Protein AF-A0A8B7DHY5-F1 (afdb_monomer_lite)

pLDDT: mean 84.1, std 13.85, range [28.8, 98.31]

Radius of gyration: 23.82 Å; chains: 1; bounding box: 63×41×61 Å

Foldseek 3Di:
DKDFDDKDQKFDLWKKKKWKWAFQDADADWAWFKFKAAPVDPDDLQDTQWTWTAHNQQWIWIDHVQDGPDIDTHDHDDHPDIKMWMWTWDDDPNWIKIFIDINNHTPDIDTGPDRDMGGGITMIRGGPPDHHGRIDMDLTWMFGCQDDDDDQTPGQDQDQKDWFFDKDFADAAAFPHWHQKQALWKKKKKKKAFAAFDADKAWFKAKAPDDCQPDQGGPCPTWIQHRVRQQWIWIAHRAQNDSGDIDIDHHDDHRDIKMKMWIWDDDPNWIWTWIDINNHTPDIDTGPDGDMHGTITMHRHYNPTHHGGMMMGGTIIHGHDDDDLPPPDDDDDDPPDDSDWDQKAFLWDKDKDKDAAQFFDADWAWPDAWALPDCQDDQGGPCPTWTQHRVSQQKIWIFHRAQNRSGDTDIGDHDDHRDIKMWMWTWDDSPPWIKTFIDINSNTRDIDTGRPGGMHGGTD

Structure (mmCIF, N/CA/C/O backbone):
data_AF-A0A8B7DHY5-F1
#
_entry.id   AF-A0A8B7DHY5-F1
#
loop_
_atom_site.group_PDB
_atom_site.id
_atom_site.type_symbol
_atom_site.label_atom_id
_atom_site.label_alt_id
_atom_site.label_comp_id
_atom_site.label_asym_id
_atom_site.label_entity_id
_atom_site.label_seq_id
_atom_site.pdbx_PDB_ins_code
_atom_site.Cartn_x
_atom_site.Cartn_y
_atom_site.Cartn_z
_atom_site.occupancy
_atom_site.B_iso_or_equiv
_atom_site.auth_seq_id
_atom_site.auth_comp_id
_atom_site.auth_asym_id
_atom_site.auth_atom_id
_atom_site.pdbx_PDB_model_num
ATOM 1 N N . MET A 1 1 ? 28.970 -6.307 -11.140 1.00 53.75 1 MET A N 1
ATOM 2 C CA . MET A 1 1 ? 28.692 -4.919 -11.576 1.00 53.75 1 MET A CA 1
ATOM 3 C C . MET A 1 1 ? 27.524 -4.416 -10.758 1.00 53.75 1 MET A C 1
ATOM 5 O O . MET A 1 1 ? 26.491 -5.079 -10.771 1.00 53.75 1 MET A O 1
ATOM 9 N N . GLY A 1 2 ? 27.705 -3.304 -10.046 1.00 64.50 2 GLY A N 1
ATOM 10 C CA . GLY A 1 2 ? 26.656 -2.722 -9.215 1.00 64.50 2 GLY A CA 1
ATOM 11 C C . GLY A 1 2 ? 25.404 -2.355 -10.005 1.00 64.50 2 GLY A C 1
ATOM 12 O O . GLY A 1 2 ? 25.495 -1.834 -11.119 1.00 64.50 2 GLY A O 1
ATOM 13 N N . LYS A 1 3 ? 24.227 -2.646 -9.444 1.00 77.62 3 LYS A N 1
ATOM 14 C CA . LYS A 1 3 ? 22.932 -2.367 -10.076 1.00 77.62 3 LYS A CA 1
ATOM 15 C C . LYS A 1 3 ? 22.265 -1.198 -9.363 1.00 77.62 3 LYS A C 1
ATOM 17 O O . LYS A 1 3 ? 21.920 -1.324 -8.192 1.00 77.62 3 LYS A O 1
ATOM 22 N N . LEU A 1 4 ? 22.035 -0.093 -10.074 1.00 80.69 4 LEU A N 1
ATOM 23 C CA . LEU A 1 4 ? 21.160 0.979 -9.593 1.00 80.69 4 LEU A CA 1
ATOM 24 C C . LEU A 1 4 ? 19.732 0.430 -9.477 1.00 80.69 4 LEU A C 1
ATOM 26 O O . LEU A 1 4 ? 19.194 -0.107 -10.448 1.00 80.69 4 LEU A O 1
ATOM 30 N N . ILE A 1 5 ? 19.142 0.534 -8.290 1.00 80.69 5 ILE A N 1
ATOM 31 C CA . ILE A 1 5 ? 17.816 -0.015 -7.986 1.00 80.69 5 ILE A CA 1
ATOM 32 C C . ILE A 1 5 ? 16.788 1.052 -7.607 1.00 80.69 5 ILE A C 1
ATOM 34 O O . ILE A 1 5 ? 15.599 0.799 -7.785 1.00 80.69 5 ILE A O 1
ATOM 38 N N . ALA A 1 6 ? 17.213 2.231 -7.145 1.00 78.50 6 ALA A N 1
ATOM 39 C CA . ALA A 1 6 ? 16.321 3.360 -6.882 1.00 78.50 6 ALA A CA 1
ATOM 40 C C . ALA A 1 6 ? 17.069 4.703 -6.903 1.00 78.50 6 ALA A C 1
ATOM 42 O O . ALA A 1 6 ? 18.292 4.749 -6.760 1.00 78.50 6 ALA A O 1
ATOM 43 N N . GLU A 1 7 ? 16.311 5.789 -7.043 1.00 79.12 7 GLU A N 1
ATOM 44 C CA . GLU A 1 7 ? 16.766 7.159 -6.801 1.00 79.12 7 GLU A CA 1
ATOM 45 C C . GLU A 1 7 ? 15.810 7.819 -5.800 1.00 79.12 7 GLU A C 1
ATOM 47 O O . GLU A 1 7 ? 14.592 7.679 -5.913 1.00 79.12 7 GLU A O 1
ATOM 52 N N . ILE A 1 8 ? 16.372 8.503 -4.808 1.00 74.19 8 ILE A N 1
ATOM 53 C CA . ILE A 1 8 ? 15.671 9.193 -3.728 1.00 74.19 8 ILE A CA 1
ATOM 54 C C . ILE A 1 8 ? 16.000 10.683 -3.877 1.00 74.19 8 ILE A C 1
ATOM 56 O O . ILE A 1 8 ? 17.158 11.057 -3.668 1.00 74.19 8 ILE A O 1
ATOM 60 N N . PRO A 1 9 ? 15.031 11.529 -4.278 1.00 72.50 9 PRO A N 1
ATOM 61 C CA . PRO A 1 9 ? 15.272 12.955 -4.494 1.00 72.50 9 PRO A CA 1
ATOM 62 C C . PRO A 1 9 ? 15.854 13.647 -3.266 1.00 72.50 9 PRO A C 1
ATOM 64 O O . PRO A 1 9 ? 16.854 14.337 -3.399 1.00 72.50 9 PRO A O 1
ATOM 67 N N . ASP A 1 10 ? 15.301 13.367 -2.087 1.00 77.06 10 ASP A N 1
ATOM 68 C CA . ASP A 1 10 ? 15.769 13.895 -0.809 1.00 77.06 10 ASP A CA 1
ATOM 69 C C . ASP A 1 10 ? 15.628 12.789 0.243 1.00 77.06 10 ASP A C 1
ATOM 71 O O . ASP A 1 10 ? 14.542 12.240 0.413 1.00 77.06 10 ASP A O 1
ATOM 75 N N . LEU A 1 11 ? 16.715 12.412 0.915 1.00 81.06 11 LEU A N 1
ATOM 76 C CA . LEU A 1 11 ? 16.728 11.557 2.101 1.00 81.06 11 LEU A CA 1
ATOM 77 C C . LEU A 1 11 ? 16.903 12.474 3.316 1.00 81.06 11 LEU A C 1
ATOM 79 O O . LEU A 1 11 ? 17.964 13.065 3.503 1.00 81.06 11 LEU A O 1
ATOM 83 N N . ASN A 1 12 ? 15.847 12.618 4.104 1.00 79.88 12 ASN A N 1
ATOM 84 C CA . ASN A 1 12 ? 15.741 13.555 5.214 1.00 79.88 12 ASN A CA 1
ATOM 85 C C . ASN A 1 12 ? 16.574 13.111 6.422 1.00 79.88 12 ASN A C 1
ATOM 87 O O . ASN A 1 12 ? 17.151 12.029 6.448 1.00 79.88 12 ASN A O 1
ATOM 91 N N . GLU A 1 13 ? 16.596 13.943 7.461 1.00 81.50 13 GLU A N 1
ATOM 92 C CA . GLU A 1 13 ? 17.252 13.643 8.741 1.00 81.50 13 GLU A CA 1
ATOM 93 C C . GLU A 1 13 ? 16.559 12.531 9.541 1.00 81.50 13 GLU A C 1
ATOM 95 O O . GLU A 1 13 ? 17.080 12.072 10.552 1.00 81.50 13 GLU A O 1
ATOM 100 N N . GLU A 1 14 ? 15.395 12.073 9.103 1.00 74.69 14 GLU A N 1
ATOM 101 C CA . GLU A 1 14 ? 14.693 10.968 9.730 1.00 74.69 14 GLU A CA 1
ATOM 102 C C . GLU A 1 14 ? 14.374 9.904 8.697 1.00 74.69 14 GLU A C 1
ATOM 104 O O . GLU A 1 14 ? 13.705 10.184 7.705 1.00 74.69 14 GLU A O 1
ATOM 109 N N . TYR A 1 15 ? 14.835 8.680 8.920 1.00 77.19 15 TYR A N 1
ATOM 110 C CA . TYR A 1 15 ? 14.613 7.584 7.990 1.00 77.19 15 TYR A CA 1
ATOM 111 C C . TYR A 1 15 ? 14.720 6.217 8.658 1.00 77.19 15 TYR A C 1
ATOM 113 O O . TYR A 1 15 ? 15.383 6.046 9.678 1.00 77.19 15 TYR A O 1
ATOM 121 N 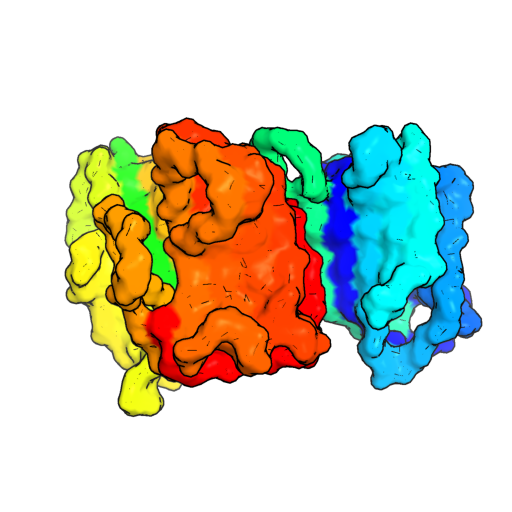N . LEU A 1 16 ? 14.097 5.224 8.031 1.00 74.38 16 LEU A N 1
ATOM 122 C CA . LEU A 1 16 ? 14.255 3.805 8.328 1.00 74.38 16 LEU A CA 1
ATOM 123 C C . LEU A 1 16 ? 14.605 3.101 7.027 1.00 74.38 16 LEU A C 1
ATOM 125 O O . LEU A 1 16 ? 13.822 3.131 6.085 1.00 74.38 16 LEU A O 1
ATOM 129 N N . ILE A 1 17 ? 15.755 2.447 6.994 1.00 84.88 17 ILE A N 1
ATOM 130 C CA . ILE A 1 17 ? 16.187 1.577 5.909 1.00 84.88 17 ILE A CA 1
ATOM 131 C C . ILE A 1 17 ? 16.157 0.148 6.438 1.00 84.88 17 ILE A C 1
ATOM 133 O O . ILE A 1 17 ? 16.723 -0.120 7.493 1.00 84.88 17 ILE A O 1
ATOM 137 N N . SER A 1 18 ? 15.517 -0.773 5.730 1.00 80.25 18 SER A N 1
ATOM 138 C CA . SER A 1 18 ? 15.440 -2.175 6.148 1.00 80.25 18 SER A CA 1
ATOM 139 C C . SER A 1 18 ? 15.545 -3.101 4.954 1.00 80.25 18 SER A C 1
ATOM 141 O O . SER A 1 18 ? 15.045 -2.764 3.891 1.00 80.25 18 SER A O 1
ATOM 143 N N . PHE A 1 19 ? 16.209 -4.242 5.086 1.00 82.06 19 PHE A N 1
ATOM 144 C CA . PHE A 1 19 ? 16.277 -5.267 4.044 1.00 82.06 19 PHE A CA 1
ATOM 145 C C . PHE A 1 19 ? 16.629 -6.625 4.638 1.00 82.06 19 PHE A C 1
ATOM 147 O O . PHE A 1 19 ? 17.241 -6.711 5.701 1.00 82.06 19 PHE A O 1
ATOM 154 N N . ASP A 1 20 ? 16.316 -7.695 3.911 1.00 78.00 20 ASP A N 1
ATOM 155 C CA . ASP A 1 20 ? 16.809 -9.029 4.244 1.00 78.00 20 ASP A CA 1
ATOM 156 C C . ASP A 1 20 ? 18.001 -9.393 3.370 1.00 78.00 20 ASP A C 1
ATOM 158 O O . ASP A 1 20 ? 18.011 -9.112 2.168 1.00 78.00 20 ASP A O 1
ATOM 162 N N . ILE A 1 21 ? 18.970 -10.090 3.957 1.00 93.19 21 ILE A N 1
ATOM 163 C CA . ILE A 1 21 ? 20.169 -10.579 3.286 1.00 93.19 21 ILE A CA 1
ATOM 164 C C . ILE A 1 21 ? 20.392 -12.068 3.523 1.00 93.19 21 ILE A C 1
ATOM 166 O O . ILE A 1 21 ? 20.216 -12.566 4.630 1.00 93.19 21 ILE A O 1
ATOM 170 N N . ASN A 1 22 ? 20.800 -12.772 2.471 1.00 91.06 22 ASN A N 1
ATOM 171 C CA . ASN A 1 22 ? 21.225 -14.163 2.514 1.00 91.06 22 ASN A CA 1
ATOM 172 C C . ASN A 1 22 ? 22.553 -14.315 1.747 1.00 91.06 22 ASN A C 1
ATOM 174 O O . ASN A 1 22 ? 22.538 -14.347 0.511 1.00 91.06 22 ASN A O 1
ATOM 178 N N . PRO A 1 23 ? 23.703 -14.342 2.444 1.00 93.25 23 PRO A N 1
ATOM 179 C CA . PRO A 1 23 ? 25.000 -14.570 1.818 1.00 93.25 23 PRO A CA 1
ATOM 180 C C . PRO A 1 23 ? 25.189 -16.058 1.491 1.00 93.25 23 PRO A C 1
ATOM 182 O O . PRO A 1 23 ? 24.978 -16.921 2.340 1.00 93.25 23 PRO A O 1
ATOM 185 N N . ASN A 1 24 ? 25.636 -16.372 0.274 1.00 94.00 24 ASN A N 1
ATOM 186 C CA . ASN A 1 24 ? 25.937 -17.751 -0.128 1.00 94.00 24 ASN A CA 1
ATOM 187 C C . ASN A 1 24 ? 27.315 -18.193 0.399 1.00 94.00 24 ASN A C 1
ATOM 189 O O . ASN A 1 24 ? 27.484 -19.323 0.857 1.00 94.00 24 ASN A O 1
ATOM 193 N N . GLN A 1 25 ? 28.297 -17.285 0.353 1.00 92.81 25 GLN A N 1
ATOM 194 C CA . GLN A 1 25 ? 29.678 -17.488 0.806 1.00 92.81 25 GLN A CA 1
ATOM 195 C C . GLN A 1 25 ? 30.355 -16.150 1.123 1.00 92.81 25 GLN A C 1
ATOM 197 O O . GLN A 1 25 ? 29.988 -15.126 0.556 1.00 92.81 25 GLN A O 1
ATOM 202 N N . PHE A 1 26 ? 31.386 -16.152 1.967 1.00 92.44 26 PHE A N 1
ATOM 203 C CA . PHE A 1 26 ? 32.206 -14.966 2.230 1.00 92.44 26 PHE A CA 1
ATOM 204 C C . PHE A 1 26 ? 33.550 -15.102 1.516 1.00 92.44 26 PHE A C 1
ATOM 206 O O . PHE A 1 26 ? 34.298 -16.049 1.748 1.00 92.44 26 PHE A O 1
ATOM 213 N N . LEU A 1 27 ? 33.832 -14.169 0.607 1.00 89.00 27 LEU A N 1
ATOM 214 C CA . LEU A 1 27 ? 35.080 -14.113 -0.155 1.00 89.00 27 LEU A CA 1
ATOM 215 C C . LEU A 1 27 ? 35.997 -13.038 0.440 1.00 89.00 27 LEU A C 1
ATOM 217 O O . LEU A 1 27 ? 35.509 -12.042 0.967 1.00 89.00 27 LEU A O 1
ATOM 221 N N . SER A 1 28 ? 37.316 -13.197 0.298 1.00 87.88 28 SER A N 1
ATOM 222 C CA . SER A 1 28 ? 38.324 -12.294 0.884 1.00 87.88 28 SER A CA 1
ATOM 223 C C . SER A 1 28 ? 38.103 -10.819 0.528 1.00 87.88 28 SER A C 1
ATOM 225 O O . SER A 1 28 ? 37.709 -10.510 -0.598 1.00 87.88 28 SER A O 1
ATOM 227 N N . GLY A 1 29 ? 38.435 -9.902 1.438 1.00 87.50 29 GLY A N 1
ATOM 228 C CA . GLY A 1 29 ? 38.251 -8.462 1.231 1.00 87.50 29 GLY A CA 1
ATOM 229 C C . GLY A 1 29 ? 36.822 -7.964 1.489 1.00 87.50 29 GLY A C 1
ATOM 230 O O . GLY A 1 29 ? 35.980 -8.675 2.028 1.00 87.50 29 GLY A O 1
ATOM 231 N N . LYS A 1 30 ? 36.558 -6.697 1.142 1.00 90.19 30 LYS A N 1
ATOM 232 C CA . LYS A 1 30 ? 35.250 -6.053 1.349 1.00 90.19 30 LYS A CA 1
ATOM 233 C C . LYS A 1 30 ? 34.291 -6.429 0.225 1.00 90.19 30 LYS A C 1
ATOM 235 O O . LYS A 1 30 ? 34.617 -6.235 -0.945 1.00 90.19 30 LYS A O 1
ATOM 240 N N . ARG A 1 31 ? 33.107 -6.923 0.581 1.00 93.25 31 ARG A N 1
ATOM 241 C CA . ARG A 1 31 ? 32.097 -7.390 -0.373 1.00 93.25 31 ARG A CA 1
ATOM 242 C C . ARG A 1 31 ? 30.826 -6.559 -0.273 1.00 93.25 31 ARG A C 1
ATOM 244 O O . ARG A 1 31 ? 30.088 -6.658 0.702 1.00 93.25 31 ARG A O 1
ATOM 251 N N . SER A 1 32 ? 30.596 -5.709 -1.264 1.00 92.88 32 SER A N 1
ATOM 252 C CA . SER A 1 32 ? 29.500 -4.743 -1.296 1.00 92.88 32 SER A CA 1
ATOM 253 C C . SER A 1 32 ? 28.131 -5.419 -1.265 1.00 92.88 32 SER A C 1
ATOM 255 O O . SER A 1 32 ? 27.922 -6.433 -1.933 1.00 92.88 32 SER A O 1
ATOM 257 N N . VAL A 1 33 ? 27.199 -4.837 -0.509 1.00 93.81 33 VAL A N 1
ATOM 258 C CA . VAL A 1 33 ? 25.832 -5.337 -0.315 1.00 93.81 33 VAL A CA 1
ATOM 259 C C . VAL A 1 33 ? 24.812 -4.311 -0.798 1.00 93.81 33 VAL A C 1
ATOM 261 O O . VAL A 1 33 ? 24.111 -4.544 -1.782 1.00 93.81 33 VAL A O 1
ATOM 264 N N . VAL A 1 34 ? 24.738 -3.163 -0.126 1.00 92.94 34 VAL A N 1
ATOM 265 C CA . VAL A 1 34 ? 23.807 -2.071 -0.431 1.00 92.94 34 VAL A CA 1
ATOM 266 C C . VAL A 1 34 ? 24.541 -0.755 -0.220 1.00 92.94 34 VAL A C 1
ATOM 268 O O . VAL A 1 34 ? 25.249 -0.585 0.775 1.00 92.94 34 VAL A O 1
ATOM 271 N N . HIS A 1 35 ? 24.373 0.173 -1.157 1.00 90.44 35 HIS A N 1
ATOM 272 C CA . HIS A 1 35 ? 25.041 1.467 -1.109 1.00 90.44 35 HIS A CA 1
ATOM 273 C C . HIS A 1 35 ? 24.100 2.597 -1.520 1.00 90.44 35 HIS A C 1
ATOM 275 O O . HIS A 1 35 ? 23.454 2.529 -2.564 1.00 90.44 35 HIS A O 1
ATOM 281 N N . PHE A 1 36 ? 24.056 3.643 -0.705 1.00 90.69 36 PHE A N 1
ATOM 282 C CA . PHE A 1 36 ? 23.346 4.888 -0.949 1.00 90.69 36 PHE A CA 1
ATOM 283 C C . PHE A 1 36 ? 24.402 5.959 -1.233 1.00 90.69 36 PHE A C 1
ATOM 285 O O . PHE A 1 36 ? 25.173 6.317 -0.345 1.00 90.69 36 PHE A O 1
ATOM 292 N N . ALA A 1 37 ? 24.464 6.452 -2.467 1.00 85.00 37 ALA A N 1
ATOM 293 C CA . ALA A 1 37 ? 25.450 7.438 -2.914 1.00 85.00 37 ALA A CA 1
ATOM 294 C C . ALA A 1 37 ? 24.775 8.752 -3.296 1.00 85.00 37 ALA A C 1
ATOM 296 O O . ALA A 1 37 ? 23.792 8.742 -4.033 1.00 85.00 37 ALA A O 1
ATOM 297 N N . ASP A 1 38 ? 25.329 9.880 -2.861 1.00 76.69 38 ASP A N 1
ATOM 298 C CA . ASP A 1 38 ? 24.922 11.193 -3.355 1.00 76.69 38 ASP A CA 1
ATOM 299 C C . ASP A 1 38 ? 25.679 11.567 -4.648 1.00 76.69 38 ASP A C 1
ATOM 301 O O . ASP A 1 38 ? 26.651 10.923 -5.056 1.00 76.69 38 ASP A O 1
ATOM 305 N N . LYS A 1 39 ? 25.210 12.609 -5.343 1.00 60.88 39 LYS A N 1
ATOM 306 C CA . LYS A 1 39 ? 25.779 13.045 -6.632 1.00 60.88 39 LYS A CA 1
ATOM 307 C C . LYS A 1 39 ? 27.181 13.663 -6.505 1.00 60.88 39 LYS A C 1
ATOM 309 O O . LYS A 1 39 ? 27.860 13.811 -7.520 1.00 60.88 39 LYS A O 1
ATOM 314 N N . ASN A 1 40 ? 27.601 14.026 -5.293 1.00 54.00 40 ASN A N 1
ATOM 315 C CA . ASN A 1 40 ? 28.852 14.736 -5.046 1.00 54.00 40 ASN A CA 1
ATOM 316 C C . ASN A 1 40 ? 30.023 13.789 -4.750 1.00 54.00 40 ASN A C 1
ATOM 318 O O . ASN A 1 40 ? 31.165 14.221 -4.873 1.00 54.00 40 ASN A O 1
ATOM 322 N N . ASN A 1 41 ? 29.774 12.516 -4.412 1.00 54.78 41 ASN A N 1
ATOM 323 C CA . ASN A 1 41 ? 30.824 11.569 -4.025 1.00 54.78 41 ASN A CA 1
ATOM 324 C C . ASN A 1 41 ? 30.633 10.159 -4.604 1.00 54.78 41 ASN A C 1
ATOM 326 O O . ASN A 1 41 ? 30.365 9.182 -3.908 1.00 54.78 41 ASN A O 1
ATOM 330 N N . ILE A 1 42 ? 30.869 10.031 -5.910 1.00 50.38 42 ILE A N 1
ATOM 331 C CA . ILE A 1 42 ? 31.084 8.739 -6.575 1.00 50.38 42 ILE A CA 1
ATOM 332 C C . ILE A 1 42 ? 32.458 8.206 -6.121 1.00 50.38 42 ILE A C 1
ATOM 334 O O . ILE A 1 42 ? 33.483 8.568 -6.694 1.00 50.38 42 ILE A O 1
ATOM 338 N N . GLY A 1 43 ? 32.486 7.368 -5.078 1.00 51.94 43 GLY A N 1
ATOM 339 C CA . GLY A 1 43 ? 33.682 6.621 -4.656 1.00 51.94 43 GLY A CA 1
ATOM 340 C C . GLY A 1 43 ? 34.471 7.162 -3.452 1.00 51.94 43 GLY A C 1
ATOM 341 O O . GLY A 1 43 ? 35.526 6.606 -3.151 1.00 51.94 43 GLY A O 1
ATOM 342 N N . SER A 1 44 ? 33.990 8.186 -2.735 1.00 52.38 44 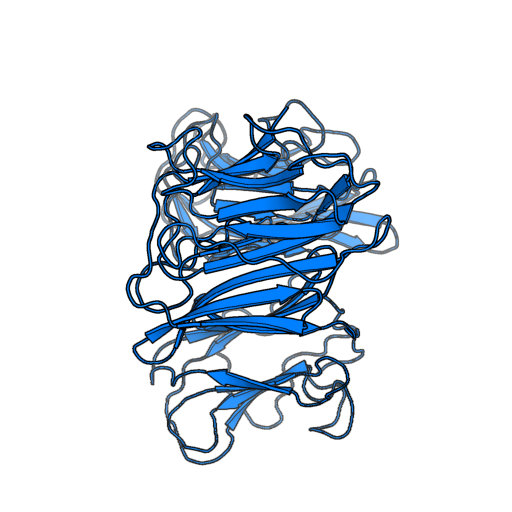SER A N 1
ATOM 343 C CA . SER A 1 44 ? 34.551 8.583 -1.431 1.00 52.38 44 SER A CA 1
ATOM 344 C C . SER A 1 44 ? 33.547 8.270 -0.312 1.00 52.38 44 SER A C 1
ATOM 346 O O . SER A 1 44 ? 32.362 8.588 -0.391 1.00 52.38 44 SER A O 1
ATOM 348 N N . TYR A 1 45 ? 34.009 7.580 0.731 1.00 53.62 45 TYR A N 1
ATOM 349 C CA . TYR A 1 45 ? 33.151 7.102 1.821 1.00 53.62 45 TYR A CA 1
ATOM 350 C C . TYR A 1 45 ? 32.763 8.207 2.823 1.00 53.62 45 TYR A C 1
ATOM 352 O O . TYR A 1 45 ? 31.953 7.974 3.718 1.00 53.62 45 TYR A O 1
ATOM 360 N N . GLU A 1 46 ? 33.339 9.402 2.701 1.00 51.28 46 GLU A N 1
ATOM 361 C CA . GLU A 1 46 ? 33.282 10.450 3.726 1.00 51.28 46 GLU A CA 1
ATOM 362 C C . GLU A 1 46 ? 31.931 11.185 3.793 1.00 51.28 46 GLU A C 1
ATOM 364 O O . GLU A 1 46 ? 31.641 11.811 4.806 1.00 51.28 46 GLU A O 1
ATOM 369 N N . ASN A 1 47 ? 31.055 11.050 2.785 1.00 56.78 47 ASN A N 1
ATOM 370 C CA . ASN A 1 47 ? 29.720 11.677 2.775 1.00 56.78 47 ASN A CA 1
ATOM 371 C C . ASN A 1 47 ? 28.609 10.810 2.139 1.00 56.78 47 ASN A C 1
ATOM 373 O O . ASN A 1 47 ? 27.596 11.331 1.684 1.00 56.78 47 ASN A O 1
ATOM 377 N N . SER A 1 48 ? 28.768 9.483 2.107 1.00 72.69 48 SER A N 1
ATOM 378 C CA . SER A 1 48 ? 27.695 8.582 1.656 1.00 72.69 48 SER A CA 1
ATOM 379 C C . SER A 1 48 ? 26.607 8.446 2.738 1.00 72.69 48 SER A C 1
ATOM 381 O O . SER A 1 48 ? 26.952 8.218 3.901 1.00 72.69 48 SER A O 1
ATOM 383 N N . PRO A 1 49 ? 25.307 8.534 2.381 1.00 81.88 49 PRO A N 1
ATOM 384 C CA . PRO A 1 49 ? 24.217 8.301 3.327 1.00 81.88 49 PRO A CA 1
ATOM 385 C C . PRO A 1 49 ? 24.274 6.939 4.023 1.00 81.88 49 PRO A C 1
ATOM 387 O O . PRO A 1 49 ? 23.918 6.826 5.193 1.00 81.88 49 PRO A O 1
ATOM 390 N N . LEU A 1 50 ? 24.703 5.895 3.310 1.00 90.06 50 LEU A N 1
ATOM 391 C CA . LEU A 1 50 ? 24.801 4.545 3.852 1.00 90.06 50 LEU A CA 1
ATOM 392 C C . LEU A 1 50 ? 25.659 3.664 2.944 1.00 90.06 50 LEU A C 1
ATOM 394 O O . LEU A 1 50 ? 25.415 3.564 1.743 1.00 90.06 50 LEU A O 1
ATOM 398 N N . SER A 1 51 ? 26.618 2.954 3.527 1.00 90.88 51 SER A N 1
ATOM 399 C CA . SER A 1 51 ? 27.389 1.916 2.841 1.00 90.88 51 SER A CA 1
ATOM 400 C C . SER A 1 51 ? 27.408 0.642 3.670 1.00 90.88 51 SER A C 1
ATOM 402 O O . SER A 1 51 ? 27.797 0.676 4.836 1.00 90.88 51 SER A O 1
ATOM 404 N N . ILE A 1 52 ? 27.029 -0.479 3.060 1.00 94.12 52 ILE A N 1
ATOM 405 C CA . ILE A 1 52 ? 26.998 -1.786 3.715 1.00 94.12 52 ILE A CA 1
ATOM 406 C C . ILE A 1 52 ? 27.804 -2.787 2.899 1.00 94.12 52 ILE A C 1
ATOM 408 O O . ILE A 1 52 ? 27.590 -2.942 1.693 1.00 94.12 52 ILE A O 1
ATOM 412 N N . TRP A 1 53 ? 28.708 -3.494 3.569 1.00 94.69 53 TRP A N 1
ATOM 413 C CA . TRP A 1 53 ? 29.500 -4.568 2.977 1.00 94.69 53 TRP A CA 1
ATOM 414 C C . TRP A 1 53 ? 29.741 -5.691 3.986 1.00 94.69 53 TRP A C 1
ATOM 416 O O . TRP A 1 53 ? 29.661 -5.481 5.193 1.00 94.69 53 TRP A O 1
ATOM 426 N N . PHE A 1 54 ? 30.068 -6.884 3.499 1.00 95.75 54 PHE A N 1
ATOM 427 C CA . PHE A 1 54 ? 30.622 -7.946 4.330 1.00 95.75 54 PHE A CA 1
ATOM 428 C C . PHE A 1 54 ? 32.142 -7.867 4.401 1.00 95.75 54 PHE A C 1
ATOM 430 O O . PHE A 1 54 ? 32.816 -7.521 3.424 1.00 95.75 54 PHE A O 1
ATOM 437 N N . THR A 1 55 ? 32.670 -8.203 5.571 1.00 93.31 55 THR A N 1
ATOM 438 C CA . THR A 1 55 ? 34.087 -8.471 5.808 1.00 93.31 55 THR A CA 1
ATOM 439 C C . THR A 1 55 ? 34.416 -9.942 5.548 1.00 93.31 55 THR A C 1
ATOM 441 O O . THR A 1 55 ? 33.538 -10.806 5.505 1.00 93.31 55 THR A O 1
ATOM 444 N N . GLU A 1 56 ? 35.707 -10.241 5.414 1.00 88.81 56 GLU A N 1
ATOM 445 C CA . GLU A 1 56 ? 36.201 -11.610 5.225 1.00 88.81 56 GLU A CA 1
ATOM 446 C C . GLU A 1 56 ? 35.906 -12.539 6.414 1.00 88.81 56 GLU A C 1
ATOM 448 O O . GLU A 1 56 ? 35.745 -13.741 6.228 1.00 88.81 56 GLU A O 1
ATOM 453 N N . ASP A 1 57 ? 35.763 -11.988 7.624 1.00 90.62 57 ASP A N 1
ATOM 454 C CA . ASP A 1 57 ? 35.379 -12.724 8.830 1.00 90.62 57 ASP A CA 1
ATOM 455 C C . ASP A 1 57 ? 33.856 -12.841 9.003 1.00 90.62 57 ASP A C 1
ATOM 457 O O . ASP A 1 57 ? 33.391 -13.134 10.096 1.00 90.62 57 ASP A O 1
ATOM 461 N N . SER A 1 58 ? 33.064 -12.675 7.935 1.00 92.12 58 SER A N 1
ATOM 462 C CA . SER A 1 58 ? 31.602 -12.890 7.935 1.00 92.12 58 SER A CA 1
ATOM 463 C C . SER A 1 58 ? 30.792 -11.884 8.767 1.00 92.12 58 SER A C 1
ATOM 465 O O . SER A 1 58 ? 29.671 -12.183 9.189 1.00 92.12 58 SER A O 1
ATOM 467 N N . ARG A 1 59 ? 31.321 -10.682 9.021 1.00 95.50 59 ARG A N 1
ATOM 468 C CA . ARG A 1 59 ? 30.584 -9.604 9.700 1.00 95.50 59 ARG A CA 1
ATOM 469 C C . ARG A 1 59 ? 30.015 -8.623 8.694 1.00 95.50 59 ARG A C 1
ATOM 471 O O . ARG A 1 59 ? 30.642 -8.303 7.685 1.00 95.50 59 ARG A O 1
ATOM 478 N N . LEU A 1 60 ? 28.835 -8.102 8.999 1.00 95.75 60 LEU A N 1
ATOM 479 C CA . LEU A 1 60 ? 28.273 -6.972 8.285 1.00 95.75 60 LEU A CA 1
ATOM 480 C C . LEU A 1 60 ? 28.916 -5.692 8.821 1.00 95.75 60 LEU A C 1
ATOM 482 O O . LEU A 1 60 ? 28.825 -5.392 10.013 1.00 95.75 60 LEU A O 1
ATOM 486 N N . ALA A 1 61 ? 29.564 -4.948 7.937 1.00 95.38 61 ALA A N 1
ATOM 487 C CA . ALA A 1 61 ? 30.089 -3.627 8.214 1.00 95.38 61 ALA A CA 1
ATOM 488 C C . ALA A 1 61 ? 29.126 -2.573 7.659 1.00 95.38 61 ALA A C 1
ATOM 490 O O . ALA A 1 61 ? 28.741 -2.624 6.488 1.00 95.38 61 ALA A O 1
ATOM 491 N N . ILE A 1 62 ? 28.731 -1.631 8.512 1.00 94.62 62 ILE A N 1
ATOM 492 C CA . ILE A 1 62 ? 27.772 -0.570 8.201 1.00 94.62 62 ILE A CA 1
ATOM 493 C C . ILE A 1 62 ? 28.446 0.773 8.467 1.00 94.62 62 ILE A C 1
ATOM 495 O O . ILE A 1 62 ? 28.809 1.076 9.602 1.00 94.62 62 ILE A O 1
ATOM 499 N N . ARG A 1 63 ? 28.589 1.588 7.423 1.00 90.50 63 ARG A N 1
ATOM 500 C CA . ARG A 1 63 ? 29.017 2.987 7.521 1.00 90.50 63 ARG A CA 1
ATOM 501 C C . ARG A 1 63 ? 27.818 3.894 7.301 1.00 90.50 63 ARG A C 1
ATOM 503 O O . ARG A 1 63 ? 27.112 3.751 6.305 1.00 90.50 63 ARG A O 1
ATOM 510 N N . ALA A 1 64 ? 27.631 4.824 8.223 1.00 88.69 64 ALA A N 1
ATOM 511 C CA . ALA A 1 64 ? 26.544 5.792 8.246 1.00 88.69 64 ALA A CA 1
ATOM 512 C C . ALA A 1 64 ? 27.087 7.159 8.707 1.00 88.69 64 ALA A C 1
ATOM 514 O O . ALA A 1 64 ? 28.138 7.200 9.354 1.00 88.69 64 ALA A O 1
ATOM 515 N N . PRO A 1 65 ? 26.401 8.275 8.406 1.00 81.81 65 PRO A N 1
ATOM 516 C CA . PRO A 1 65 ? 26.840 9.637 8.719 1.00 81.81 65 PRO A CA 1
ATOM 517 C C . PRO A 1 65 ? 26.639 10.004 10.203 1.00 81.81 65 PRO A C 1
ATOM 519 O O . PRO A 1 65 ? 26.036 11.023 10.520 1.00 81.81 65 PRO A O 1
ATOM 522 N N . ILE A 1 66 ? 27.130 9.164 11.116 1.00 80.12 66 ILE A N 1
ATOM 523 C CA . ILE A 1 66 ? 27.039 9.378 12.568 1.00 80.12 66 ILE A CA 1
ATOM 524 C C . ILE A 1 66 ? 28.173 10.290 13.052 1.00 80.12 66 ILE A C 1
ATOM 526 O O . ILE A 1 66 ? 27.940 11.237 13.800 1.00 80.12 66 ILE A O 1
ATOM 530 N N . SER A 1 67 ? 29.400 10.014 12.606 1.00 78.75 67 SER A N 1
ATOM 531 C CA . SER A 1 67 ? 30.594 10.842 12.801 1.00 78.75 67 SER A CA 1
ATOM 532 C C . SER A 1 67 ? 31.637 10.516 11.729 1.00 78.75 67 SER A C 1
ATOM 534 O O . SER A 1 67 ? 31.480 9.541 10.985 1.00 78.75 67 SER A O 1
ATOM 536 N N . ASP A 1 68 ? 32.718 11.295 11.675 1.00 75.56 68 ASP A N 1
ATOM 537 C CA . ASP A 1 68 ? 33.840 11.032 10.769 1.00 75.56 68 ASP A CA 1
ATOM 538 C C . ASP A 1 68 ? 34.383 9.606 10.979 1.00 75.56 68 ASP A C 1
ATOM 540 O O . ASP A 1 68 ? 34.581 9.159 12.110 1.00 75.56 68 ASP A O 1
ATOM 544 N N . ASP A 1 69 ? 34.544 8.876 9.872 1.00 75.56 69 ASP A N 1
ATOM 545 C CA . ASP A 1 69 ? 35.031 7.488 9.797 1.00 75.56 69 ASP A CA 1
ATOM 546 C C . ASP A 1 69 ? 34.319 6.435 10.664 1.00 75.56 69 ASP A C 1
ATOM 548 O O . ASP A 1 69 ? 34.847 5.344 10.894 1.00 75.56 69 ASP A O 1
ATOM 552 N N . TRP A 1 70 ? 33.081 6.702 11.085 1.00 87.88 70 TRP A N 1
ATOM 553 C CA . TRP A 1 70 ? 32.311 5.741 11.867 1.00 87.88 70 TRP A CA 1
ATOM 554 C C . TRP A 1 70 ? 31.909 4.504 11.049 1.00 87.88 70 TRP A C 1
ATOM 556 O O . TRP A 1 70 ? 31.328 4.606 9.965 1.00 87.88 70 TRP A O 1
ATOM 566 N N . ILE A 1 71 ? 32.190 3.315 11.592 1.00 92.00 71 ILE A N 1
ATOM 567 C CA . ILE A 1 71 ? 31.785 2.023 11.028 1.00 92.00 71 ILE A CA 1
ATOM 568 C C . ILE A 1 71 ? 31.349 1.108 12.171 1.00 92.00 71 ILE A C 1
ATOM 570 O O . ILE A 1 71 ? 32.112 0.857 13.104 1.00 92.00 71 ILE A O 1
ATOM 574 N N . PHE A 1 72 ? 30.144 0.558 12.069 1.00 95.19 72 PHE A N 1
ATOM 575 C CA . PHE A 1 72 ? 29.680 -0.532 12.918 1.00 95.19 72 PHE A CA 1
ATOM 576 C C . PHE A 1 72 ? 30.032 -1.886 12.303 1.00 95.19 72 PHE A C 1
ATOM 578 O O . PHE A 1 72 ? 29.878 -2.075 11.098 1.00 95.19 72 PHE A O 1
ATOM 585 N N . TYR A 1 73 ? 30.439 -2.839 13.142 1.00 96.62 73 TYR A N 1
ATOM 586 C CA . TYR A 1 73 ? 30.659 -4.233 12.761 1.00 96.62 73 TYR A CA 1
ATOM 587 C C . TYR A 1 73 ? 29.717 -5.131 13.558 1.00 96.62 73 TYR A C 1
ATOM 589 O O . TYR A 1 73 ? 29.725 -5.107 14.789 1.00 96.62 73 TYR A O 1
ATOM 597 N N . SER A 1 74 ? 28.928 -5.944 12.862 1.00 95.00 74 SER A N 1
ATOM 598 C CA . SER A 1 74 ? 28.009 -6.881 13.501 1.00 95.00 74 SER A CA 1
ATOM 599 C C . SER A 1 74 ? 28.730 -8.073 14.146 1.00 95.00 74 SER A C 1
ATOM 601 O O . SER A 1 74 ? 29.932 -8.305 13.966 1.00 95.00 74 SER A O 1
ATOM 603 N N . ASN A 1 75 ? 27.953 -8.894 14.855 1.00 92.19 75 ASN A N 1
ATOM 604 C CA . ASN A 1 75 ? 28.299 -10.299 15.072 1.00 92.19 75 ASN A CA 1
ATOM 605 C C . ASN A 1 75 ? 28.309 -11.068 13.736 1.00 92.19 75 ASN A C 1
ATOM 607 O O . ASN A 1 75 ? 27.849 -10.557 12.712 1.00 92.19 75 ASN A O 1
ATOM 611 N N . LEU A 1 76 ? 28.836 -12.293 13.749 1.00 93.50 76 LEU A N 1
ATOM 612 C CA . LEU A 1 76 ? 28.907 -13.149 12.563 1.00 93.50 76 LEU A CA 1
ATOM 613 C C . LEU A 1 76 ? 27.510 -13.384 11.968 1.00 93.50 76 LEU A C 1
ATOM 615 O O . LEU A 1 76 ? 26.581 -13.748 12.690 1.00 93.50 76 LEU A O 1
ATOM 619 N N . ILE A 1 77 ? 27.382 -13.216 10.653 1.00 90.19 77 ILE A N 1
ATOM 620 C CA . ILE A 1 77 ? 26.180 -13.565 9.893 1.00 90.19 77 ILE A CA 1
ATOM 621 C C . ILE A 1 77 ? 26.421 -14.915 9.214 1.00 90.19 77 ILE A C 1
ATOM 623 O O . ILE A 1 77 ? 27.450 -15.126 8.577 1.00 90.19 77 ILE A O 1
ATOM 627 N N . GLY A 1 78 ? 25.484 -15.850 9.369 1.00 86.25 78 GLY A N 1
ATOM 628 C CA . GLY A 1 78 ? 25.582 -17.176 8.756 1.00 86.25 78 GLY A CA 1
ATOM 629 C C . GLY A 1 78 ? 25.305 -17.154 7.251 1.00 86.25 78 GLY A C 1
ATOM 630 O O . GLY A 1 78 ? 24.565 -16.303 6.760 1.00 86.25 78 GLY A O 1
ATOM 631 N N . THR A 1 79 ? 25.869 -18.118 6.520 1.00 92.38 79 THR A N 1
ATOM 632 C CA . THR A 1 79 ? 25.548 -18.331 5.103 1.00 92.38 79 THR A CA 1
ATOM 633 C C . THR A 1 79 ? 24.262 -19.132 4.924 1.00 92.38 79 THR A C 1
ATOM 635 O O . THR A 1 79 ? 23.872 -19.908 5.797 1.00 92.38 79 THR A O 1
ATOM 638 N N . ASN A 1 80 ? 23.615 -18.977 3.767 1.00 84.12 80 ASN A N 1
ATOM 639 C CA . ASN A 1 80 ? 22.413 -19.714 3.360 1.00 84.12 80 ASN A CA 1
ATOM 640 C C . ASN A 1 80 ? 21.210 -19.547 4.310 1.00 84.12 80 ASN A C 1
ATOM 642 O O . ASN A 1 80 ? 20.306 -20.384 4.335 1.00 84.12 80 ASN A O 1
ATOM 646 N N . MET A 1 81 ? 21.177 -18.457 5.078 1.00 76.44 81 MET A N 1
ATOM 647 C CA . MET A 1 81 ? 20.084 -18.092 5.973 1.00 76.44 81 MET A CA 1
ATOM 648 C C . MET A 1 81 ? 19.741 -16.617 5.787 1.00 76.44 81 MET A C 1
ATOM 650 O O . MET A 1 81 ? 20.626 -15.776 5.639 1.00 76.44 81 MET A O 1
ATOM 654 N N . TRP A 1 82 ? 18.449 -16.295 5.817 1.00 74.06 82 TRP A N 1
ATOM 655 C CA . TRP A 1 82 ? 18.000 -14.907 5.776 1.00 74.06 82 TRP A CA 1
ATOM 656 C C . TRP A 1 82 ? 18.249 -14.231 7.121 1.00 74.06 82 TRP A C 1
ATOM 658 O O . TRP A 1 82 ? 17.821 -14.738 8.154 1.00 74.06 82 TRP A O 1
ATOM 668 N N . SER A 1 83 ? 18.912 -13.079 7.085 1.00 78.00 83 SER A N 1
ATOM 669 C CA . SER A 1 83 ? 19.019 -12.152 8.208 1.00 78.00 83 SER A CA 1
ATOM 670 C C . SER A 1 83 ? 18.392 -10.819 7.828 1.00 78.00 83 SER A C 1
ATOM 672 O O . SER A 1 83 ? 18.677 -10.293 6.755 1.00 78.00 83 SER A O 1
ATOM 674 N N . ASN A 1 84 ? 17.548 -10.278 8.694 1.00 81.88 84 ASN A N 1
ATOM 675 C CA . ASN A 1 84 ? 16.961 -8.956 8.528 1.00 81.88 84 ASN A CA 1
ATOM 676 C C . ASN A 1 84 ? 17.889 -7.889 9.121 1.00 81.88 84 ASN A C 1
ATOM 678 O O . ASN A 1 84 ? 18.425 -8.090 10.212 1.00 81.88 84 ASN A O 1
ATOM 682 N N . ILE A 1 85 ? 18.071 -6.776 8.413 1.00 88.38 85 ILE A N 1
ATOM 683 C CA . ILE A 1 85 ? 18.887 -5.632 8.821 1.00 88.38 85 ILE A CA 1
ATOM 684 C C . ILE A 1 85 ? 18.002 -4.386 8.810 1.00 88.38 85 ILE A C 1
ATOM 686 O O . ILE A 1 85 ? 17.528 -4.005 7.744 1.00 88.38 85 ILE A O 1
ATOM 690 N N . ASP A 1 86 ? 17.844 -3.731 9.961 1.00 76.12 86 ASP A N 1
ATOM 691 C CA . ASP A 1 86 ? 17.151 -2.446 10.101 1.00 76.12 86 ASP A CA 1
ATOM 692 C C . ASP A 1 86 ? 18.125 -1.355 10.547 1.00 76.12 86 ASP A C 1
ATOM 694 O O . ASP A 1 86 ? 18.898 -1.537 11.488 1.00 76.12 86 ASP A O 1
ATOM 698 N N . LEU A 1 87 ? 18.033 -0.187 9.922 1.00 88.88 87 LEU A N 1
ATOM 699 C CA . LEU A 1 87 ? 18.844 0.995 10.188 1.00 88.88 87 LEU A CA 1
ATOM 700 C C . LEU A 1 87 ? 17.928 2.202 10.293 1.00 88.88 87 LEU A C 1
ATOM 702 O O . LEU A 1 87 ? 17.198 2.504 9.355 1.00 88.88 87 LEU A O 1
ATOM 706 N N . CYS A 1 88 ? 17.945 2.897 11.419 1.00 77.88 88 CYS A N 1
ATOM 707 C CA . CYS A 1 88 ? 16.962 3.933 11.699 1.00 77.88 88 CYS A CA 1
ATOM 708 C C . CY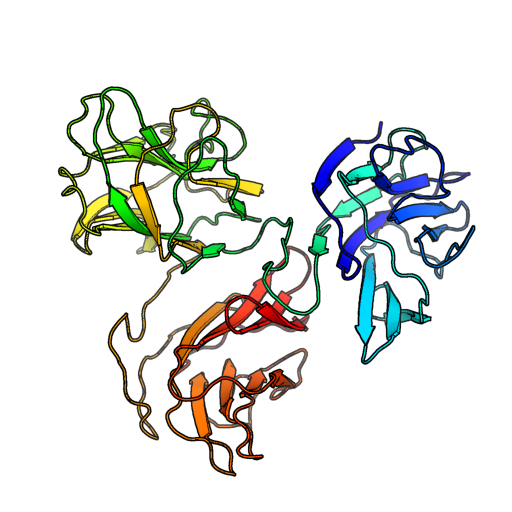S A 1 88 ? 17.629 5.174 12.284 1.00 77.88 88 CYS A C 1
ATOM 710 O O . CYS A 1 88 ? 18.352 5.054 13.268 1.00 77.88 88 CYS A O 1
ATOM 712 N N . GLN A 1 89 ? 17.356 6.345 11.714 1.00 82.06 89 GLN A N 1
ATOM 713 C CA . GLN A 1 89 ? 17.660 7.649 12.298 1.00 82.06 89 GLN A CA 1
ATOM 714 C C . GLN A 1 89 ? 16.330 8.330 12.615 1.00 82.06 89 GLN A C 1
ATOM 716 O O . GLN A 1 89 ? 15.533 8.558 11.710 1.00 82.06 89 GLN A O 1
ATOM 721 N N . ILE A 1 90 ? 16.062 8.608 13.889 1.00 72.44 90 ILE A N 1
ATOM 722 C CA . ILE A 1 90 ? 14.784 9.186 14.340 1.00 72.44 90 ILE A CA 1
ATOM 723 C C . ILE A 1 90 ? 15.008 10.284 15.369 1.00 72.44 90 ILE A C 1
ATOM 725 O O . ILE A 1 90 ? 15.929 10.193 16.184 1.00 72.44 90 ILE A O 1
ATOM 729 N N . LEU A 1 91 ? 14.130 11.287 15.376 1.00 65.06 91 LEU A N 1
ATOM 730 C CA . LEU A 1 91 ? 14.096 12.303 16.418 1.00 65.06 91 LEU A CA 1
ATOM 731 C C . LEU A 1 91 ? 13.379 11.753 17.662 1.00 65.06 91 LEU A C 1
ATOM 733 O O . LEU A 1 91 ? 12.212 11.359 17.618 1.00 65.06 91 LEU A O 1
ATOM 737 N N . LYS A 1 92 ? 14.065 11.728 18.809 1.00 54.12 92 LYS A N 1
ATOM 738 C CA . LYS A 1 92 ? 13.508 11.293 20.095 1.00 54.12 92 LYS A CA 1
ATOM 739 C C . LYS A 1 92 ? 13.600 12.424 21.117 1.00 54.12 92 LYS A C 1
ATOM 741 O O . LYS A 1 92 ? 14.607 12.595 21.797 1.00 54.12 92 LYS A O 1
ATOM 746 N N . GLY A 1 93 ? 12.507 13.170 21.271 1.00 62.62 93 GLY A N 1
ATOM 747 C CA . GLY A 1 93 ? 12.495 14.375 22.103 1.00 62.62 93 GLY A CA 1
ATOM 748 C C . GLY A 1 93 ? 13.162 15.530 21.360 1.00 62.62 93 GLY A C 1
ATOM 749 O O . GLY A 1 93 ? 12.620 15.979 20.356 1.00 62.62 93 GLY A O 1
ATOM 750 N N . SER A 1 94 ? 14.311 16.000 21.849 1.00 72.00 94 SER A N 1
ATOM 751 C CA . SER A 1 94 ? 15.137 17.027 21.192 1.00 72.00 94 SER A CA 1
ATOM 752 C C . SER A 1 94 ? 16.366 16.470 20.472 1.00 72.00 94 SER A C 1
ATOM 754 O O . SER A 1 94 ? 17.051 17.230 19.795 1.00 72.00 94 SER A O 1
ATOM 756 N N . ASP A 1 95 ? 16.654 15.176 20.624 1.00 73.75 95 ASP A N 1
ATOM 757 C CA . ASP A 1 95 ? 17.894 14.565 20.147 1.00 73.75 95 ASP A CA 1
ATOM 758 C C . ASP A 1 95 ? 17.606 13.506 19.083 1.00 73.75 95 ASP A C 1
ATOM 760 O O . ASP A 1 95 ? 16.662 12.720 19.205 1.00 73.75 95 ASP A O 1
ATOM 764 N N . TYR A 1 96 ? 18.447 13.444 18.054 1.00 80.75 96 TYR A N 1
ATOM 765 C CA . TYR A 1 96 ? 18.394 12.368 17.071 1.00 80.75 96 TYR A CA 1
ATOM 766 C C . TYR A 1 96 ? 19.092 11.123 17.611 1.00 80.75 96 TYR A C 1
ATOM 768 O O . TYR A 1 96 ? 20.128 11.215 18.267 1.00 80.75 96 TYR A O 1
ATOM 776 N N . ILE A 1 97 ? 18.549 9.943 17.319 1.00 76.75 97 ILE A N 1
ATOM 777 C CA . ILE A 1 97 ? 19.156 8.654 17.657 1.00 76.75 97 ILE A CA 1
ATOM 778 C C . ILE A 1 97 ? 19.275 7.784 16.405 1.00 76.75 97 ILE A C 1
ATOM 780 O O . ILE A 1 97 ? 18.310 7.617 15.661 1.00 76.75 97 ILE A O 1
ATOM 784 N N . TYR A 1 98 ? 20.465 7.220 16.197 1.00 85.31 98 TYR A N 1
ATOM 785 C CA . TYR A 1 98 ? 20.719 6.165 15.224 1.00 85.31 98 TYR A CA 1
ATOM 786 C C . TYR A 1 98 ? 20.576 4.801 15.887 1.00 85.31 98 TYR A C 1
ATOM 788 O O . TYR A 1 98 ? 21.113 4.589 16.974 1.00 85.31 98 TYR A O 1
ATOM 796 N N . ILE A 1 99 ? 19.891 3.867 15.240 1.00 79.62 99 ILE A N 1
ATOM 797 C CA . ILE A 1 99 ? 19.623 2.519 15.743 1.00 79.62 99 ILE A CA 1
ATOM 798 C C . ILE A 1 99 ? 19.942 1.512 14.640 1.00 79.62 99 ILE A C 1
ATOM 800 O O . ILE A 1 99 ? 19.508 1.686 13.503 1.00 79.62 99 ILE A O 1
ATOM 804 N N . ILE A 1 100 ? 20.637 0.430 14.997 1.00 83.56 100 ILE A N 1
ATOM 805 C CA . ILE A 1 100 ? 20.804 -0.751 14.139 1.00 83.56 100 ILE A CA 1
ATOM 806 C C . ILE A 1 100 ? 20.112 -1.925 14.813 1.00 83.56 100 ILE A C 1
ATOM 808 O O . ILE A 1 100 ? 20.371 -2.211 15.988 1.00 83.56 100 ILE A O 1
ATOM 812 N N . ARG A 1 101 ? 19.264 -2.630 14.062 1.00 72.88 101 ARG A N 1
ATOM 813 C CA . ARG A 1 101 ? 18.735 -3.931 14.465 1.00 72.88 101 ARG A CA 1
ATOM 814 C C . ARG A 1 101 ? 19.137 -5.008 13.475 1.00 72.88 101 ARG A C 1
ATOM 816 O O . ARG A 1 101 ? 19.171 -4.772 12.271 1.00 72.88 101 ARG A O 1
ATOM 823 N N . ILE A 1 102 ? 19.433 -6.190 13.995 1.00 76.06 102 ILE A N 1
ATOM 824 C CA . ILE A 1 102 ? 19.671 -7.390 13.196 1.00 76.06 102 ILE A CA 1
ATOM 825 C C . ILE A 1 102 ? 18.713 -8.456 13.709 1.00 76.06 102 ILE A C 1
ATOM 827 O O . ILE A 1 102 ? 18.709 -8.756 14.899 1.00 76.06 102 ILE A O 1
ATOM 831 N N . ASN A 1 103 ? 17.877 -9.005 12.829 1.00 63.69 103 ASN A N 1
ATOM 832 C CA . ASN A 1 103 ? 16.827 -9.969 13.181 1.00 63.69 103 ASN A CA 1
ATOM 833 C C . ASN A 1 103 ? 15.896 -9.467 14.303 1.00 63.69 103 ASN A C 1
ATOM 835 O O . ASN A 1 103 ? 15.501 -10.223 15.188 1.00 63.69 103 ASN A O 1
ATOM 839 N N . GLY A 1 104 ? 15.572 -8.170 14.282 1.00 46.81 104 GLY A N 1
ATOM 840 C CA . GLY A 1 104 ? 14.748 -7.506 15.296 1.00 46.81 104 GLY A CA 1
ATOM 841 C C . GLY A 1 104 ? 15.461 -7.187 16.618 1.00 46.81 104 GLY A C 1
ATOM 842 O O . GLY A 1 104 ? 14.942 -6.396 17.405 1.00 46.81 104 GLY A O 1
ATOM 843 N N . GLU A 1 105 ? 16.659 -7.724 16.863 1.00 58.44 105 GLU A N 1
ATOM 844 C CA . GLU A 1 105 ? 17.457 -7.399 18.046 1.00 58.44 105 GLU A CA 1
ATOM 845 C C . GLU A 1 105 ? 18.188 -6.069 17.848 1.00 58.44 105 GLU A C 1
ATOM 847 O O . GLU A 1 105 ? 18.876 -5.875 16.848 1.00 58.44 105 GLU A O 1
ATOM 852 N N . MET A 1 106 ? 18.063 -5.143 18.803 1.00 70.56 106 MET A N 1
ATOM 853 C CA . MET A 1 106 ? 18.801 -3.879 18.785 1.00 70.56 106 MET A CA 1
ATOM 854 C C . MET A 1 106 ? 20.269 -4.120 19.138 1.00 70.56 106 MET A C 1
ATOM 856 O O . MET A 1 106 ? 20.627 -4.223 20.307 1.00 70.56 106 MET A O 1
ATOM 860 N N . VAL A 1 107 ? 21.119 -4.173 18.116 1.00 78.44 107 VAL A N 1
ATOM 861 C CA . VAL A 1 107 ? 22.560 -4.419 18.264 1.00 78.44 107 VAL A CA 1
ATOM 862 C C . VAL A 1 107 ? 23.368 -3.132 18.433 1.00 78.44 107 VAL A C 1
ATOM 864 O O . VAL A 1 107 ? 24.526 -3.181 18.841 1.00 78.44 107 VAL A O 1
ATOM 867 N N . TYR A 1 108 ? 22.774 -1.977 18.114 1.00 87.81 108 TYR A N 1
ATOM 868 C CA . TYR A 1 108 ? 23.416 -0.677 18.272 1.00 87.81 108 TYR A CA 1
ATOM 869 C C . TYR A 1 108 ? 22.408 0.451 18.485 1.00 87.81 108 TYR A C 1
ATOM 871 O O . TYR A 1 108 ? 21.341 0.465 17.866 1.00 87.81 108 TYR A O 1
ATOM 879 N N . SER A 1 109 ? 22.790 1.439 19.297 1.00 84.00 109 SER A N 1
ATOM 880 C CA . SER A 1 109 ? 22.088 2.717 19.400 1.00 84.00 109 SER A CA 1
ATOM 881 C C . SER A 1 109 ? 23.031 3.846 19.823 1.00 84.00 109 SER A C 1
ATOM 883 O O . SER A 1 109 ? 23.774 3.671 20.791 1.00 84.00 109 SER A O 1
ATOM 885 N N . GLN A 1 110 ? 22.963 5.009 19.172 1.00 85.31 110 GLN A N 1
ATOM 886 C CA . GLN A 1 110 ? 23.745 6.194 19.545 1.00 85.31 110 GLN A CA 1
ATOM 887 C C . GLN A 1 110 ? 22.982 7.494 19.264 1.00 85.31 110 GLN A C 1
ATOM 889 O O . GLN A 1 110 ? 22.348 7.628 18.222 1.00 85.31 110 GLN A O 1
ATOM 894 N N . PHE A 1 111 ? 23.076 8.466 20.175 1.00 83.12 111 PHE A N 1
ATOM 895 C CA . PHE A 1 111 ? 22.595 9.829 19.931 1.00 83.12 111 PHE A CA 1
ATOM 896 C C . PHE A 1 111 ? 23.507 10.572 18.948 1.00 83.12 111 PHE A C 1
ATOM 898 O O . PHE A 1 111 ? 24.729 10.537 19.094 1.00 83.12 111 PHE A O 1
ATOM 905 N N . ILE A 1 112 ? 22.911 11.264 17.980 1.00 83.25 112 ILE A N 1
ATOM 906 C CA . ILE A 1 112 ? 23.603 12.035 16.946 1.00 83.25 112 ILE A CA 1
ATOM 907 C C . ILE A 1 112 ? 23.370 13.524 17.200 1.00 83.25 112 ILE A C 1
ATOM 909 O O . ILE A 1 112 ? 22.237 13.961 17.386 1.00 83.25 112 ILE A O 1
ATOM 913 N N . THR A 1 113 ? 24.446 14.309 17.177 1.00 79.38 113 THR A N 1
ATOM 914 C CA . THR A 1 113 ? 24.400 15.766 17.387 1.00 79.38 113 THR A CA 1
ATOM 915 C C . THR A 1 113 ? 24.283 16.568 16.090 1.00 79.38 113 THR A C 1
ATOM 917 O O . THR A 1 113 ? 23.914 17.738 16.132 1.00 79.38 113 THR A O 1
ATOM 920 N N . GLN A 1 114 ? 24.602 15.959 14.945 1.00 81.62 114 GLN A N 1
ATOM 921 C CA . GLN A 1 114 ? 24.521 16.564 13.613 1.00 81.62 114 GLN A CA 1
ATOM 922 C C . GLN A 1 114 ? 23.877 15.580 12.622 1.00 81.62 114 GLN A C 1
ATOM 924 O O . GLN A 1 114 ? 24.590 14.945 11.841 1.00 81.62 114 GLN A O 1
ATOM 929 N N . PRO A 1 115 ? 22.547 15.386 12.672 1.00 83.50 115 PRO A N 1
ATOM 930 C CA . PRO A 1 115 ? 21.857 14.580 11.669 1.00 83.50 115 PRO A CA 1
ATOM 931 C C . PRO A 1 115 ? 22.077 15.189 10.276 1.00 83.50 115 PRO A C 1
ATOM 933 O O . PRO A 1 115 ? 22.065 16.408 10.110 1.00 83.50 115 PRO A O 1
ATOM 936 N N . LYS A 1 116 ? 22.308 14.345 9.268 1.00 83.50 116 LYS A N 1
ATOM 937 C CA . LYS A 1 116 ? 22.474 14.785 7.876 1.00 83.50 116 LYS A CA 1
ATOM 938 C C . LYS A 1 116 ? 21.264 14.392 7.033 1.00 83.50 116 LYS A C 1
ATOM 940 O O . LYS A 1 116 ? 20.730 13.295 7.198 1.00 83.50 116 LYS A O 1
ATOM 945 N N . SER A 1 117 ? 20.902 15.271 6.103 1.00 84.38 117 SER A N 1
ATOM 946 C CA . SER A 1 117 ? 20.042 14.990 4.952 1.00 84.38 117 SER A CA 1
ATOM 947 C C . SER A 1 117 ? 20.875 14.944 3.667 1.00 84.38 117 SER A C 1
ATOM 949 O O . SER A 1 117 ? 21.995 15.460 3.615 1.00 84.38 117 SER A O 1
ATOM 951 N N . PHE A 1 118 ? 20.350 14.292 2.631 1.00 83.94 118 PHE A N 1
ATOM 952 C CA . PHE A 1 118 ? 21.059 14.045 1.377 1.00 83.94 118 PHE A CA 1
ATOM 953 C C . PHE A 1 118 ? 20.141 14.228 0.179 1.00 83.94 118 PHE A C 1
ATOM 955 O O . PHE A 1 118 ? 19.026 13.720 0.173 1.00 83.94 118 PHE A O 1
ATOM 962 N N . ASN A 1 119 ? 20.653 14.844 -0.884 1.00 82.06 119 ASN A N 1
ATOM 963 C CA . ASN A 1 119 ? 19.871 15.106 -2.090 1.00 82.06 119 ASN A CA 1
ATOM 964 C C . ASN A 1 119 ? 20.359 14.231 -3.251 1.00 82.06 119 ASN A C 1
ATOM 966 O O . ASN A 1 119 ? 21.559 14.006 -3.428 1.00 82.06 119 ASN A O 1
ATOM 970 N N . ASN A 1 120 ? 19.425 13.806 -4.099 1.00 80.00 120 ASN A N 1
ATOM 971 C CA . ASN A 1 120 ? 19.625 12.954 -5.269 1.00 80.00 120 ASN A CA 1
ATOM 972 C C . ASN A 1 120 ? 20.391 11.665 -4.942 1.00 80.00 120 ASN A C 1
ATOM 974 O O . ASN A 1 120 ? 21.379 11.326 -5.602 1.00 80.00 120 ASN A O 1
ATOM 978 N N . VAL A 1 121 ? 19.946 10.959 -3.905 1.00 85.50 121 VAL A N 1
ATOM 979 C CA . VAL A 1 121 ? 20.578 9.727 -3.444 1.00 85.50 121 VAL A CA 1
ATOM 980 C C . VAL A 1 121 ? 20.263 8.585 -4.400 1.00 85.50 121 VAL A C 1
ATOM 982 O O . VAL A 1 121 ? 19.113 8.248 -4.659 1.00 85.50 121 VAL A O 1
ATOM 985 N N . LYS A 1 122 ? 21.305 7.941 -4.905 1.00 85.31 122 LYS A N 1
ATOM 986 C CA . LYS A 1 122 ? 21.234 6.739 -5.726 1.00 85.31 122 LYS A CA 1
ATOM 987 C C . LYS A 1 122 ? 21.415 5.509 -4.858 1.00 85.31 122 LYS A C 1
ATOM 989 O O . LYS A 1 122 ? 22.389 5.419 -4.116 1.00 85.31 122 LYS A O 1
ATOM 994 N N . VAL A 1 123 ? 20.511 4.548 -4.992 1.00 88.38 123 VAL A N 1
ATOM 995 C CA . VAL A 1 123 ? 20.534 3.298 -4.231 1.00 88.38 123 VAL A CA 1
ATOM 996 C C . VAL A 1 123 ? 20.988 2.167 -5.136 1.00 88.38 123 VAL A C 1
ATOM 998 O O . VAL A 1 123 ? 20.388 1.925 -6.186 1.00 88.38 123 VAL A O 1
ATOM 1001 N N . TYR A 1 124 ? 22.022 1.449 -4.718 1.00 87.56 124 TYR A N 1
ATOM 1002 C CA . TYR A 1 124 ? 22.605 0.339 -5.455 1.00 87.56 124 TYR A CA 1
ATOM 1003 C C . TYR A 1 124 ? 22.484 -0.971 -4.673 1.00 87.56 124 TYR A C 1
ATOM 1005 O O . TYR A 1 124 ? 22.817 -1.024 -3.488 1.00 87.56 124 TYR A O 1
ATOM 1013 N N . ALA A 1 125 ? 22.058 -2.039 -5.355 1.00 86.62 125 ALA A N 1
ATOM 1014 C CA . ALA A 1 125 ? 22.281 -3.412 -4.909 1.00 86.62 125 ALA A CA 1
ATOM 1015 C C . ALA A 1 125 ? 23.678 -3.816 -5.377 1.00 86.62 125 ALA A C 1
ATOM 1017 O O . ALA A 1 125 ? 23.878 -4.110 -6.561 1.00 86.62 125 ALA A O 1
ATOM 1018 N N . THR A 1 126 ? 24.628 -3.792 -4.445 1.00 88.12 126 THR A N 1
ATOM 1019 C CA . THR A 1 126 ? 26.080 -3.749 -4.668 1.00 88.12 126 THR A CA 1
ATOM 1020 C C . THR A 1 126 ? 26.510 -2.491 -5.423 1.00 88.12 126 THR A C 1
ATOM 1022 O O . THR A 1 126 ? 25.897 -2.098 -6.415 1.00 88.12 126 THR A O 1
ATOM 1025 N N . ASP A 1 127 ? 27.537 -1.812 -4.931 1.00 84.25 127 ASP A N 1
ATOM 1026 C CA . ASP A 1 127 ? 27.995 -0.562 -5.525 1.00 84.25 127 ASP A CA 1
ATOM 1027 C C . ASP A 1 127 ? 28.776 -0.782 -6.844 1.00 84.25 127 ASP A C 1
ATOM 1029 O O . ASP A 1 127 ? 29.189 -1.904 -7.157 1.00 84.25 127 ASP A O 1
ATOM 1033 N N . PRO A 1 128 ? 28.938 0.259 -7.683 1.00 81.56 128 PRO A N 1
ATOM 1034 C CA . PRO A 1 128 ? 29.662 0.137 -8.949 1.00 81.56 128 PRO A CA 1
ATOM 1035 C C . PRO A 1 128 ? 31.186 -0.037 -8.835 1.00 81.56 128 PRO A C 1
ATOM 1037 O O . PRO A 1 128 ? 31.813 -0.303 -9.861 1.00 81.56 128 PRO A O 1
ATOM 1040 N N . TRP A 1 129 ? 31.787 0.155 -7.657 1.00 82.31 129 TRP A N 1
ATOM 1041 C CA . TRP A 1 129 ? 33.239 0.307 -7.486 1.00 82.31 129 TRP A CA 1
ATOM 1042 C C . TRP A 1 129 ? 33.900 -0.887 -6.792 1.00 82.31 129 TRP A C 1
ATOM 1044 O O . TRP A 1 129 ? 35.022 -1.252 -7.136 1.00 82.31 129 TRP A O 1
ATOM 1054 N N . GLY A 1 130 ? 33.228 -1.471 -5.805 1.00 80.31 130 GLY A N 1
ATOM 1055 C CA . GLY A 1 130 ? 33.676 -2.609 -5.024 1.00 80.31 130 GLY A CA 1
ATOM 1056 C C . GLY A 1 130 ? 33.228 -3.945 -5.607 1.00 80.31 130 GLY A C 1
ATOM 1057 O O . GLY A 1 130 ? 32.323 -4.039 -6.440 1.00 80.31 130 GLY A O 1
ATOM 1058 N N . ASP A 1 131 ? 33.855 -5.012 -5.120 1.00 89.69 131 ASP A N 1
ATOM 1059 C CA . ASP A 1 131 ? 33.430 -6.363 -5.452 1.00 89.69 131 ASP A CA 1
ATOM 1060 C C . ASP A 1 131 ? 32.073 -6.677 -4.811 1.00 89.69 131 ASP A C 1
ATOM 1062 O O . ASP A 1 131 ? 31.851 -6.414 -3.629 1.00 89.69 131 ASP A O 1
ATOM 1066 N N . SER A 1 132 ? 31.173 -7.310 -5.562 1.00 91.88 132 SER A N 1
ATOM 1067 C CA . SER A 1 132 ? 29.862 -7.730 -5.061 1.00 91.88 132 SER A CA 1
ATOM 1068 C C . SER A 1 132 ? 29.966 -8.885 -4.064 1.00 91.88 132 SER A C 1
ATOM 1070 O O . SER A 1 132 ? 30.715 -9.839 -4.289 1.00 91.88 132 SER A O 1
ATOM 1072 N N . GLN A 1 133 ? 29.150 -8.844 -3.012 1.00 93.69 133 GLN A N 1
ATOM 1073 C CA . GLN A 1 133 ? 28.869 -10.005 -2.173 1.00 93.69 133 GLN A CA 1
ATOM 1074 C C . GLN A 1 133 ? 28.156 -11.099 -2.972 1.00 93.69 133 GLN A C 1
ATOM 1076 O O . GLN A 1 133 ? 27.173 -10.829 -3.660 1.00 93.69 133 GLN A O 1
ATOM 1081 N N . ASP A 1 134 ? 28.615 -12.346 -2.826 1.00 93.81 134 ASP A N 1
ATOM 1082 C CA . ASP A 1 134 ? 27.868 -13.503 -3.314 1.00 93.81 134 ASP A CA 1
ATOM 1083 C C . ASP A 1 134 ? 26.710 -13.808 -2.359 1.00 93.81 134 ASP A C 1
ATOM 1085 O O . ASP A 1 134 ? 26.894 -14.261 -1.224 1.00 93.81 134 ASP A O 1
ATOM 1089 N N . GLY A 1 135 ? 25.502 -13.495 -2.804 1.00 92.56 135 GLY A N 1
ATOM 1090 C CA . GLY A 1 135 ? 24.298 -13.631 -2.012 1.00 92.56 135 GLY A CA 1
ATOM 1091 C C . GLY A 1 135 ? 23.109 -12.967 -2.677 1.00 92.56 135 GLY A C 1
ATOM 1092 O O . GLY A 1 135 ? 23.143 -12.555 -3.836 1.00 92.56 135 GLY A O 1
ATOM 1093 N N . SER A 1 136 ? 22.026 -12.875 -1.922 1.00 89.81 136 SER A N 1
ATOM 1094 C CA . SER A 1 136 ? 20.796 -12.219 -2.346 1.00 89.81 136 SER A CA 1
ATOM 1095 C C . SER A 1 136 ? 20.305 -11.270 -1.267 1.00 89.81 136 SER A C 1
ATOM 1097 O O . SER A 1 136 ? 20.394 -11.573 -0.079 1.00 89.81 136 SER A O 1
ATOM 1099 N N . ILE A 1 137 ? 19.740 -10.143 -1.695 1.00 90.81 137 ILE A N 1
ATOM 1100 C CA . ILE A 1 137 ? 18.918 -9.287 -0.843 1.00 90.81 137 ILE A CA 1
ATOM 1101 C C . ILE A 1 137 ? 17.468 -9.326 -1.320 1.00 90.81 137 ILE A C 1
ATOM 1103 O O . ILE A 1 137 ? 17.204 -9.550 -2.504 1.00 90.81 137 ILE A O 1
ATOM 1107 N N . LYS A 1 138 ? 16.527 -9.080 -0.413 1.00 76.12 138 LYS A N 1
ATOM 1108 C CA . LYS A 1 138 ? 15.116 -8.849 -0.744 1.00 76.12 138 LYS A CA 1
ATOM 1109 C C . LYS A 1 138 ? 14.503 -7.853 0.230 1.00 76.12 138 LYS A C 1
ATOM 1111 O O . LYS A 1 138 ? 15.108 -7.526 1.247 1.00 76.12 138 LYS A O 1
ATOM 1116 N N . SER A 1 139 ? 13.301 -7.390 -0.101 1.00 68.00 139 SER A N 1
ATOM 1117 C CA . SER A 1 139 ? 12.493 -6.555 0.792 1.00 68.00 139 SER A CA 1
ATOM 1118 C C . SER A 1 139 ? 13.214 -5.279 1.251 1.00 68.00 139 SER A C 1
ATOM 1120 O O . SER A 1 139 ? 12.956 -4.803 2.349 1.00 68.00 139 SER A O 1
ATOM 1122 N N . LEU A 1 140 ? 14.130 -4.736 0.428 1.00 79.38 140 LEU A N 1
ATOM 1123 C CA . LEU A 1 140 ? 14.801 -3.476 0.741 1.00 79.38 140 LEU A CA 1
ATOM 1124 C C . LEU A 1 140 ? 13.790 -2.342 0.708 1.00 79.38 140 LEU A C 1
ATOM 1126 O O . LEU A 1 140 ? 13.156 -2.108 -0.324 1.00 79.38 140 LEU A O 1
ATOM 1130 N N . PHE A 1 141 ? 13.707 -1.625 1.820 1.00 59.16 141 PHE A N 1
ATOM 1131 C CA . PHE A 1 141 ? 12.855 -0.483 1.970 1.00 59.16 141 PHE A CA 1
ATOM 1132 C C . PHE A 1 141 ? 13.477 0.730 2.637 1.00 59.16 141 PHE A C 1
ATOM 1134 O O . PHE A 1 141 ? 14.411 0.597 3.416 1.00 59.16 141 PHE A O 1
ATOM 1141 N N . VAL A 1 142 ? 12.930 1.908 2.317 1.00 71.69 142 VAL A N 1
ATOM 1142 C CA . VAL A 1 142 ? 13.262 3.202 2.906 1.00 71.69 142 VAL A CA 1
ATOM 1143 C C . VAL A 1 142 ? 11.963 3.919 3.270 1.00 71.69 142 VAL A C 1
ATOM 1145 O O . VAL A 1 142 ? 11.125 4.178 2.406 1.00 71.69 142 VAL A O 1
ATOM 1148 N N . ILE A 1 143 ? 11.799 4.240 4.546 1.00 62.97 143 ILE A N 1
ATOM 1149 C CA . ILE A 1 143 ? 10.837 5.227 5.033 1.00 62.97 143 ILE A CA 1
ATOM 1150 C C . ILE A 1 143 ? 11.625 6.508 5.251 1.00 62.97 143 ILE A C 1
ATOM 1152 O O . ILE A 1 143 ? 12.659 6.473 5.908 1.00 62.97 143 ILE A O 1
ATOM 1156 N N . ASN A 1 144 ? 11.156 7.615 4.694 1.00 67.19 144 ASN A N 1
ATOM 1157 C CA . ASN A 1 144 ? 11.853 8.892 4.705 1.00 67.19 144 ASN A CA 1
ATOM 1158 C C . ASN A 1 144 ? 10.963 9.977 5.327 1.00 67.19 144 ASN A C 1
ATOM 1160 O O . ASN A 1 144 ? 9.805 10.074 4.940 1.00 67.19 144 ASN A O 1
ATOM 1164 N N . GLY A 1 145 ? 11.490 10.785 6.249 1.00 57.66 145 GLY A N 1
ATOM 1165 C CA . GLY A 1 145 ? 10.764 11.822 6.995 1.00 57.66 145 GLY A CA 1
ATOM 1166 C C . GLY A 1 145 ? 9.880 11.271 8.122 1.00 57.66 145 GLY A C 1
ATOM 1167 O O . GLY A 1 145 ? 8.660 11.315 8.013 1.00 57.66 145 GLY A O 1
ATOM 1168 N N . ILE A 1 146 ? 10.477 10.734 9.195 1.00 57.16 146 ILE A N 1
ATOM 1169 C CA . ILE A 1 146 ? 9.745 10.067 10.294 1.00 57.16 146 ILE A CA 1
ATOM 1170 C C . ILE A 1 146 ? 9.059 11.045 11.285 1.00 57.16 146 ILE A C 1
ATOM 1172 O O . ILE A 1 146 ? 8.209 10.584 12.046 1.00 57.16 146 ILE A O 1
ATOM 1176 N N . SER A 1 147 ? 9.255 12.378 11.243 1.00 44.59 147 SER A N 1
ATOM 1177 C CA . SER A 1 147 ? 8.394 13.291 12.022 1.00 44.59 147 SER A CA 1
ATOM 1178 C C . SER A 1 147 ? 8.181 14.732 11.498 1.00 44.59 147 SER A C 1
ATOM 1180 O O . SER A 1 147 ? 9.085 15.418 11.035 1.00 44.59 147 SER A O 1
ATOM 1182 N N . ASN A 1 148 ? 6.924 15.171 11.681 1.00 34.12 148 ASN A N 1
ATOM 1183 C CA . ASN A 1 148 ? 6.341 16.523 11.738 1.00 34.12 148 ASN A CA 1
ATOM 1184 C C . ASN A 1 148 ? 6.418 17.490 10.521 1.00 34.12 148 ASN A C 1
ATOM 1186 O O . ASN A 1 148 ? 7.375 18.230 10.319 1.00 34.12 148 ASN A O 1
ATOM 1190 N N . SER A 1 149 ? 5.225 17.673 9.935 1.00 36.31 149 SER A N 1
ATOM 1191 C CA . SER A 1 149 ? 4.689 18.812 9.160 1.00 36.31 149 SER A CA 1
ATOM 1192 C C . SER A 1 149 ? 5.004 18.916 7.655 1.00 36.31 149 SER A C 1
ATOM 1194 O O . SER A 1 149 ? 6.140 19.013 7.213 1.00 36.31 149 SER A O 1
ATOM 1196 N N . GLU A 1 150 ? 3.905 18.931 6.890 1.00 30.16 150 GLU A N 1
ATOM 1197 C CA . GLU A 1 150 ? 3.720 19.332 5.482 1.00 30.16 150 GLU A CA 1
ATOM 1198 C C . GLU A 1 150 ? 4.295 18.468 4.351 1.00 30.16 150 GLU A C 1
ATOM 1200 O O . GLU A 1 150 ? 3.878 18.650 3.208 1.00 30.16 150 GLU A O 1
ATOM 1205 N N . ILE A 1 151 ? 5.123 17.458 4.620 1.00 28.80 151 ILE A N 1
ATOM 1206 C CA . ILE A 1 151 ? 5.499 16.471 3.594 1.00 28.80 151 ILE A CA 1
ATOM 1207 C C . ILE A 1 151 ? 5.182 15.073 4.118 1.00 28.80 151 ILE A C 1
ATOM 1209 O O . ILE A 1 151 ? 5.796 14.605 5.075 1.00 28.80 151 ILE A O 1
ATOM 1213 N N . GLN A 1 152 ? 4.197 14.408 3.498 1.00 30.98 152 GLN A N 1
ATOM 1214 C CA . GLN A 1 152 ? 3.941 12.991 3.754 1.00 30.98 152 GLN A CA 1
ATOM 1215 C C . GLN A 1 152 ? 5.245 12.213 3.528 1.00 30.98 152 GLN A C 1
ATOM 1217 O O . GLN A 1 152 ? 5.900 12.445 2.507 1.00 30.98 152 GLN A O 1
ATOM 1222 N N . PRO A 1 153 ? 5.630 11.295 4.432 1.00 30.94 153 PRO A N 1
ATOM 1223 C CA . PRO A 1 153 ? 6.828 10.495 4.246 1.00 30.94 153 PRO A CA 1
ATOM 1224 C C . PRO A 1 153 ? 6.771 9.809 2.881 1.00 30.94 153 PRO A C 1
ATOM 1226 O O . PRO A 1 153 ? 5.871 9.005 2.620 1.00 30.94 153 PRO A O 1
ATOM 1229 N N . ILE A 1 154 ? 7.713 10.138 1.989 1.00 34.03 154 ILE A N 1
ATOM 1230 C CA . ILE A 1 154 ? 7.828 9.465 0.696 1.00 34.03 154 ILE A CA 1
ATOM 1231 C C . ILE A 1 154 ? 8.342 8.063 1.000 1.00 34.03 154 ILE A C 1
ATOM 1233 O O . ILE A 1 154 ? 9.540 7.816 1.132 1.00 34.03 154 ILE A O 1
ATOM 1237 N N . VAL A 1 155 ? 7.408 7.133 1.140 1.00 34.78 155 VAL A N 1
ATOM 1238 C CA . VAL A 1 155 ? 7.699 5.709 1.132 1.00 34.78 155 VAL A CA 1
ATOM 1239 C C . VAL A 1 155 ? 8.074 5.369 -0.308 1.00 34.78 155 VAL A C 1
ATOM 1241 O O . VAL A 1 155 ? 7.205 5.148 -1.150 1.00 34.78 155 VAL A O 1
ATOM 1244 N N . ILE A 1 156 ? 9.373 5.353 -0.621 1.00 39.16 156 ILE A N 1
ATOM 1245 C CA . ILE A 1 156 ? 9.880 4.876 -1.917 1.00 39.16 156 ILE A CA 1
ATOM 1246 C C . ILE A 1 156 ? 9.874 3.352 -1.861 1.00 39.16 156 ILE A C 1
ATOM 1248 O O . ILE A 1 156 ? 10.920 2.710 -1.889 1.00 39.16 156 ILE A O 1
ATOM 1252 N N . LEU A 1 157 ? 8.675 2.779 -1.721 1.00 39.72 157 LEU A N 1
ATOM 1253 C CA . LEU A 1 157 ? 8.453 1.347 -1.783 1.00 39.72 157 LEU A CA 1
ATOM 1254 C C . LEU A 1 157 ? 7.387 0.976 -2.772 1.00 39.72 157 LEU A C 1
ATOM 1256 O O . LEU A 1 157 ? 6.392 1.683 -2.923 1.00 39.72 157 LEU A O 1
ATOM 1260 N N . PRO A 1 158 ? 7.550 -0.206 -3.367 1.00 44.59 158 PRO A N 1
ATOM 1261 C CA . PRO A 1 158 ? 6.412 -1.029 -3.671 1.00 44.59 158 PRO A CA 1
ATOM 1262 C C . PRO A 1 158 ? 5.535 -1.175 -2.403 1.00 44.59 158 PRO A C 1
ATOM 1264 O O . PRO A 1 158 ? 5.959 -1.760 -1.410 1.00 44.59 158 PRO A O 1
ATOM 1267 N N . THR A 1 159 ? 4.347 -0.578 -2.396 1.00 49.53 159 THR A N 1
ATOM 1268 C CA . THR A 1 159 ? 3.357 -0.700 -1.319 1.00 49.53 159 THR A CA 1
ATOM 1269 C C . THR A 1 159 ? 2.366 -1.816 -1.654 1.00 49.53 159 THR A C 1
ATOM 1271 O O . THR A 1 159 ? 2.181 -2.164 -2.818 1.00 49.53 159 THR A O 1
ATOM 1274 N N . ASP A 1 160 ? 1.693 -2.408 -0.671 1.00 61.94 160 ASP A N 1
ATOM 1275 C CA . ASP A 1 160 ? 0.650 -3.411 -0.969 1.00 61.94 160 ASP A CA 1
ATOM 1276 C C . ASP A 1 160 ? -0.673 -2.764 -1.409 1.00 61.94 160 ASP A C 1
ATOM 1278 O O . ASP A 1 160 ? -1.560 -3.416 -1.963 1.00 61.94 160 ASP A O 1
ATOM 1282 N N . TYR A 1 161 ? -0.791 -1.454 -1.185 1.00 71.31 161 TYR A N 1
ATOM 1283 C CA . TYR A 1 161 ? -1.921 -0.632 -1.582 1.00 71.31 161 TYR A CA 1
ATOM 1284 C C . TYR A 1 161 ? -1.491 0.831 -1.774 1.00 71.31 161 TYR A C 1
ATOM 1286 O O . TYR A 1 161 ? -0.512 1.293 -1.189 1.00 71.31 161 TYR A O 1
ATOM 1294 N N . ILE A 1 162 ? -2.247 1.585 -2.562 1.00 74.56 162 ILE A N 1
ATOM 1295 C CA . ILE A 1 162 ? -2.157 3.045 -2.666 1.00 74.56 162 ILE A CA 1
ATOM 1296 C C . ILE A 1 162 ? -3.489 3.609 -2.190 1.00 74.56 162 ILE A C 1
ATOM 1298 O O . ILE A 1 162 ? -4.540 3.129 -2.597 1.00 74.56 162 ILE A O 1
ATOM 1302 N N . ASN A 1 163 ? -3.462 4.609 -1.316 1.00 74.12 163 ASN A N 1
ATOM 1303 C CA . ASN A 1 163 ? -4.662 5.321 -0.888 1.00 74.12 163 ASN A CA 1
ATOM 1304 C C . ASN A 1 163 ? -4.339 6.811 -0.770 1.00 74.12 163 ASN A C 1
ATOM 1306 O O . ASN A 1 163 ? -3.632 7.199 0.155 1.00 74.12 163 ASN A O 1
ATOM 1310 N N . HIS A 1 164 ? -4.853 7.611 -1.697 1.00 70.31 164 HIS A N 1
ATOM 1311 C CA . HIS A 1 164 ? -4.655 9.051 -1.768 1.00 70.31 164 HIS A CA 1
ATOM 1312 C C . HIS A 1 164 ? -6.020 9.745 -1.817 1.00 70.31 164 HIS A C 1
ATOM 1314 O O . HIS A 1 164 ? -6.714 9.684 -2.831 1.00 70.31 164 HIS A O 1
ATOM 1320 N N . GLN A 1 165 ? -6.418 10.369 -0.706 1.00 67.75 165 GLN A N 1
ATOM 1321 C CA . GLN A 1 165 ? -7.756 10.954 -0.555 1.00 67.75 165 GLN A CA 1
ATOM 1322 C C . GLN A 1 165 ? -7.864 12.379 -1.100 1.00 67.75 165 GLN A C 1
ATOM 1324 O O . GLN A 1 165 ? -8.914 12.749 -1.619 1.00 67.75 165 GLN A O 1
ATOM 1329 N N . GLU A 1 166 ? -6.793 13.165 -0.996 1.00 73.00 166 GLU A N 1
ATOM 1330 C CA . GLU A 1 166 ? -6.804 14.580 -1.371 1.00 73.00 166 GLU A CA 1
ATOM 1331 C C . GLU A 1 166 ? -7.058 14.790 -2.871 1.00 73.00 166 GLU A C 1
ATOM 1333 O O . GLU A 1 166 ? -6.926 13.871 -3.680 1.00 73.00 166 GLU A O 1
ATOM 1338 N N . GLU A 1 167 ? -7.470 16.007 -3.242 1.00 81.25 167 GLU A N 1
ATOM 1339 C CA . GLU A 1 167 ? -7.631 16.388 -4.646 1.00 81.25 167 GLU A CA 1
ATOM 1340 C C . GLU A 1 167 ? -6.265 16.724 -5.265 1.00 81.25 167 GLU A C 1
ATOM 1342 O O . GLU A 1 167 ? -5.526 17.555 -4.741 1.00 81.25 167 GLU A O 1
ATOM 1347 N N . PHE A 1 168 ? -5.945 16.131 -6.415 1.00 80.69 168 PHE A N 1
ATOM 1348 C CA . PHE A 1 168 ? -4.695 16.370 -7.144 1.00 80.69 168 PHE A CA 1
ATOM 1349 C C . PHE A 1 168 ? -4.903 16.324 -8.663 1.00 80.69 168 PHE A C 1
ATOM 1351 O O . PHE A 1 168 ? -5.907 15.824 -9.170 1.00 80.69 168 PHE A O 1
ATOM 1358 N N . THR A 1 169 ? -3.954 16.883 -9.418 1.00 82.00 169 THR A N 1
ATOM 1359 C CA . THR A 1 169 ? -4.039 17.024 -10.884 1.00 82.00 169 THR A CA 1
ATOM 1360 C C . THR A 1 169 ? -3.043 16.091 -11.585 1.00 82.00 169 THR A C 1
ATOM 1362 O O . THR A 1 169 ? -1.876 16.055 -11.182 1.00 82.00 169 THR A O 1
ATOM 1365 N N . PRO A 1 170 ? -3.431 15.363 -12.656 1.00 81.69 170 PRO A N 1
ATOM 1366 C CA . PRO A 1 170 ? -2.495 14.578 -13.449 1.00 81.69 170 PRO A CA 1
ATOM 1367 C C . PRO A 1 170 ? -1.403 15.441 -14.063 1.00 81.69 170 PRO A C 1
ATOM 1369 O O . PRO A 1 170 ? -1.673 16.428 -14.745 1.00 81.69 170 PRO A O 1
ATOM 1372 N N . THR A 1 171 ? -0.159 15.016 -13.873 1.00 77.25 171 THR A N 1
ATOM 1373 C CA . THR A 1 171 ? 1.011 15.643 -14.486 1.00 77.25 171 THR A CA 1
ATOM 1374 C C . THR A 1 171 ? 1.757 14.584 -15.276 1.00 77.25 171 THR A C 1
ATOM 1376 O O . THR A 1 171 ? 1.939 13.466 -14.803 1.00 77.25 171 THR A O 1
ATOM 1379 N N . LYS A 1 172 ? 2.175 14.907 -16.503 1.00 81.56 172 LYS A N 1
ATOM 1380 C CA . LYS A 1 172 ? 2.794 13.920 -17.395 1.00 81.56 172 LYS A CA 1
ATOM 1381 C C . LYS A 1 172 ? 3.992 13.250 -16.717 1.00 81.56 172 LYS A C 1
ATOM 1383 O O . LYS A 1 172 ? 4.940 13.926 -16.331 1.00 81.56 172 LYS A O 1
ATOM 1388 N N . GLY A 1 173 ? 3.955 11.921 -16.622 1.00 70.56 173 GLY A N 1
ATOM 1389 C CA . GLY A 1 173 ? 5.022 11.120 -16.029 1.00 70.56 173 GLY A CA 1
ATOM 1390 C C . GLY A 1 173 ? 5.057 11.120 -14.502 1.00 70.56 173 GLY A C 1
ATOM 1391 O O . GLY A 1 173 ? 6.027 10.612 -13.942 1.00 70.56 173 GLY A O 1
ATOM 1392 N N . PHE A 1 174 ? 4.031 11.642 -13.825 1.00 76.56 174 PHE A N 1
ATOM 1393 C CA . PHE A 1 174 ? 3.984 11.649 -12.368 1.00 76.56 174 PHE A CA 1
ATOM 1394 C C . PHE A 1 174 ? 3.820 10.223 -11.828 1.00 76.56 174 PHE A C 1
ATOM 1396 O O . PHE A 1 174 ? 2.759 9.606 -11.942 1.00 76.56 174 PHE A O 1
ATOM 1403 N N . LEU A 1 175 ? 4.907 9.679 -11.277 1.00 70.88 175 LEU A N 1
ATOM 1404 C CA . LEU A 1 175 ? 4.927 8.389 -10.595 1.00 70.88 175 LEU A CA 1
ATOM 1405 C C . LEU A 1 175 ? 4.401 8.585 -9.174 1.00 70.88 175 LEU A C 1
ATOM 1407 O O . LEU A 1 175 ? 5.095 9.151 -8.336 1.00 70.88 175 LEU A O 1
ATOM 1411 N N . LEU A 1 176 ? 3.193 8.095 -8.911 1.00 70.94 176 LEU A N 1
ATOM 1412 C CA . LEU A 1 176 ? 2.583 8.178 -7.586 1.00 70.94 176 LEU A CA 1
ATOM 1413 C C . LEU A 1 176 ? 3.172 7.143 -6.623 1.00 70.94 176 LEU A C 1
ATOM 1415 O O . LEU A 1 176 ? 3.299 7.395 -5.432 1.00 70.94 176 LEU A O 1
ATOM 1419 N N . GLY A 1 177 ? 3.523 5.967 -7.138 1.00 65.88 177 GLY A N 1
ATOM 1420 C CA . GLY A 1 177 ? 4.089 4.895 -6.333 1.00 65.88 177 GLY A CA 1
ATOM 1421 C C . GLY A 1 177 ? 4.335 3.632 -7.141 1.00 65.88 177 GLY A C 1
ATOM 1422 O O . GLY A 1 177 ? 4.089 3.570 -8.348 1.00 65.88 177 GLY A O 1
ATOM 1423 N N . THR A 1 178 ? 4.829 2.606 -6.464 1.00 64.19 178 THR A N 1
ATOM 1424 C CA . THR A 1 178 ? 4.933 1.248 -7.003 1.00 64.19 178 THR A CA 1
ATOM 1425 C C . THR A 1 178 ? 4.112 0.336 -6.099 1.00 64.19 178 THR A C 1
ATOM 1427 O O . THR A 1 178 ? 4.024 0.600 -4.909 1.00 64.19 178 THR A O 1
ATOM 1430 N N . LEU A 1 179 ? 3.508 -0.723 -6.631 1.00 65.44 179 LEU A N 1
ATOM 1431 C CA . LEU A 1 179 ? 2.883 -1.784 -5.848 1.00 65.44 179 LEU A CA 1
ATOM 1432 C C . LEU A 1 179 ? 3.814 -2.994 -5.774 1.00 65.44 179 LEU A C 1
ATOM 1434 O O . LEU A 1 179 ? 4.381 -3.387 -6.799 1.00 65.44 179 LEU A O 1
ATOM 1438 N N . ASN A 1 180 ? 3.941 -3.618 -4.599 1.00 61.81 180 ASN A N 1
ATOM 1439 C CA . ASN A 1 180 ? 4.666 -4.888 -4.415 1.00 61.81 180 ASN A CA 1
ATOM 1440 C C . ASN A 1 180 ? 4.139 -5.944 -5.380 1.00 61.81 180 ASN A C 1
ATOM 1442 O O . ASN A 1 180 ? 4.881 -6.554 -6.157 1.00 61.81 180 ASN A O 1
ATOM 1446 N N . VAL A 1 181 ? 2.824 -6.111 -5.338 1.00 71.12 181 VAL A N 1
ATOM 1447 C CA . VAL A 1 181 ? 2.066 -7.016 -6.177 1.00 71.12 181 VAL A CA 1
ATOM 1448 C C . VAL A 1 181 ? 0.685 -6.420 -6.414 1.00 71.12 181 VAL A C 1
ATOM 1450 O O . VAL A 1 181 ? 0.040 -5.947 -5.483 1.00 71.12 181 VAL A O 1
ATOM 1453 N N . MET A 1 182 ? 0.225 -6.454 -7.658 1.00 85.31 182 MET A N 1
ATOM 1454 C CA . MET A 1 182 ? -1.195 -6.434 -7.972 1.00 85.31 182 MET A CA 1
ATOM 1455 C C . MET A 1 182 ? -1.628 -7.890 -8.123 1.00 85.31 182 MET A C 1
ATOM 1457 O O . MET A 1 182 ? -1.252 -8.564 -9.086 1.00 85.31 182 MET A O 1
ATOM 1461 N N . ALA A 1 183 ? -2.339 -8.388 -7.117 1.00 85.38 183 ALA A N 1
ATOM 1462 C CA . ALA A 1 183 ? -2.745 -9.779 -7.024 1.00 85.38 183 ALA A CA 1
ATOM 1463 C C . ALA A 1 183 ? -3.840 -10.119 -8.045 1.00 85.38 183 ALA A C 1
ATOM 1465 O O . ALA A 1 183 ? -4.498 -9.240 -8.599 1.00 85.38 183 ALA A O 1
ATOM 1466 N N . LYS A 1 184 ? -4.113 -11.412 -8.244 1.00 89.25 184 LYS A N 1
ATOM 1467 C CA . LYS A 1 184 ? -5.230 -11.886 -9.092 1.00 89.25 184 LYS A CA 1
ATOM 1468 C C . LYS A 1 184 ? -6.601 -11.347 -8.677 1.00 89.25 184 LYS A C 1
ATOM 1470 O O . LYS A 1 184 ? -7.530 -11.375 -9.480 1.00 89.25 184 LYS A O 1
ATOM 1475 N N . THR A 1 185 ? -6.751 -10.885 -7.444 1.00 88.44 185 THR A N 1
ATOM 1476 C CA . THR A 1 185 ? -7.925 -10.136 -6.998 1.00 88.44 185 THR A CA 1
ATOM 1477 C C . THR A 1 185 ? -7.483 -8.766 -6.530 1.00 88.44 185 THR A C 1
ATOM 1479 O O . THR A 1 185 ? -6.575 -8.683 -5.705 1.00 88.44 185 THR A O 1
ATOM 1482 N N . TYR A 1 186 ? -8.123 -7.711 -7.019 1.00 91.31 186 TYR A N 1
ATOM 1483 C CA . TYR A 1 186 ? -7.774 -6.335 -6.678 1.00 91.31 186 TYR A CA 1
ATOM 1484 C C . TYR A 1 186 ? -8.951 -5.392 -6.901 1.00 91.31 186 TYR A C 1
ATOM 1486 O O . TYR A 1 186 ? -9.875 -5.682 -7.666 1.00 91.31 186 TYR A O 1
ATOM 1494 N N . THR A 1 187 ? -8.872 -4.225 -6.270 1.00 91.44 187 THR A N 1
ATOM 1495 C CA . THR A 1 187 ? -9.785 -3.106 -6.468 1.00 91.44 187 THR A CA 1
ATOM 1496 C C . THR A 1 187 ? -8.986 -1.830 -6.707 1.00 91.44 187 THR A C 1
ATOM 1498 O O . THR A 1 187 ? -8.124 -1.474 -5.911 1.00 91.44 187 THR A O 1
ATOM 1501 N N . LEU A 1 188 ? -9.308 -1.130 -7.790 1.00 95.12 188 LEU A N 1
ATOM 1502 C CA . LEU A 1 188 ? -8.894 0.233 -8.099 1.00 95.12 188 LEU A CA 1
ATOM 1503 C C . LEU A 1 188 ? -10.152 1.112 -8.114 1.00 95.12 188 LEU A C 1
ATOM 1505 O O . LEU A 1 188 ? -11.130 0.772 -8.773 1.00 95.12 188 LEU A O 1
ATOM 1509 N N . SER A 1 189 ? -10.145 2.236 -7.412 1.00 93.12 189 SER A N 1
ATOM 1510 C CA . SER A 1 189 ? -11.246 3.199 -7.388 1.00 93.12 189 SER A CA 1
ATOM 1511 C C . SER A 1 189 ? -10.698 4.614 -7.308 1.00 93.12 189 SER A C 1
ATOM 1513 O O . SER A 1 189 ? -9.694 4.823 -6.643 1.00 93.12 189 SER A O 1
ATOM 1515 N N . PHE A 1 190 ? -11.338 5.573 -7.969 1.00 93.69 190 PHE A N 1
ATOM 1516 C CA . PHE A 1 190 ? -11.016 6.997 -7.849 1.00 93.69 190 PHE A CA 1
ATOM 1517 C C . PHE A 1 190 ? -12.175 7.861 -8.344 1.00 93.69 190 PHE A C 1
ATOM 1519 O O . PHE A 1 190 ? -13.024 7.415 -9.123 1.00 93.69 190 PHE A O 1
ATOM 1526 N N . ASN A 1 191 ? -12.189 9.117 -7.911 1.00 91.94 191 ASN A N 1
ATOM 1527 C CA . ASN A 1 191 ? -13.063 10.149 -8.447 1.00 91.94 191 ASN A CA 1
ATOM 1528 C C . ASN A 1 191 ? -12.304 10.970 -9.495 1.00 91.94 191 ASN A C 1
ATOM 1530 O O . ASN A 1 191 ? -11.118 11.249 -9.336 1.00 91.94 191 ASN A O 1
ATOM 1534 N N . LEU A 1 192 ? -12.984 11.347 -10.577 1.00 97.06 192 LEU A N 1
ATOM 1535 C CA . LEU A 1 192 ? -12.420 12.095 -11.699 1.00 97.06 192 LEU A CA 1
ATOM 1536 C C . LEU A 1 192 ? -13.344 13.245 -12.098 1.00 97.06 192 LEU A C 1
ATOM 1538 O O . LEU A 1 192 ? -14.531 13.034 -12.344 1.00 97.06 192 LEU A O 1
ATOM 1542 N N . LYS A 1 193 ? -12.781 14.446 -12.215 1.00 97.50 193 LYS A N 1
ATOM 1543 C CA . LYS A 1 193 ? -13.460 15.666 -12.665 1.00 97.50 193 LYS A CA 1
ATOM 1544 C C . LYS A 1 193 ? -12.718 16.255 -13.869 1.00 97.50 193 LYS A C 1
ATOM 1546 O O . LYS A 1 193 ? -11.693 16.913 -13.682 1.00 97.50 193 LYS A O 1
ATOM 1551 N N . PRO A 1 194 ? -13.177 16.022 -15.110 1.00 97.31 194 PRO A N 1
ATOM 1552 C CA . PRO A 1 194 ? -12.528 16.571 -16.298 1.00 97.31 194 PRO A CA 1
ATOM 1553 C C . PRO A 1 194 ? -12.762 18.079 -16.418 1.00 97.31 194 PRO A C 1
ATOM 1555 O O . PRO A 1 194 ? -13.885 18.550 -16.247 1.00 97.31 194 PRO A O 1
ATOM 1558 N N . LEU A 1 195 ? -11.709 18.840 -16.729 1.00 96.56 195 LEU A N 1
ATOM 1559 C CA . LEU A 1 195 ? -11.773 20.305 -16.832 1.00 96.56 195 LEU A CA 1
ATOM 1560 C C . LEU A 1 195 ? -11.794 20.803 -18.281 1.00 96.56 195 LEU A C 1
ATOM 1562 O O . LEU A 1 195 ? -12.283 21.897 -18.551 1.00 96.56 195 LEU A O 1
ATOM 1566 N N . ASN A 1 196 ? -11.299 20.004 -19.226 1.00 96.38 196 ASN A N 1
ATOM 1567 C CA . ASN A 1 196 ? -11.444 20.253 -20.656 1.00 96.38 196 ASN A CA 1
ATOM 1568 C C . ASN A 1 196 ? -11.428 18.941 -21.451 1.00 96.38 196 ASN A C 1
ATOM 1570 O O . ASN A 1 196 ? -11.010 17.905 -20.940 1.00 96.38 196 ASN A O 1
ATOM 1574 N N . TYR A 1 197 ? -11.835 19.008 -22.717 1.00 96.38 197 TYR A N 1
ATOM 1575 C CA . TYR A 1 197 ? -11.586 17.955 -23.698 1.00 96.38 197 TYR A CA 1
ATOM 1576 C C . TYR A 1 197 ? -10.812 18.527 -24.876 1.00 96.38 197 TYR A C 1
ATOM 1578 O O . TYR A 1 197 ? -10.965 19.695 -25.236 1.00 96.38 197 TYR A O 1
ATOM 1586 N N . SER A 1 198 ? -9.947 17.708 -25.459 1.00 94.00 198 SER A N 1
ATOM 1587 C CA . SER A 1 198 ? -9.199 18.051 -26.665 1.00 94.00 198 SER A CA 1
ATOM 1588 C C . SER A 1 198 ? -8.877 16.783 -27.442 1.00 94.00 198 SER A C 1
ATOM 1590 O O . SER A 1 198 ? -8.851 15.700 -26.861 1.00 94.00 198 SER A O 1
ATOM 1592 N N . TYR A 1 199 ? -8.633 16.929 -28.743 1.00 95.25 199 TYR A N 1
ATOM 1593 C CA . TYR A 1 199 ? -8.216 15.819 -29.593 1.00 95.25 199 TYR A CA 1
ATOM 1594 C C . TYR A 1 199 ? -6.875 15.212 -29.139 1.00 95.25 199 TYR A C 1
ATOM 1596 O O . TYR A 1 199 ? -5.998 15.899 -28.592 1.00 95.25 199 TYR A O 1
ATOM 1604 N N . GLY A 1 200 ? -6.714 13.923 -29.438 1.00 94.75 200 GLY A N 1
ATOM 1605 C CA . GLY A 1 200 ? -5.563 13.096 -29.087 1.00 94.75 200 GLY A CA 1
ATOM 1606 C C . GLY A 1 200 ? -5.690 12.441 -27.710 1.00 94.75 200 GLY A C 1
ATOM 1607 O O . GLY A 1 200 ? -6.259 13.014 -26.788 1.00 94.75 200 GLY A O 1
ATOM 1608 N N . TRP A 1 201 ? -5.112 11.248 -27.567 1.00 94.69 201 TRP A N 1
ATOM 1609 C CA . TRP A 1 201 ? -5.126 10.468 -26.327 1.00 94.69 201 TRP A CA 1
ATOM 1610 C C . TRP A 1 201 ? -4.601 11.267 -25.127 1.00 94.69 201 TRP A C 1
ATOM 1612 O O . TRP A 1 201 ? -3.489 11.808 -25.173 1.00 94.69 201 TRP A O 1
ATOM 1622 N N . LYS A 1 202 ? -5.381 11.309 -24.038 1.00 96.50 202 LYS A N 1
ATOM 1623 C CA . LYS A 1 202 ? -4.976 11.956 -22.778 1.00 96.50 202 LYS A CA 1
ATOM 1624 C C . LYS A 1 202 ? -4.924 10.951 -21.642 1.00 96.50 202 LYS A C 1
ATOM 1626 O O . LYS A 1 202 ? -5.925 10.316 -21.328 1.00 96.50 202 LYS A O 1
ATOM 1631 N N . SER A 1 203 ? -3.763 10.799 -21.018 1.00 96.31 203 SER A N 1
ATOM 1632 C CA . SER A 1 203 ? -3.565 9.858 -19.918 1.00 96.31 203 SER A CA 1
ATOM 1633 C C . SER A 1 203 ? -4.100 10.417 -18.602 1.00 96.31 203 SER A C 1
ATOM 1635 O O . SER A 1 203 ? -3.874 11.583 -18.274 1.00 96.31 203 SER A O 1
ATOM 1637 N N . VAL A 1 204 ? -4.797 9.563 -17.848 1.00 97.06 204 VAL A N 1
ATOM 1638 C CA . VAL A 1 204 ? -5.334 9.867 -16.513 1.00 97.06 204 VAL A CA 1
ATOM 1639 C C . VAL A 1 204 ? -4.609 9.041 -15.456 1.00 97.06 204 VAL A C 1
ATOM 1641 O O . VAL A 1 204 ? -4.021 9.591 -14.531 1.00 97.06 204 VAL A O 1
ATOM 1644 N N . LEU A 1 205 ? -4.602 7.717 -15.611 1.00 96.06 205 LEU A N 1
ATOM 1645 C CA . LEU A 1 205 ? -3.986 6.786 -14.666 1.00 96.06 205 LEU A CA 1
ATOM 1646 C C . LEU A 1 205 ? -3.409 5.595 -15.433 1.00 96.06 205 LEU A C 1
ATOM 1648 O O . LEU A 1 205 ? -4.034 5.107 -16.372 1.00 96.06 205 LEU A O 1
ATOM 1652 N N . HIS A 1 206 ? -2.227 5.117 -15.059 1.00 94.56 206 HIS A N 1
ATOM 1653 C CA . HIS A 1 206 ? -1.597 3.988 -15.729 1.00 94.56 206 HIS A CA 1
ATOM 1654 C C . HIS A 1 206 ? -0.814 3.109 -14.758 1.00 94.56 206 HIS A C 1
ATOM 1656 O O . HIS A 1 206 ? 0.201 3.527 -14.204 1.00 94.56 206 HIS A O 1
ATOM 1662 N N . LEU A 1 207 ? -1.278 1.871 -14.600 1.00 94.31 207 LEU A N 1
ATOM 1663 C CA . LEU A 1 207 ? -0.592 0.818 -13.869 1.00 94.31 207 LEU A CA 1
ATOM 1664 C C . LEU A 1 207 ? 0.152 -0.086 -14.856 1.00 94.31 207 LEU A C 1
ATOM 1666 O O . LEU A 1 207 ? -0.467 -0.674 -15.747 1.00 94.31 207 LEU A O 1
ATOM 1670 N N . THR A 1 208 ? 1.475 -0.179 -14.715 1.00 89.44 208 THR A N 1
ATOM 1671 C CA . THR A 1 208 ? 2.354 -0.822 -15.707 1.00 89.44 208 THR A CA 1
ATOM 1672 C C . THR A 1 208 ? 3.534 -1.564 -15.077 1.00 89.44 208 THR A C 1
ATOM 1674 O O . THR A 1 208 ? 4.066 -1.162 -14.045 1.00 89.44 208 THR A O 1
ATOM 1677 N N . LEU A 1 209 ? 3.997 -2.628 -15.742 1.00 77.06 209 LEU A N 1
ATOM 1678 C CA . LEU A 1 209 ? 5.252 -3.323 -15.423 1.00 77.06 209 LEU A CA 1
ATOM 1679 C C . LEU A 1 209 ? 6.501 -2.675 -16.046 1.00 77.06 209 LEU A C 1
ATOM 1681 O O . LEU A 1 209 ? 7.612 -3.113 -15.756 1.00 77.06 209 LEU A O 1
ATOM 1685 N N . GLY A 1 210 ? 6.362 -1.659 -16.905 1.00 72.38 210 GLY A N 1
ATOM 1686 C CA . GLY A 1 210 ? 7.535 -0.919 -17.386 1.00 72.38 210 GLY A CA 1
ATOM 1687 C C . GLY A 1 210 ? 7.413 -0.187 -18.718 1.00 72.38 210 GLY A C 1
ATOM 1688 O O . GLY A 1 210 ? 8.230 0.695 -18.963 1.00 72.38 210 GLY A O 1
ATOM 1689 N N . SER A 1 211 ? 6.429 -0.501 -19.563 1.00 74.00 211 SER A N 1
ATOM 1690 C CA . SER A 1 211 ? 6.252 0.177 -20.856 1.00 74.00 211 SER A CA 1
ATOM 1691 C C . SER A 1 211 ? 4.778 0.468 -21.169 1.00 74.00 211 SER A C 1
ATOM 1693 O O . SER A 1 211 ? 3.905 0.271 -20.322 1.00 74.00 211 SER A O 1
ATOM 1695 N N . SER A 1 212 ? 4.499 1.015 -22.353 1.00 76.31 212 SER A N 1
ATOM 1696 C CA . SER A 1 212 ? 3.216 1.629 -22.694 1.00 76.31 212 SER A CA 1
ATOM 1697 C C . SER A 1 212 ? 2.090 0.625 -22.975 1.00 76.31 212 SER A C 1
ATOM 1699 O O . SER A 1 212 ? 0.949 0.853 -22.567 1.00 76.31 212 SER A O 1
ATOM 1701 N N . SER A 1 213 ? 2.369 -0.436 -23.745 1.00 78.75 213 SER A N 1
ATOM 1702 C CA . SER A 1 213 ? 1.329 -1.316 -24.315 1.00 78.75 213 SER A CA 1
ATOM 1703 C C . SER A 1 213 ? 1.836 -2.610 -24.963 1.00 78.75 213 SER A C 1
ATOM 1705 O O . SER A 1 213 ? 1.031 -3.423 -25.413 1.00 78.75 213 SER A O 1
ATOM 1707 N N . GLU A 1 214 ? 3.150 -2.828 -25.037 1.00 79.50 214 GLU A N 1
ATOM 1708 C CA . GLU A 1 214 ? 3.736 -3.837 -25.928 1.00 79.50 214 GLU A CA 1
ATOM 1709 C C . GLU A 1 214 ? 3.523 -5.278 -25.439 1.00 79.50 214 GLU A C 1
ATOM 1711 O O . GLU A 1 214 ? 3.511 -6.204 -26.247 1.00 79.50 214 GLU A O 1
ATOM 1716 N N . ALA A 1 215 ? 3.312 -5.488 -24.135 1.00 83.06 215 ALA A N 1
ATOM 1717 C CA . ALA A 1 215 ? 3.215 -6.817 -23.536 1.00 83.06 215 ALA A CA 1
ATOM 1718 C C . ALA A 1 215 ? 2.018 -6.967 -22.587 1.00 83.06 215 ALA A C 1
ATOM 1720 O O . ALA A 1 215 ? 1.520 -6.005 -21.998 1.00 83.06 215 ALA A O 1
ATOM 1721 N N . TYR A 1 216 ? 1.575 -8.214 -22.412 1.00 84.19 216 TYR A N 1
ATOM 1722 C CA . TYR A 1 216 ? 0.598 -8.580 -21.388 1.00 84.19 216 TYR A CA 1
ATOM 1723 C C . TYR A 1 216 ? 1.173 -8.245 -20.013 1.00 84.19 216 TYR A C 1
ATOM 1725 O O . TYR A 1 216 ? 2.225 -8.769 -19.651 1.00 84.19 216 TYR A O 1
ATOM 1733 N N . GLY A 1 217 ? 0.531 -7.349 -19.263 1.00 78.56 217 GLY A N 1
ATOM 1734 C CA . GLY A 1 217 ? 1.171 -6.777 -18.075 1.00 78.56 217 GLY A CA 1
ATOM 1735 C C . GLY A 1 217 ? 1.314 -5.257 -18.104 1.00 78.56 217 GLY A C 1
ATOM 1736 O O . GLY A 1 217 ? 1.374 -4.627 -17.051 1.00 78.56 217 GLY A O 1
ATOM 1737 N N . TYR A 1 218 ? 1.399 -4.658 -19.293 1.00 85.25 218 TYR A N 1
ATOM 1738 C CA . TYR A 1 218 ? 1.839 -3.265 -19.412 1.00 85.25 218 TYR A CA 1
ATOM 1739 C C . TYR A 1 218 ? 0.717 -2.248 -19.242 1.00 85.25 218 TYR A C 1
ATOM 1741 O O . TYR A 1 218 ? 1.019 -1.111 -18.922 1.00 85.25 218 TYR A O 1
ATOM 1749 N N . ARG A 1 219 ? -0.548 -2.664 -19.367 1.00 87.75 219 ARG A N 1
ATOM 1750 C CA . ARG A 1 219 ? -1.730 -1.874 -19.000 1.00 87.75 219 ARG A CA 1
ATOM 1751 C C . ARG A 1 219 ? -2.596 -2.705 -18.059 1.00 87.75 219 ARG A C 1
ATOM 1753 O O . ARG A 1 219 ? -3.310 -3.576 -18.538 1.00 87.75 219 ARG A O 1
ATOM 1760 N N . ASN A 1 220 ? -2.522 -2.469 -16.749 1.00 88.56 220 ASN A N 1
ATOM 1761 C CA . ASN A 1 220 ? -3.308 -3.206 -15.746 1.00 88.56 220 ASN A CA 1
ATOM 1762 C C . ASN A 1 220 ? -3.804 -2.333 -14.582 1.00 88.56 220 ASN A C 1
ATOM 1764 O O . ASN A 1 220 ? -3.344 -2.493 -13.455 1.00 88.56 220 ASN A O 1
ATOM 1768 N N . PRO A 1 221 ? -4.772 -1.433 -14.801 1.00 95.44 221 PRO A N 1
ATOM 1769 C CA . PRO A 1 221 ? -5.258 -0.945 -16.086 1.00 95.44 221 PRO A CA 1
ATOM 1770 C C . PRO A 1 221 ? -4.529 0.339 -16.532 1.00 95.44 221 PRO A C 1
ATOM 1772 O O . PRO A 1 221 ? -3.811 0.985 -15.767 1.00 95.44 221 PRO A O 1
ATOM 1775 N N . GLY A 1 222 ? -4.748 0.736 -17.784 1.00 96.62 222 GLY A N 1
ATOM 1776 C CA . GLY A 1 222 ? -4.473 2.087 -18.279 1.00 96.62 222 GLY A CA 1
ATOM 1777 C C . GLY A 1 222 ? -5.779 2.818 -18.586 1.00 96.62 222 GLY A C 1
ATOM 1778 O O . GLY A 1 222 ? -6.630 2.273 -19.284 1.00 96.62 222 GLY A O 1
ATOM 1779 N N . VAL A 1 223 ? -5.941 4.039 -18.080 1.00 98.06 223 VAL A N 1
ATOM 1780 C CA . VAL A 1 223 ? -7.151 4.864 -18.203 1.00 98.06 223 VAL A CA 1
ATOM 1781 C C . VAL A 1 223 ? -6.807 6.149 -18.954 1.00 98.06 223 VAL A C 1
ATOM 1783 O O . VAL A 1 223 ? -5.910 6.899 -18.552 1.00 98.06 223 VAL A O 1
ATOM 1786 N N . PHE A 1 224 ? -7.538 6.403 -20.036 1.00 97.75 224 PHE A N 1
ATOM 1787 C CA . PHE A 1 224 ? -7.297 7.518 -20.949 1.00 97.75 224 PHE A CA 1
ATOM 1788 C C . PHE A 1 224 ? -8.610 8.177 -21.356 1.00 97.75 224 PHE A C 1
ATOM 1790 O O . PHE A 1 224 ? -9.620 7.488 -21.433 1.00 97.75 224 PHE A O 1
ATOM 1797 N N . PHE A 1 225 ? -8.598 9.466 -21.687 1.00 97.94 225 PHE A N 1
ATOM 1798 C CA . PHE A 1 225 ? -9.634 10.030 -22.551 1.00 97.94 225 PHE A CA 1
ATOM 1799 C C . PHE A 1 225 ? -9.337 9.689 -24.013 1.00 97.94 225 PHE A C 1
ATOM 1801 O O . PHE A 1 225 ? -8.172 9.664 -24.426 1.00 97.94 225 PHE A O 1
ATOM 1808 N N . ASP A 1 226 ? -10.406 9.392 -24.750 1.00 96.31 226 ASP A N 1
ATOM 1809 C CA . ASP A 1 226 ? -10.383 9.005 -26.162 1.00 96.31 226 ASP A CA 1
ATOM 1810 C C . ASP A 1 226 ? -9.809 10.113 -27.060 1.00 96.31 226 ASP A C 1
ATOM 1812 O O . ASP A 1 226 ? -9.858 11.299 -26.724 1.00 96.31 226 ASP A O 1
ATOM 1816 N N . ASP A 1 227 ? -9.257 9.732 -28.212 1.00 95.62 227 ASP A N 1
ATOM 1817 C CA . ASP A 1 227 ? -8.570 10.671 -29.106 1.00 95.62 227 ASP A CA 1
ATOM 1818 C C . ASP A 1 227 ? -9.502 11.601 -29.891 1.00 95.62 227 ASP A C 1
ATOM 1820 O O . ASP A 1 227 ? -9.058 12.634 -30.401 1.00 95.62 227 ASP A O 1
ATOM 1824 N N . ASP A 1 228 ? -10.788 11.269 -29.940 1.00 95.69 228 ASP A N 1
ATOM 1825 C CA . ASP A 1 228 ? -11.832 12.007 -30.647 1.00 95.69 228 ASP A CA 1
ATOM 1826 C C . ASP A 1 228 ? -12.304 13.276 -29.913 1.00 95.69 228 ASP A C 1
ATOM 1828 O O . ASP A 1 228 ? -13.117 14.032 -30.444 1.00 95.69 228 ASP A O 1
ATOM 1832 N N . GLY A 1 229 ? -11.811 13.526 -28.694 1.00 94.12 229 GLY A N 1
ATOM 1833 C CA . GLY A 1 229 ? -12.210 14.676 -27.883 1.00 94.12 229 GLY A CA 1
ATOM 1834 C C . GLY A 1 229 ? -13.648 14.603 -27.353 1.00 94.12 229 GLY A C 1
ATOM 1835 O O . GLY A 1 229 ? -14.156 15.600 -26.842 1.00 94.12 229 GLY A O 1
ATOM 1836 N N . SER A 1 230 ? -14.308 13.443 -27.435 1.00 95.69 230 SER A N 1
ATOM 1837 C CA . SER A 1 230 ? -15.697 13.249 -26.994 1.00 95.69 230 SER A CA 1
ATOM 1838 C C . SER A 1 230 ? -15.881 13.305 -25.479 1.00 95.69 230 SER A C 1
ATOM 1840 O O . SER A 1 230 ? -17.007 13.427 -25.003 1.00 95.69 230 SER A O 1
ATOM 1842 N N . GLY A 1 231 ? -14.800 13.191 -24.703 1.00 96.12 231 GLY A N 1
ATOM 1843 C CA . GLY A 1 231 ? -14.868 13.105 -23.245 1.00 96.12 231 GLY A CA 1
ATOM 1844 C C . GLY A 1 231 ? -15.236 11.717 -22.715 1.00 96.12 231 GLY A C 1
ATOM 1845 O O . GLY A 1 231 ? -15.600 11.582 -21.547 1.00 96.12 231 GLY A O 1
ATOM 1846 N N . LYS A 1 232 ? -15.155 10.682 -23.556 1.00 98.12 232 LYS A N 1
ATOM 1847 C CA . LYS A 1 232 ? -15.267 9.281 -23.136 1.00 98.12 232 LYS A CA 1
ATOM 1848 C C . LYS A 1 232 ? -13.933 8.781 -22.598 1.00 98.12 232 LYS A C 1
ATOM 1850 O O . LYS A 1 232 ? -12.876 9.122 -23.133 1.00 98.12 232 LYS A O 1
ATOM 1855 N N . LEU A 1 233 ? -13.983 7.942 -21.569 1.00 98.00 233 LEU A N 1
ATOM 1856 C CA . LEU A 1 233 ? -12.816 7.200 -21.115 1.00 98.00 233 LEU A CA 1
ATOM 1857 C C . LEU A 1 233 ? -12.663 5.919 -21.929 1.00 98.00 233 LEU A C 1
ATOM 1859 O O . LEU A 1 233 ? -13.643 5.237 -22.223 1.00 98.00 233 LEU A O 1
ATOM 1863 N N . VAL A 1 234 ? -11.421 5.555 -22.217 1.00 98.06 234 VAL A N 1
ATOM 1864 C CA . VAL A 1 234 ? -11.024 4.240 -22.709 1.00 98.06 234 VAL A CA 1
ATOM 1865 C C . VAL A 1 234 ? -10.149 3.592 -21.647 1.00 98.06 234 VAL A C 1
ATOM 1867 O O . VAL A 1 234 ? -9.087 4.109 -21.287 1.00 98.06 234 VAL A O 1
ATOM 1870 N N . ILE A 1 235 ? -10.609 2.456 -21.133 1.00 98.25 235 ILE A N 1
ATOM 1871 C CA . ILE A 1 235 ? -9.933 1.702 -20.079 1.00 98.25 235 ILE A CA 1
ATOM 1872 C C . ILE A 1 235 ? -9.365 0.438 -20.706 1.00 98.25 235 ILE A C 1
ATOM 1874 O O . ILE A 1 235 ? -10.119 -0.423 -21.153 1.00 98.25 235 ILE A O 1
ATOM 1878 N N . TYR A 1 236 ? -8.040 0.342 -20.741 1.00 97.06 236 TYR A N 1
ATOM 1879 C CA . TYR A 1 236 ? -7.294 -0.815 -21.221 1.00 97.06 236 TYR A CA 1
ATOM 1880 C C . TYR A 1 236 ? -6.872 -1.711 -20.058 1.00 97.06 236 TYR A C 1
ATOM 1882 O O . TYR A 1 236 ? -6.403 -1.212 -19.035 1.00 97.06 236 TYR A O 1
ATOM 1890 N N . SER A 1 237 ? -6.967 -3.025 -20.239 1.00 95.62 237 SER A N 1
ATOM 1891 C CA . SER A 1 237 ? -6.457 -4.013 -19.288 1.00 95.62 237 SER A CA 1
ATOM 1892 C C . SER A 1 237 ? -5.951 -5.269 -20.007 1.00 95.62 237 SER A C 1
ATOM 1894 O O . SER A 1 237 ? -6.370 -5.552 -21.134 1.00 95.62 237 SER A O 1
ATOM 1896 N N . ALA A 1 238 ? -5.071 -6.040 -19.367 1.00 93.75 238 ALA A N 1
ATOM 1897 C CA . ALA A 1 238 ? -4.661 -7.349 -19.862 1.00 93.75 238 ALA A CA 1
ATOM 1898 C C . ALA A 1 238 ? -5.678 -8.418 -19.414 1.00 93.75 238 ALA A C 1
ATOM 1900 O O . ALA A 1 238 ? -5.755 -8.745 -18.231 1.00 93.75 238 ALA A O 1
ATOM 1901 N N . ILE A 1 239 ? -6.477 -8.941 -20.350 1.00 95.75 239 ILE A N 1
ATOM 1902 C CA . ILE A 1 239 ? -7.604 -9.850 -20.067 1.00 95.75 239 ILE A CA 1
ATOM 1903 C C . ILE A 1 239 ? -7.528 -11.078 -20.978 1.00 95.75 239 ILE A C 1
ATOM 1905 O O . ILE A 1 239 ? -7.511 -10.936 -22.200 1.00 95.75 239 ILE A O 1
ATOM 1909 N N . SER A 1 240 ? -7.515 -12.283 -20.400 1.00 94.75 240 SER A N 1
ATOM 1910 C CA . SER A 1 240 ? -7.590 -13.570 -21.115 1.00 94.75 240 SER A CA 1
ATOM 1911 C C . SER A 1 240 ? -6.592 -13.698 -22.277 1.00 94.75 240 SER A C 1
ATOM 1913 O O . SER A 1 240 ? -6.953 -14.086 -23.386 1.00 94.75 240 SER A O 1
ATOM 1915 N N . GLY A 1 241 ? -5.333 -13.312 -22.051 1.00 91.81 241 GLY A N 1
ATOM 1916 C CA . GLY A 1 241 ? -4.268 -13.328 -23.064 1.00 91.81 241 GLY A CA 1
ATOM 1917 C C . GLY A 1 241 ? -4.263 -12.132 -24.033 1.00 91.81 241 GLY A C 1
ATOM 1918 O O . GLY A 1 241 ? -3.277 -11.925 -24.738 1.00 91.81 241 GLY A O 1
ATOM 1919 N N . ASN A 1 242 ? -5.304 -11.291 -24.042 1.00 93.31 242 ASN A N 1
ATOM 1920 C CA . ASN A 1 242 ? -5.328 -10.038 -24.798 1.00 93.31 242 ASN A CA 1
ATOM 1921 C C . ASN A 1 242 ? -4.700 -8.902 -23.974 1.00 93.31 242 ASN A C 1
ATOM 1923 O O . ASN A 1 242 ? -5.269 -8.457 -22.981 1.00 93.31 242 ASN A O 1
ATOM 1927 N N . ASN A 1 243 ? -3.542 -8.396 -24.406 1.00 90.25 243 ASN A N 1
ATOM 1928 C CA . ASN A 1 243 ? -2.810 -7.316 -23.731 1.00 90.25 243 ASN A CA 1
ATOM 1929 C C . ASN A 1 243 ? -3.412 -5.909 -23.922 1.00 90.25 243 ASN A C 1
ATOM 1931 O O . ASN A 1 243 ? -2.930 -4.955 -23.315 1.00 90.25 243 ASN A O 1
ATOM 1935 N N . LYS A 1 244 ? -4.429 -5.769 -24.775 1.00 91.94 244 LYS A N 1
ATOM 1936 C CA . LYS A 1 244 ? -5.058 -4.492 -25.139 1.00 91.94 244 LYS A CA 1
ATOM 1937 C C . LYS A 1 244 ? -6.584 -4.568 -25.126 1.00 91.94 244 LYS A C 1
ATOM 1939 O O . LYS A 1 244 ? -7.239 -3.842 -25.873 1.00 91.94 244 LYS A O 1
ATOM 1944 N N . TYR A 1 245 ? -7.151 -5.453 -24.305 1.00 96.31 245 TYR A N 1
ATOM 1945 C CA . TYR A 1 245 ? -8.594 -5.487 -24.098 1.00 96.31 245 TYR A CA 1
ATOM 1946 C C . TYR A 1 245 ? -9.048 -4.128 -23.563 1.00 96.31 245 TYR A C 1
ATOM 1948 O O . TYR A 1 245 ? -8.392 -3.569 -22.682 1.00 96.31 245 TYR A O 1
ATOM 1956 N N . SER A 1 246 ? -10.136 -3.578 -24.099 1.00 96.69 246 SER A N 1
ATOM 1957 C CA . SER A 1 246 ? -10.603 -2.260 -23.686 1.00 96.69 246 SER A CA 1
ATOM 1958 C C . SER A 1 246 ? -12.114 -2.130 -23.638 1.00 96.69 246 SER A C 1
ATOM 1960 O O . SER A 1 246 ? -12.852 -2.861 -24.296 1.00 96.69 246 SER A O 1
ATOM 1962 N N . ILE A 1 247 ? -12.555 -1.162 -22.843 1.00 97.88 247 ILE A N 1
ATOM 1963 C CA . ILE A 1 247 ? -13.934 -0.693 -22.770 1.00 97.88 247 ILE A CA 1
ATOM 1964 C C . ILE A 1 247 ? -13.948 0.828 -22.888 1.00 97.88 247 ILE A C 1
ATOM 1966 O O . ILE A 1 247 ? -13.072 1.501 -22.338 1.00 97.88 247 ILE A O 1
ATOM 1970 N N . LYS A 1 248 ? -14.938 1.358 -23.612 1.00 97.88 248 LYS A N 1
ATOM 1971 C CA . LYS A 1 248 ? -15.226 2.792 -23.675 1.00 97.88 248 LYS A CA 1
ATOM 1972 C C . LYS A 1 248 ? -16.421 3.119 -22.786 1.00 97.88 248 LYS A C 1
ATOM 1974 O O . LYS A 1 248 ? -17.393 2.367 -22.778 1.00 97.88 248 LYS A O 1
ATOM 1979 N N . THR A 1 249 ? -16.350 4.221 -22.052 1.00 97.50 249 THR A N 1
ATOM 1980 C CA . THR A 1 249 ? -17.469 4.723 -21.248 1.00 97.50 249 THR A CA 1
ATOM 1981 C C . THR A 1 249 ? -18.416 5.583 -22.084 1.00 97.50 249 THR A C 1
ATOM 1983 O O . THR A 1 249 ? -18.081 6.004 -23.196 1.00 97.50 249 THR A O 1
ATOM 1986 N N . ASP A 1 250 ? -19.566 5.931 -21.507 1.00 95.69 250 ASP A N 1
ATOM 1987 C CA . ASP A 1 250 ? -20.290 7.134 -21.919 1.00 95.69 250 ASP A CA 1
ATOM 1988 C C . ASP A 1 250 ? -19.457 8.396 -21.635 1.00 95.69 250 ASP A C 1
ATOM 1990 O O . ASP A 1 250 ? -18.464 8.361 -20.898 1.00 95.69 250 ASP A O 1
ATOM 1994 N N . GLN A 1 251 ? -19.836 9.515 -22.255 1.00 96.88 251 GLN A N 1
ATOM 1995 C CA . GLN A 1 251 ? -19.158 10.796 -22.063 1.00 96.88 251 GLN A CA 1
ATOM 1996 C C . GLN A 1 251 ? -19.276 11.250 -20.603 1.00 96.88 251 GLN A C 1
ATOM 1998 O O . GLN A 1 251 ? -20.371 11.281 -20.042 1.00 96.88 251 GLN A O 1
ATOM 2003 N N . LEU A 1 252 ? -18.156 11.658 -20.005 1.00 97.38 252 LEU A N 1
ATOM 2004 C CA . LEU A 1 252 ? -18.162 12.293 -18.690 1.00 97.38 252 LEU A CA 1
ATOM 2005 C C . LEU A 1 252 ? -18.581 13.766 -18.826 1.00 97.38 252 LEU A C 1
ATOM 2007 O O . LEU A 1 252 ? -18.236 14.449 -19.796 1.00 97.38 252 LEU A O 1
ATOM 2011 N N . THR A 1 253 ? -19.304 14.291 -17.841 1.00 97.00 253 THR A N 1
ATOM 2012 C CA . THR A 1 253 ? -19.703 15.706 -17.830 1.00 97.00 253 THR A CA 1
ATOM 2013 C C . THR A 1 253 ? -18.540 16.586 -17.367 1.00 97.00 253 THR A C 1
ATOM 2015 O O . THR A 1 253 ? -17.956 16.347 -16.311 1.00 97.00 253 THR A O 1
ATOM 2018 N N . LEU A 1 254 ? -18.215 17.634 -18.133 1.00 96.94 254 LEU A N 1
ATOM 2019 C CA . LEU A 1 254 ? -17.183 18.609 -17.756 1.00 96.94 254 LEU A CA 1
ATOM 2020 C C . LEU A 1 254 ? -17.501 19.275 -16.412 1.00 96.94 254 LEU A C 1
ATOM 2022 O O . LEU A 1 254 ? -18.640 19.654 -16.143 1.00 96.94 254 LEU A O 1
ATOM 2026 N N . GLY A 1 255 ? -16.475 19.432 -15.575 1.00 95.44 255 GLY A N 1
ATOM 2027 C CA . GLY A 1 255 ? -16.565 20.077 -14.266 1.00 95.44 255 GLY A CA 1
ATOM 2028 C C . GLY A 1 255 ? -17.313 19.274 -13.195 1.00 95.44 255 GLY A C 1
ATOM 2029 O O . GLY A 1 255 ? -17.437 19.761 -12.073 1.00 95.44 255 GLY A O 1
ATOM 2030 N N . GLN A 1 256 ? -17.785 18.060 -13.497 1.00 95.81 256 GLN A N 1
ATOM 2031 C CA . GLN A 1 256 ? -18.485 17.200 -12.541 1.00 95.81 256 GLN A CA 1
ATOM 2032 C C . GLN A 1 256 ? -17.645 15.986 -12.150 1.00 95.81 256 GLN A C 1
ATOM 2034 O O . GLN A 1 256 ? -16.927 15.417 -12.969 1.00 95.81 256 GLN A O 1
ATOM 2039 N N . TRP A 1 257 ? -17.770 15.572 -10.890 1.00 94.12 257 TRP A N 1
ATOM 2040 C CA . TRP A 1 257 ? -17.152 14.351 -10.392 1.00 94.12 257 TRP A CA 1
ATOM 2041 C C . TRP A 1 257 ? -17.876 13.117 -10.927 1.00 94.12 257 TRP A C 1
ATOM 2043 O O . TRP A 1 257 ? -19.092 12.993 -10.797 1.00 94.12 257 TRP A O 1
ATOM 2053 N N . SER A 1 258 ? -17.109 12.188 -11.486 1.00 96.50 258 SER A N 1
ATOM 2054 C CA . SER A 1 258 ? -17.532 10.818 -11.768 1.00 96.50 258 SER A CA 1
ATOM 2055 C C . SER A 1 258 ? -16.695 9.847 -10.944 1.00 96.50 258 SER A C 1
ATOM 2057 O O . SER A 1 258 ? -15.497 10.061 -10.773 1.00 96.50 258 SER A O 1
ATOM 2059 N N . ASN A 1 259 ? -17.309 8.775 -10.450 1.00 94.62 259 ASN A N 1
ATOM 2060 C CA . ASN A 1 259 ? -16.618 7.703 -9.739 1.00 94.62 259 ASN A CA 1
ATOM 2061 C C . ASN A 1 259 ? -16.320 6.546 -10.697 1.00 94.62 259 ASN A C 1
ATOM 2063 O O . ASN A 1 259 ? -17.227 6.053 -11.370 1.00 94.62 259 ASN A O 1
ATOM 2067 N N . ILE A 1 260 ? -15.063 6.113 -10.747 1.00 97.75 260 ILE A N 1
ATOM 2068 C CA . ILE A 1 260 ? -14.612 4.990 -11.565 1.00 97.75 260 ILE A CA 1
ATOM 2069 C C . ILE A 1 260 ? -14.109 3.905 -10.622 1.00 97.75 260 ILE A C 1
ATOM 2071 O O . ILE A 1 260 ? -13.221 4.160 -9.810 1.00 97.75 260 ILE A O 1
ATOM 2075 N N . LYS A 1 261 ? -14.633 2.685 -10.766 1.00 95.75 261 LYS A N 1
ATOM 2076 C CA . LYS A 1 261 ? -14.154 1.498 -10.052 1.00 95.75 261 LYS A CA 1
ATOM 2077 C C . LYS A 1 261 ? -13.787 0.408 -11.051 1.00 95.75 261 LYS A C 1
ATOM 2079 O O . LYS A 1 261 ? -14.609 0.011 -11.865 1.00 95.75 261 LYS A O 1
ATOM 2084 N N . ILE A 1 262 ? -12.564 -0.097 -10.978 1.00 97.88 262 ILE A N 1
ATOM 2085 C CA . ILE A 1 262 ? -12.036 -1.171 -11.820 1.00 97.88 262 ILE A CA 1
ATOM 2086 C C . ILE A 1 262 ? -11.551 -2.278 -10.891 1.00 97.88 262 ILE A C 1
ATOM 2088 O O . ILE A 1 262 ? -10.748 -2.025 -9.997 1.00 97.88 262 ILE A O 1
ATOM 2092 N N . TYR A 1 263 ? -12.040 -3.500 -11.055 1.00 95.75 263 TYR A N 1
ATOM 2093 C CA . TYR A 1 263 ? -11.763 -4.564 -10.092 1.00 95.75 263 TYR A CA 1
ATOM 2094 C C . TYR A 1 263 ? -11.749 -5.941 -10.738 1.00 95.75 263 TYR A C 1
ATOM 2096 O O . TYR A 1 263 ? -12.402 -6.186 -11.753 1.00 95.75 263 TYR A O 1
ATOM 2104 N N . GLN A 1 264 ? -10.994 -6.843 -10.115 1.00 95.50 264 GLN A N 1
ATOM 2105 C CA . GLN A 1 264 ? -10.945 -8.251 -10.472 1.00 95.50 264 GLN A CA 1
ATOM 2106 C C . GLN A 1 264 ? -11.218 -9.108 -9.239 1.00 95.50 264 GLN A C 1
ATOM 2108 O O . GLN A 1 264 ? -10.635 -8.879 -8.179 1.00 95.50 264 GLN A O 1
ATOM 2113 N N . PHE A 1 265 ? -12.107 -10.092 -9.361 1.00 90.25 265 PHE A N 1
ATOM 2114 C CA . PHE A 1 265 ? -12.556 -10.907 -8.232 1.00 90.25 265 PHE A CA 1
ATOM 2115 C C . PHE A 1 265 ? -12.802 -12.363 -8.630 1.00 90.25 265 PHE A C 1
ATOM 2117 O O . PHE A 1 265 ? -13.131 -12.655 -9.778 1.00 90.25 265 PHE A O 1
ATOM 2124 N N . LEU A 1 266 ? -12.644 -13.277 -7.670 1.00 87.69 266 LEU A N 1
ATOM 2125 C CA . LEU A 1 266 ? -12.963 -14.696 -7.824 1.00 87.69 266 LEU A CA 1
ATOM 2126 C C . LEU A 1 266 ? -14.424 -14.937 -7.413 1.00 87.69 266 LEU A C 1
ATOM 2128 O O . LEU A 1 266 ? -14.818 -14.583 -6.304 1.00 87.69 266 LEU A O 1
ATOM 2132 N N . GLN A 1 267 ? -15.216 -15.553 -8.285 1.00 86.19 267 GLN A N 1
ATOM 2133 C CA . GLN A 1 267 ? -16.577 -16.010 -7.997 1.00 86.19 267 GLN A CA 1
ATOM 2134 C C . GLN A 1 267 ? -16.841 -17.309 -8.764 1.00 86.19 267 GLN A C 1
ATOM 2136 O O . GLN A 1 267 ? -16.535 -17.390 -9.952 1.00 86.19 267 GLN A O 1
ATOM 2141 N N . ASP A 1 268 ? -17.408 -18.314 -8.091 1.00 89.31 268 ASP A N 1
ATOM 2142 C CA . ASP A 1 268 ? -17.745 -19.620 -8.681 1.00 89.31 268 ASP A CA 1
ATOM 2143 C C . ASP A 1 268 ? -16.551 -20.269 -9.409 1.00 89.31 268 ASP A C 1
ATOM 2145 O O . ASP A 1 268 ? -16.652 -20.729 -10.545 1.00 89.31 268 ASP A O 1
ATOM 2149 N N . SER A 1 269 ? -15.380 -20.243 -8.757 1.00 89.06 269 SER A N 1
ATOM 2150 C CA . SER A 1 269 ? -14.098 -20.753 -9.280 1.00 89.06 269 SER A CA 1
ATOM 2151 C C . SER A 1 269 ? -13.594 -20.078 -10.564 1.00 89.06 269 SER A C 1
ATOM 2153 O O . SER A 1 269 ? -12.650 -20.566 -11.183 1.00 89.06 269 SER A O 1
ATOM 2155 N N . LYS A 1 270 ? -14.173 -18.935 -10.943 1.00 93.00 270 LYS A N 1
ATOM 2156 C CA . LYS A 1 270 ? -13.783 -18.137 -12.107 1.00 93.00 270 LYS A CA 1
ATOM 2157 C C . LYS A 1 270 ? -13.388 -16.730 -11.696 1.00 93.00 270 LYS A C 1
ATOM 2159 O O . LYS A 1 270 ? -13.969 -16.153 -10.778 1.00 93.00 270 LYS A O 1
ATOM 2164 N N . TYR A 1 271 ? -12.415 -16.161 -12.394 1.00 96.06 271 TYR A N 1
ATOM 2165 C CA . TYR A 1 271 ? -12.045 -14.767 -12.197 1.00 96.06 271 TYR A CA 1
ATOM 2166 C C . TYR A 1 271 ? -12.837 -13.866 -13.139 1.00 96.06 271 TYR A C 1
ATOM 2168 O O . TYR A 1 271 ? -12.983 -14.150 -14.326 1.00 96.06 271 TYR A O 1
ATOM 2176 N N . TRP A 1 272 ? -13.325 -12.757 -12.600 1.00 96.19 272 TRP A N 1
ATOM 2177 C CA . TRP A 1 272 ? -14.122 -11.766 -13.306 1.00 96.19 272 TRP A CA 1
ATOM 2178 C C . TRP A 1 272 ? -13.431 -10.417 -13.235 1.00 96.19 272 TRP A C 1
ATOM 2180 O O . TRP A 1 272 ? -13.081 -9.974 -12.145 1.00 96.19 272 TRP A O 1
ATOM 2190 N N . PHE A 1 273 ? -13.272 -9.763 -14.381 1.00 97.56 273 PHE A N 1
ATOM 2191 C CA . PHE A 1 273 ? -12.872 -8.364 -14.477 1.00 97.56 273 PHE A CA 1
ATOM 2192 C C . PHE A 1 273 ? -14.112 -7.501 -14.689 1.00 97.56 273 PHE A C 1
ATOM 2194 O O . PHE A 1 273 ? -14.974 -7.835 -15.509 1.00 97.56 273 PHE A O 1
ATOM 2201 N N . ALA A 1 274 ? -14.205 -6.395 -13.959 1.00 97.56 274 ALA A N 1
ATOM 2202 C CA . ALA A 1 274 ? -15.353 -5.512 -13.997 1.00 97.56 274 ALA A CA 1
ATOM 2203 C C . ALA A 1 274 ? -14.960 -4.036 -13.911 1.00 97.56 274 ALA A C 1
ATOM 2205 O O . ALA A 1 274 ? -13.947 -3.668 -13.309 1.00 97.56 274 ALA A O 1
ATOM 2206 N N . VAL A 1 275 ? -15.795 -3.200 -14.525 1.00 98.25 275 VAL A N 1
ATOM 2207 C CA . VAL A 1 275 ? -15.690 -1.742 -14.479 1.00 98.25 275 VAL A CA 1
ATOM 2208 C C . VAL A 1 275 ? -17.054 -1.166 -14.133 1.00 98.25 275 VAL A C 1
ATOM 2210 O O . VAL A 1 275 ? -18.035 -1.438 -14.828 1.00 98.25 275 VAL A O 1
ATOM 2213 N N . ASP A 1 276 ? -17.091 -0.339 -13.094 1.00 96.69 276 ASP A N 1
ATOM 2214 C CA . ASP A 1 276 ? -18.254 0.452 -12.723 1.00 96.69 276 ASP A CA 1
ATOM 2215 C C . ASP A 1 276 ? -17.969 1.939 -12.976 1.00 96.69 276 ASP A C 1
ATOM 2217 O O . ASP A 1 276 ? -16.914 2.459 -12.598 1.00 96.69 276 ASP A O 1
ATOM 2221 N N . LEU A 1 277 ? -18.933 2.627 -13.584 1.00 96.38 277 LEU A N 1
ATOM 2222 C CA . LEU A 1 277 ? -18.971 4.080 -13.718 1.00 96.38 277 LEU A CA 1
ATOM 2223 C C . LEU A 1 277 ? -20.161 4.595 -12.913 1.00 96.38 277 LEU A C 1
ATOM 2225 O O . LEU A 1 277 ? -21.296 4.192 -13.150 1.00 96.38 277 LEU A O 1
ATOM 2229 N N . ASN A 1 278 ? -19.911 5.476 -11.946 1.00 90.06 278 ASN A N 1
ATOM 2230 C CA . ASN A 1 278 ? -20.937 6.022 -11.056 1.00 90.06 278 ASN A CA 1
ATOM 2231 C C . ASN A 1 278 ? -21.797 4.927 -10.399 1.00 90.06 278 ASN A C 1
ATOM 2233 O O . ASN A 1 278 ? -23.017 5.046 -10.309 1.00 90.06 278 ASN A O 1
ATOM 2237 N N . LYS A 1 279 ? -21.140 3.854 -9.929 1.00 86.38 279 LYS A N 1
ATOM 2238 C CA . LYS A 1 279 ? -21.751 2.652 -9.321 1.00 86.38 279 LYS A CA 1
ATOM 2239 C C . LYS A 1 279 ? -22.595 1.791 -10.273 1.00 86.38 279 LYS A C 1
ATOM 2241 O O . LYS A 1 279 ? -23.175 0.803 -9.830 1.00 86.38 279 LYS A O 1
ATOM 2246 N N . VAL A 1 280 ? -22.656 2.126 -11.560 1.00 91.25 280 VAL A N 1
ATOM 2247 C CA . VAL A 1 280 ? -23.292 1.299 -12.590 1.00 91.25 280 VAL A CA 1
ATOM 2248 C C . VAL A 1 280 ? -22.225 0.430 -13.242 1.00 91.25 280 VAL A C 1
ATOM 2250 O O . VAL A 1 280 ? -21.243 0.953 -13.764 1.00 91.25 280 VAL A O 1
ATOM 2253 N N . ASN A 1 281 ? -22.410 -0.892 -13.227 1.00 95.88 281 ASN A N 1
ATOM 2254 C CA . ASN A 1 281 ? -21.508 -1.810 -13.916 1.00 95.88 281 ASN A CA 1
ATOM 2255 C C . ASN A 1 281 ? -21.670 -1.659 -15.435 1.00 95.88 281 ASN A C 1
ATOM 2257 O O . ASN A 1 281 ? -22.732 -1.953 -15.978 1.00 95.88 281 ASN A O 1
ATOM 2261 N N . ILE A 1 282 ? -20.617 -1.194 -16.106 1.00 97.88 282 ILE A N 1
ATOM 2262 C CA . ILE A 1 282 ? -20.590 -1.002 -17.566 1.00 97.88 282 ILE A CA 1
ATOM 2263 C C . ILE A 1 282 ? -19.867 -2.142 -18.290 1.00 97.88 282 ILE A C 1
ATOM 2265 O O . ILE A 1 282 ? -19.962 -2.274 -19.508 1.00 97.88 282 ILE A O 1
ATOM 2269 N N . LEU A 1 283 ? -19.125 -2.964 -17.545 1.00 98.25 283 LEU A N 1
ATOM 2270 C CA . LEU A 1 283 ? -18.447 -4.143 -18.058 1.00 98.25 283 LEU A CA 1
ATOM 2271 C C . LEU A 1 283 ? -18.320 -5.194 -16.958 1.00 98.25 283 LEU A C 1
ATOM 2273 O O . LEU A 1 283 ? -17.859 -4.895 -15.854 1.00 98.25 283 LEU A O 1
ATOM 2277 N N . ARG A 1 284 ? -18.592 -6.446 -17.326 1.00 97.50 284 ARG A N 1
ATOM 2278 C CA . ARG A 1 284 ? -18.163 -7.638 -16.599 1.00 97.50 284 ARG A CA 1
ATOM 2279 C C . ARG A 1 284 ? -17.785 -8.729 -17.596 1.00 97.50 284 ARG A C 1
ATOM 2281 O O . ARG A 1 284 ? -18.596 -9.100 -18.438 1.00 97.50 284 ARG A O 1
ATOM 2288 N N . VAL A 1 285 ? -16.568 -9.250 -17.492 1.00 97.94 285 VAL A N 1
ATOM 2289 C CA . VAL A 1 285 ? -16.039 -10.283 -18.393 1.00 97.94 285 VAL A CA 1
ATOM 2290 C C . VAL A 1 285 ? -15.219 -11.310 -17.613 1.00 97.94 285 VAL A C 1
ATOM 2292 O O . VAL A 1 285 ? -14.578 -10.976 -16.618 1.00 97.94 285 VAL A O 1
ATOM 2295 N N . GLU A 1 286 ? -15.267 -12.571 -18.037 1.00 97.75 286 GLU A N 1
ATOM 2296 C CA . GLU A 1 286 ? -14.434 -13.639 -17.474 1.00 97.75 286 GLU A CA 1
ATOM 2297 C C . GLU A 1 286 ? -12.967 -13.434 -17.895 1.00 97.75 286 GLU A C 1
ATOM 2299 O O . GLU A 1 286 ? -12.676 -13.242 -19.079 1.00 97.75 286 GLU A O 1
ATOM 2304 N N . ASN A 1 287 ? -12.044 -13.473 -16.928 1.00 96.56 287 ASN A N 1
ATOM 2305 C CA . ASN A 1 287 ? -10.604 -13.456 -17.174 1.00 96.56 287 ASN A CA 1
ATOM 2306 C C . ASN A 1 287 ? -10.020 -14.853 -16.926 1.00 96.56 287 ASN A C 1
ATOM 2308 O O . ASN A 1 287 ? -9.912 -15.293 -15.783 1.00 96.56 287 ASN A O 1
ATOM 2312 N N . SER A 1 288 ? -9.641 -15.555 -17.992 1.00 95.56 288 SER A N 1
ATOM 2313 C CA . SER A 1 288 ? -9.124 -16.926 -17.918 1.00 95.56 288 SER A CA 1
ATOM 2314 C C . SER A 1 288 ? -7.597 -17.011 -17.792 1.00 95.56 288 SER A C 1
ATOM 2316 O O . SER A 1 288 ? -7.077 -18.091 -17.531 1.00 95.56 288 SER A O 1
ATOM 2318 N N . ASP A 1 289 ? -6.871 -15.899 -17.966 1.00 93.81 289 ASP A N 1
ATOM 2319 C CA . ASP A 1 289 ? -5.404 -15.807 -17.831 1.00 93.81 289 ASP A CA 1
ATOM 2320 C C . ASP A 1 289 ? -5.040 -14.774 -16.753 1.00 93.81 289 ASP A C 1
ATOM 2322 O O . ASP A 1 289 ? -4.450 -13.717 -17.009 1.00 93.81 289 ASP A O 1
ATOM 2326 N N . VAL A 1 290 ? -5.466 -15.061 -15.521 1.00 92.12 290 VAL A N 1
ATOM 2327 C CA . VAL A 1 290 ? -5.158 -14.220 -14.362 1.00 92.12 290 VAL A CA 1
ATOM 2328 C C . VAL A 1 290 ? -3.743 -14.449 -13.850 1.00 92.12 290 VAL A C 1
ATOM 2330 O O . VAL A 1 290 ? -3.278 -15.579 -13.691 1.00 92.12 290 VAL A O 1
ATOM 2333 N N . ARG A 1 291 ? -3.062 -13.354 -13.518 1.00 90.62 291 ARG A N 1
ATOM 2334 C CA . ARG A 1 291 ? -1.676 -13.363 -13.048 1.00 90.62 291 ARG A CA 1
ATOM 2335 C C . ARG A 1 291 ? -1.518 -12.413 -11.872 1.00 90.62 291 ARG A C 1
ATOM 2337 O O . ARG A 1 291 ? -2.256 -11.440 -11.765 1.00 90.62 291 ARG A O 1
ATOM 2344 N N . ASP A 1 292 ? -0.538 -12.707 -11.029 1.00 84.00 292 ASP A N 1
ATOM 2345 C CA . ASP A 1 292 ? -0.016 -11.737 -10.075 1.00 84.00 292 ASP A CA 1
ATOM 2346 C C . ASP A 1 292 ? 1.056 -10.908 -10.786 1.00 84.00 292 ASP A C 1
ATOM 2348 O O . ASP A 1 292 ? 1.990 -11.456 -11.382 1.00 84.00 292 ASP A O 1
ATOM 2352 N N . PHE A 1 293 ? 0.924 -9.588 -10.741 1.00 84.00 293 PHE A N 1
ATOM 2353 C CA . PHE A 1 293 ? 1.876 -8.666 -11.349 1.00 84.00 293 PHE A CA 1
ATOM 2354 C C . PHE A 1 293 ? 2.735 -8.044 -10.257 1.00 84.00 293 PHE A C 1
ATOM 2356 O O . PHE A 1 293 ? 2.223 -7.325 -9.409 1.00 84.00 293 PHE A O 1
ATOM 2363 N N . LYS A 1 294 ? 4.038 -8.328 -10.253 1.00 77.88 294 LYS A N 1
ATOM 2364 C CA . LYS A 1 294 ? 4.966 -7.805 -9.241 1.00 77.88 294 LYS A CA 1
ATOM 2365 C C . LYS A 1 294 ? 5.563 -6.472 -9.678 1.00 77.88 294 LYS A C 1
ATOM 2367 O O . LYS A 1 294 ? 5.830 -6.290 -10.863 1.00 77.88 294 LYS A O 1
ATOM 2372 N N . THR A 1 295 ? 5.819 -5.582 -8.721 1.00 73.31 295 THR A N 1
ATOM 2373 C CA . THR A 1 295 ? 6.502 -4.294 -8.952 1.00 73.31 295 THR A CA 1
ATOM 2374 C C . THR A 1 295 ? 5.762 -3.416 -9.974 1.00 73.31 295 THR A C 1
ATOM 2376 O O . THR A 1 295 ? 6.342 -2.913 -10.936 1.00 73.31 295 THR A O 1
ATOM 2379 N N . VAL A 1 296 ? 4.449 -3.253 -9.789 1.00 82.69 296 VAL A N 1
ATOM 2380 C CA . VAL A 1 296 ? 3.593 -2.483 -10.707 1.00 82.69 296 VAL A CA 1
ATOM 2381 C C . VAL A 1 296 ? 3.752 -0.995 -10.426 1.00 82.69 296 VAL A C 1
ATOM 2383 O O . VAL A 1 296 ? 3.396 -0.526 -9.352 1.00 82.69 296 VAL A O 1
ATOM 2386 N N . LYS A 1 297 ? 4.255 -0.227 -11.388 1.00 79.56 297 LYS A N 1
ATOM 2387 C CA . LYS A 1 297 ? 4.346 1.233 -11.275 1.00 79.56 297 LYS A CA 1
ATOM 2388 C C . LYS A 1 297 ? 2.981 1.862 -11.500 1.00 79.56 297 LYS A C 1
ATOM 2390 O O . LYS A 1 297 ? 2.290 1.480 -12.442 1.00 79.56 297 LYS A O 1
ATOM 2395 N N . VAL A 1 298 ? 2.632 2.848 -10.683 1.00 86.75 298 VAL A N 1
ATOM 2396 C CA . VAL A 1 298 ? 1.363 3.576 -10.752 1.00 86.75 298 VAL A CA 1
ATOM 2397 C C . VAL A 1 298 ? 1.640 5.026 -11.117 1.00 86.75 298 VAL A C 1
ATOM 2399 O O . VAL A 1 298 ? 2.156 5.799 -10.312 1.00 86.75 298 VAL A O 1
ATOM 2402 N N . TYR A 1 299 ? 1.294 5.392 -12.345 1.00 83.50 299 TYR A N 1
ATOM 2403 C CA . TYR A 1 299 ? 1.423 6.751 -12.852 1.00 83.50 299 TYR A CA 1
ATOM 2404 C C . TYR A 1 299 ? 0.077 7.459 -12.866 1.00 83.50 299 TYR A C 1
ATOM 2406 O O . TYR A 1 299 ? -0.906 6.903 -13.354 1.00 83.50 299 TYR A O 1
ATOM 2414 N N . VAL A 1 300 ? 0.051 8.711 -12.424 1.00 85.06 300 VAL A N 1
ATOM 2415 C CA . VAL A 1 300 ? -1.085 9.620 -12.597 1.00 85.06 300 VAL A CA 1
ATOM 2416 C C . VAL A 1 300 ? -0.752 10.496 -13.799 1.00 85.06 300 VAL A C 1
ATOM 2418 O O . VAL A 1 300 ? -0.020 11.473 -13.696 1.00 85.06 300 VAL A O 1
ATOM 2421 N N . SER A 1 301 ? -1.279 10.107 -14.954 1.00 86.50 301 SER A N 1
ATOM 2422 C CA . SER A 1 301 ? -0.734 10.366 -16.286 1.00 86.50 301 SER A CA 1
ATOM 2423 C C . SER A 1 301 ? 0.621 9.702 -16.525 1.00 86.50 301 SER A C 1
ATOM 2425 O O . SER A 1 301 ? 1.635 10.001 -15.897 1.00 86.50 301 SER A O 1
ATOM 2427 N N . ASN A 1 302 ? 0.662 8.831 -17.527 1.00 83.62 302 ASN A N 1
ATOM 2428 C CA . ASN A 1 302 ? 1.875 8.109 -17.882 1.00 83.62 302 ASN A CA 1
ATOM 2429 C C . ASN A 1 302 ? 2.971 9.026 -18.490 1.00 83.62 302 ASN A C 1
ATOM 2431 O O . ASN A 1 302 ? 2.695 10.180 -18.834 1.00 83.62 302 ASN A O 1
ATOM 2435 N N . PRO A 1 303 ? 4.220 8.536 -18.629 1.00 79.12 303 PRO A N 1
ATOM 2436 C CA . PRO A 1 303 ? 5.320 9.307 -19.223 1.00 79.12 303 PRO A CA 1
ATOM 2437 C C . PRO A 1 303 ? 5.245 9.498 -20.748 1.00 79.12 303 PRO A C 1
ATOM 2439 O O . PRO A 1 303 ? 5.988 10.312 -21.297 1.00 79.12 303 PRO A O 1
ATOM 2442 N N . TRP A 1 304 ? 4.396 8.748 -21.451 1.00 86.44 304 TRP A N 1
ATOM 2443 C CA . TRP A 1 304 ? 4.404 8.658 -22.916 1.00 86.44 304 TRP A CA 1
ATOM 2444 C C . TRP A 1 304 ? 3.410 9.633 -23.555 1.00 86.44 304 TRP A C 1
ATOM 2446 O O . TRP A 1 304 ? 3.785 10.453 -24.397 1.00 86.44 304 TRP A O 1
ATOM 2456 N N . ASP A 1 305 ? 2.171 9.617 -23.082 1.00 89.69 305 ASP A N 1
ATOM 2457 C CA . ASP A 1 305 ? 1.042 10.373 -23.613 1.00 89.69 305 ASP A CA 1
ATOM 2458 C C . ASP A 1 305 ? 0.922 11.762 -22.964 1.00 89.69 305 ASP A C 1
ATOM 2460 O O . ASP A 1 305 ? 1.610 12.093 -21.996 1.00 89.69 305 ASP A O 1
ATOM 2464 N N . ALA A 1 306 ? 0.075 12.629 -23.520 1.00 91.69 306 ALA A N 1
ATOM 2465 C CA . ALA A 1 306 ? -0.222 13.919 -22.898 1.00 91.69 306 ALA A CA 1
ATOM 2466 C C . ALA A 1 306 ? -1.091 13.720 -21.646 1.00 91.69 306 ALA A C 1
ATOM 2468 O O . ALA A 1 306 ? -2.009 12.902 -21.659 1.00 91.69 306 ALA A O 1
ATOM 2469 N N . ALA A 1 307 ? -0.836 14.487 -20.586 1.00 90.50 307 ALA A N 1
ATOM 2470 C CA . ALA A 1 307 ? -1.682 14.464 -19.396 1.00 90.50 307 ALA A CA 1
ATOM 2471 C C . ALA A 1 307 ? -3.058 15.071 -19.686 1.00 90.50 307 ALA A C 1
ATOM 2473 O O . ALA A 1 307 ? -3.170 16.075 -20.398 1.00 90.50 307 ALA A O 1
ATOM 2474 N N . GLN A 1 308 ? -4.102 14.467 -19.124 1.00 95.75 308 GLN A N 1
ATOM 2475 C CA . GLN A 1 308 ? -5.430 15.061 -19.112 1.00 95.75 308 GLN A CA 1
ATOM 2476 C C . GLN A 1 308 ? -5.488 16.229 -18.121 1.00 95.75 308 GLN A C 1
ATOM 2478 O O . GLN A 1 308 ? -5.077 16.094 -16.971 1.00 95.75 308 GLN A O 1
ATOM 2483 N N . ASN A 1 309 ? -6.098 17.344 -18.533 1.00 93.44 309 ASN A N 1
ATOM 2484 C CA . ASN A 1 309 ? -6.471 18.404 -17.602 1.00 93.44 309 ASN A CA 1
ATOM 2485 C C . ASN A 1 309 ? -7.754 18.008 -16.847 1.00 93.44 309 ASN A C 1
ATOM 2487 O O . ASN A 1 309 ? -8.871 18.078 -17.377 1.00 93.44 309 ASN A O 1
ATOM 2491 N N . SER A 1 310 ? -7.582 17.520 -15.625 1.00 94.06 310 SER A N 1
ATOM 2492 C CA . SER A 1 310 ? -8.649 17.024 -14.755 1.00 94.06 310 SER A CA 1
ATOM 2493 C C . SER A 1 310 ? -8.209 17.067 -13.296 1.00 94.06 310 SER A C 1
ATOM 2495 O O . SER A 1 310 ? -7.013 17.052 -13.032 1.00 94.06 310 SER A O 1
ATOM 2497 N N . SER A 1 311 ? -9.151 17.010 -12.362 1.00 91.06 311 SER A N 1
ATOM 2498 C CA . SER A 1 311 ? -8.855 16.696 -10.961 1.00 91.06 311 SER A CA 1
ATOM 2499 C C . SER A 1 311 ? -9.165 15.233 -10.651 1.00 91.06 311 SER A C 1
ATOM 2501 O O . SER A 1 311 ? -10.168 14.705 -11.140 1.00 91.06 311 SER A O 1
ATOM 2503 N N . LEU A 1 312 ? -8.342 14.595 -9.821 1.00 91.31 312 LEU A N 1
ATOM 2504 C CA . LEU A 1 312 ? -8.605 13.297 -9.202 1.00 91.31 312 LEU A CA 1
ATOM 2505 C C . LEU A 1 312 ? -8.714 13.457 -7.688 1.00 91.31 312 LEU A C 1
ATOM 2507 O O . LEU A 1 312 ? -8.069 14.333 -7.124 1.00 91.31 312 LEU A O 1
ATOM 2511 N N . SER A 1 313 ? -9.492 12.594 -7.044 1.00 79.25 313 SER A N 1
ATOM 2512 C CA . SER A 1 313 ? -9.491 12.419 -5.587 1.00 79.25 313 SER A CA 1
ATOM 2513 C C . SER A 1 313 ? -9.805 10.968 -5.232 1.00 79.25 313 SER A C 1
ATOM 2515 O O . SER A 1 313 ? -10.219 10.185 -6.098 1.00 79.25 313 SER A O 1
ATOM 2517 N N . ASP A 1 314 ? -9.626 10.608 -3.961 1.00 75.06 314 ASP A N 1
ATOM 2518 C CA . ASP A 1 314 ? -10.039 9.308 -3.413 1.00 75.06 314 ASP A CA 1
ATOM 2519 C C . ASP A 1 314 ? -9.496 8.096 -4.192 1.00 75.06 314 ASP A C 1
ATOM 2521 O O . ASP A 1 314 ? -10.195 7.097 -4.392 1.00 75.06 314 ASP A O 1
ATOM 2525 N N . LEU A 1 315 ? -8.249 8.187 -4.668 1.00 85.62 315 LEU A N 1
ATOM 2526 C CA . LEU A 1 315 ? -7.587 7.102 -5.379 1.00 85.62 315 LEU A CA 1
ATOM 2527 C C . LEU A 1 315 ? -7.213 5.989 -4.400 1.00 85.62 315 LEU A C 1
ATOM 2529 O O . LEU A 1 315 ? -6.289 6.131 -3.606 1.00 85.62 315 LEU A O 1
ATOM 2533 N N . LEU A 1 316 ? -7.891 4.854 -4.517 1.00 82.56 316 LEU A N 1
ATOM 2534 C CA . LEU A 1 316 ? -7.622 3.625 -3.787 1.00 82.56 316 LEU A CA 1
ATOM 2535 C C . LEU A 1 316 ? -7.211 2.524 -4.762 1.00 82.56 316 LEU A C 1
ATOM 2537 O O . LEU A 1 316 ? -7.934 2.224 -5.706 1.00 82.56 316 LEU A O 1
ATOM 2541 N N . ILE A 1 317 ? -6.087 1.874 -4.492 1.00 87.31 317 ILE A N 1
ATOM 2542 C CA . ILE A 1 317 ? -5.620 0.670 -5.174 1.00 87.31 317 ILE A CA 1
ATOM 2543 C C . ILE A 1 317 ? -5.256 -0.335 -4.100 1.00 87.31 317 ILE A C 1
ATOM 2545 O O . ILE A 1 317 ? -4.373 -0.057 -3.301 1.00 87.31 317 ILE A O 1
ATOM 2549 N N . ILE A 1 318 ? -5.924 -1.479 -4.052 1.00 82.12 318 ILE A N 1
ATOM 2550 C CA . ILE A 1 318 ? -5.710 -2.485 -3.011 1.00 82.12 318 ILE A CA 1
ATOM 2551 C C . ILE A 1 318 ? -5.874 -3.890 -3.583 1.00 82.12 318 ILE A C 1
ATOM 2553 O O . ILE A 1 318 ? -6.675 -4.113 -4.494 1.00 82.12 318 ILE A O 1
ATOM 2557 N N . ASN A 1 319 ? -5.133 -4.848 -3.036 1.00 79.88 319 ASN A N 1
ATOM 2558 C CA . ASN A 1 319 ? -5.370 -6.262 -3.297 1.00 79.88 319 ASN A CA 1
ATOM 2559 C C . ASN A 1 319 ? -6.650 -6.742 -2.597 1.00 79.88 319 ASN A C 1
ATOM 2561 O O . ASN A 1 319 ? -6.983 -6.332 -1.491 1.00 79.88 319 ASN A O 1
ATOM 2565 N N . GLY A 1 320 ? -7.385 -7.626 -3.262 1.00 78.25 320 GLY A N 1
ATOM 2566 C CA . GLY A 1 320 ? -8.671 -8.127 -2.796 1.00 78.25 320 GLY A CA 1
ATOM 2567 C C . GLY A 1 320 ? -9.842 -7.181 -3.071 1.00 78.25 320 GLY A C 1
ATOM 2568 O O . GLY A 1 320 ? -9.812 -6.316 -3.955 1.00 78.25 320 GLY A O 1
ATOM 2569 N N . LYS A 1 321 ? -10.929 -7.411 -2.335 1.00 70.75 321 LYS A N 1
ATOM 2570 C CA . LYS A 1 321 ? -12.180 -6.668 -2.467 1.00 70.75 321 LYS A CA 1
ATOM 2571 C C . LYS A 1 321 ? -12.196 -5.526 -1.456 1.00 70.75 321 LYS A C 1
ATOM 2573 O O . LYS A 1 321 ? -12.181 -5.771 -0.256 1.00 70.75 321 LYS A O 1
ATOM 2578 N N . ALA A 1 322 ? -12.288 -4.290 -1.940 1.00 68.06 322 ALA A N 1
ATOM 2579 C CA . ALA A 1 322 ? -12.626 -3.168 -1.072 1.00 68.06 322 ALA A CA 1
ATOM 2580 C C . ALA A 1 322 ? -14.147 -3.122 -0.863 1.00 68.06 322 ALA A C 1
ATOM 2582 O O . ALA A 1 322 ? -14.915 -3.014 -1.831 1.00 68.06 322 ALA A O 1
ATOM 2583 N N . GLU A 1 323 ? -14.576 -3.193 0.395 1.00 67.25 323 GLU A N 1
ATOM 2584 C CA . GLU A 1 323 ? -15.971 -3.032 0.799 1.00 67.25 323 GLU A CA 1
ATOM 2585 C C . GLU A 1 323 ? -16.138 -1.751 1.613 1.00 67.25 323 GLU A C 1
ATOM 2587 O O . GLU A 1 323 ? -15.498 -1.552 2.643 1.00 67.25 323 GLU A O 1
ATOM 2592 N N . TYR A 1 324 ? -17.024 -0.870 1.151 1.00 67.25 324 TYR A N 1
ATOM 2593 C CA . TYR A 1 324 ? -17.443 0.285 1.934 1.00 67.25 324 TYR A CA 1
ATOM 2594 C C . TYR A 1 324 ? -18.534 -0.156 2.908 1.00 67.25 324 TYR A C 1
ATOM 2596 O O . TYR A 1 324 ? -19.681 -0.328 2.503 1.00 67.25 324 TYR A O 1
ATOM 2604 N N . LEU A 1 325 ? -18.181 -0.319 4.184 1.00 75.62 325 LEU A N 1
ATOM 2605 C CA . LEU A 1 325 ? -19.121 -0.779 5.214 1.00 75.62 325 LEU A CA 1
ATOM 2606 C C . LEU A 1 325 ? -20.177 0.284 5.560 1.00 75.62 325 LEU A C 1
ATOM 2608 O O . LEU A 1 325 ? -21.346 -0.031 5.751 1.00 75.62 325 LEU A O 1
ATOM 2612 N N . VAL A 1 326 ? -19.773 1.559 5.587 1.00 66.75 326 VAL A N 1
ATOM 2613 C CA . VAL A 1 326 ? -20.657 2.710 5.868 1.00 66.75 326 VAL A CA 1
ATOM 2614 C C . VAL A 1 326 ? -20.693 3.755 4.739 1.00 66.75 326 VAL A C 1
ATOM 2616 O O . VAL A 1 326 ? -21.472 4.707 4.796 1.00 66.75 326 VAL A O 1
ATOM 2619 N N . GLY A 1 327 ? -19.913 3.560 3.666 1.00 63.56 327 GLY A N 1
ATOM 2620 C CA . GLY A 1 327 ? -19.848 4.484 2.524 1.00 63.56 327 GLY A CA 1
ATOM 2621 C C . GLY A 1 327 ? -19.437 5.909 2.911 1.00 63.56 327 GLY A C 1
ATOM 2622 O O . GLY A 1 327 ? -18.791 6.125 3.929 1.00 63.56 327 GLY A O 1
ATOM 2623 N N . SER A 1 328 ? -19.837 6.891 2.099 1.00 62.50 328 SER A N 1
ATOM 2624 C CA . SER A 1 328 ? -19.604 8.328 2.348 1.00 62.50 328 SER A CA 1
ATOM 2625 C C . SER A 1 328 ? -20.731 8.988 3.161 1.00 62.50 328 SER A C 1
ATOM 2627 O O . SER A 1 328 ? -20.948 10.193 3.059 1.00 62.50 328 SER A O 1
ATOM 2629 N N . ILE A 1 329 ? -21.516 8.203 3.908 1.00 70.62 329 ILE A N 1
ATOM 2630 C CA . ILE A 1 329 ? -22.652 8.707 4.686 1.00 70.62 329 ILE A CA 1
ATOM 2631 C C . ILE A 1 329 ? -22.183 8.974 6.115 1.00 70.62 329 ILE A C 1
ATOM 2633 O O . ILE A 1 329 ? -21.622 8.093 6.769 1.00 70.62 329 ILE A O 1
ATOM 2637 N N . ILE A 1 330 ? -22.463 10.177 6.627 1.00 78.50 330 ILE A N 1
ATOM 2638 C CA . ILE A 1 330 ? -22.190 10.524 8.025 1.00 78.50 330 ILE A CA 1
ATOM 2639 C C . ILE A 1 330 ? -22.950 9.546 8.925 1.00 78.50 330 ILE A C 1
ATOM 2641 O O . ILE A 1 330 ? -24.181 9.544 8.968 1.00 78.50 330 ILE A O 1
ATOM 2645 N N . THR A 1 331 ? -22.204 8.714 9.649 1.00 83.88 331 THR A N 1
ATOM 2646 C CA . THR A 1 331 ? -22.755 7.662 10.503 1.00 83.88 331 THR A CA 1
ATOM 2647 C C . THR A 1 331 ? -22.528 8.020 11.972 1.00 83.88 331 THR A C 1
ATOM 2649 O O . THR A 1 331 ? -21.383 8.030 12.418 1.00 83.88 331 THR A O 1
ATOM 2652 N N . PRO A 1 332 ? -23.589 8.301 12.755 1.00 87.19 332 PRO A N 1
ATOM 2653 C CA . PRO A 1 332 ? -23.444 8.565 14.183 1.00 87.19 332 PRO A CA 1
ATOM 2654 C C . PRO A 1 332 ? -22.885 7.351 14.935 1.00 87.19 332 PRO A C 1
ATOM 2656 O O . PRO A 1 332 ? -23.344 6.223 14.720 1.00 87.19 332 PRO A O 1
ATOM 2659 N N . LEU A 1 333 ? -21.943 7.597 15.850 1.00 89.31 333 LEU A N 1
ATOM 2660 C CA . LEU A 1 333 ? -21.391 6.583 16.749 1.00 89.31 333 LEU A CA 1
ATOM 2661 C C . LEU A 1 333 ? -22.399 6.288 17.867 1.00 89.31 333 LEU A C 1
ATOM 2663 O O . LEU A 1 333 ? -22.703 7.154 18.688 1.00 89.31 333 LEU A O 1
ATOM 2667 N N . LEU A 1 334 ? -22.938 5.069 17.885 1.00 89.06 334 LEU A N 1
ATOM 2668 C CA . LEU A 1 334 ? -23.946 4.620 18.846 1.00 89.06 334 LEU A CA 1
ATOM 2669 C C . LEU A 1 334 ? -23.483 3.312 19.489 1.00 89.06 334 LEU A C 1
ATOM 2671 O O . LEU A 1 334 ? -23.101 2.372 18.792 1.00 89.06 334 LEU A O 1
ATOM 2675 N N . LYS A 1 335 ? -23.539 3.237 20.823 1.00 89.00 335 LYS A N 1
ATOM 2676 C CA . LYS A 1 335 ? -23.130 2.040 21.569 1.00 89.00 335 LYS A CA 1
ATOM 2677 C C . LYS A 1 335 ? -23.914 0.810 21.093 1.00 89.00 335 LYS A C 1
ATOM 2679 O O . LYS A 1 335 ? -25.141 0.837 21.068 1.00 89.00 335 LYS A O 1
ATOM 2684 N N . GLY A 1 336 ? -23.196 -0.267 20.775 1.00 87.94 336 GLY A N 1
ATOM 2685 C CA . GLY A 1 336 ? -23.776 -1.554 20.373 1.00 87.94 336 GLY A CA 1
ATOM 2686 C C . GLY A 1 336 ? -24.281 -1.614 18.928 1.00 87.94 336 GLY A C 1
ATOM 2687 O O . GLY A 1 336 ? -24.870 -2.619 18.540 1.00 87.94 336 GLY A O 1
ATOM 2688 N N . LYS A 1 337 ? -24.071 -0.566 18.122 1.00 89.69 337 LYS A N 1
ATOM 2689 C CA . LYS A 1 337 ? -24.439 -0.586 16.706 1.00 89.69 337 LYS A CA 1
ATOM 2690 C C . LYS A 1 337 ? -23.426 -1.408 15.906 1.00 89.69 337 LYS A C 1
ATOM 2692 O O . LYS A 1 337 ? -22.298 -0.968 15.712 1.00 89.69 337 LYS A O 1
ATOM 2697 N N . ILE A 1 338 ? -23.867 -2.552 15.390 1.00 88.62 338 ILE A N 1
ATOM 2698 C CA . ILE A 1 338 ? -23.124 -3.336 14.397 1.00 88.62 338 ILE A CA 1
ATOM 2699 C C . ILE A 1 338 ? -23.304 -2.666 13.033 1.00 88.62 338 ILE A C 1
ATOM 2701 O O . ILE A 1 338 ? -24.432 -2.378 12.623 1.00 88.62 338 ILE A O 1
ATOM 2705 N N . VAL A 1 339 ? -22.198 -2.383 12.346 1.00 86.19 339 VAL A N 1
ATOM 2706 C CA . VAL A 1 339 ? -22.206 -1.740 11.018 1.00 86.19 339 VAL A CA 1
ATOM 2707 C C . VAL A 1 339 ? -21.906 -2.718 9.888 1.00 86.19 339 VAL A C 1
ATOM 2709 O O . VAL A 1 339 ? -22.260 -2.443 8.746 1.00 86.19 339 VAL A O 1
ATOM 2712 N N . ALA A 1 340 ? -21.293 -3.860 10.196 1.00 85.81 340 ALA A N 1
ATOM 2713 C CA . ALA A 1 340 ? -20.976 -4.899 9.233 1.00 85.81 340 ALA A CA 1
ATOM 2714 C C . ALA A 1 340 ? -20.775 -6.247 9.925 1.00 85.81 340 ALA A C 1
ATOM 2716 O O . ALA A 1 340 ? -20.598 -6.319 11.133 1.00 85.81 340 ALA A O 1
ATOM 2717 N N . ILE A 1 341 ? -20.780 -7.311 9.130 1.00 83.62 341 ILE A N 1
ATOM 2718 C CA . ILE A 1 341 ? -20.215 -8.601 9.513 1.00 83.62 341 ILE A CA 1
ATOM 2719 C C . ILE A 1 341 ? -19.254 -8.964 8.391 1.00 83.62 341 ILE A C 1
ATOM 2721 O O . ILE A 1 341 ? -19.668 -9.075 7.239 1.00 83.62 341 ILE A O 1
ATOM 2725 N N . ILE A 1 342 ? -17.981 -9.112 8.727 1.00 85.81 342 ILE A N 1
ATOM 2726 C CA . ILE A 1 342 ? -16.906 -9.507 7.829 1.00 85.81 342 ILE A CA 1
ATOM 2727 C C . ILE A 1 342 ? -16.724 -11.021 8.010 1.00 85.81 342 ILE A C 1
ATOM 2729 O O . ILE A 1 342 ? -16.206 -11.456 9.044 1.00 85.81 342 ILE A O 1
ATOM 2733 N N . PRO A 1 343 ? -17.149 -11.856 7.039 1.00 77.94 343 PRO A N 1
ATOM 2734 C CA . PRO A 1 343 ? -17.104 -13.309 7.198 1.00 77.94 343 PRO A CA 1
ATOM 2735 C C . PRO A 1 343 ? -15.691 -13.828 7.468 1.00 77.94 343 PRO A C 1
ATOM 2737 O O . PRO A 1 343 ? -15.512 -14.731 8.283 1.00 77.94 343 PRO A O 1
ATOM 2740 N N . ILE A 1 344 ? -14.695 -13.238 6.800 1.00 83.31 344 ILE A N 1
ATOM 2741 C CA . ILE A 1 344 ? -13.273 -13.498 7.012 1.00 83.31 344 ILE A CA 1
ATOM 2742 C C . ILE A 1 344 ? -12.526 -12.166 6.902 1.00 83.31 344 ILE A C 1
ATOM 2744 O O . ILE A 1 344 ? -12.547 -11.534 5.848 1.00 83.31 344 ILE A O 1
ATOM 2748 N N . LEU A 1 345 ? -11.868 -11.749 7.982 1.00 87.62 345 LEU A N 1
ATOM 2749 C CA . LEU A 1 345 ? -10.843 -10.711 7.960 1.00 87.62 345 LEU A CA 1
ATOM 2750 C C . LEU A 1 345 ? -9.492 -11.409 7.800 1.00 87.62 345 LEU A C 1
ATOM 2752 O O . LEU A 1 345 ? -9.038 -12.099 8.715 1.00 87.62 345 LEU A O 1
ATOM 2756 N N . ASP A 1 346 ? -8.884 -11.294 6.623 1.00 86.00 346 ASP A N 1
ATOM 2757 C CA . ASP A 1 346 ? -7.636 -11.990 6.318 1.00 86.00 346 ASP A CA 1
ATOM 2758 C C . ASP A 1 346 ? -6.425 -11.430 7.071 1.00 86.00 346 ASP A C 1
ATOM 2760 O O . ASP A 1 346 ? -6.488 -10.384 7.710 1.00 86.00 346 ASP A O 1
ATOM 2764 N N . LYS A 1 347 ? -5.291 -12.139 7.003 1.00 84.50 347 LYS A N 1
ATOM 2765 C CA . LYS A 1 347 ? -4.019 -11.687 7.596 1.00 84.50 347 LYS A CA 1
ATOM 2766 C C . LYS A 1 347 ? -3.544 -10.342 7.045 1.00 84.50 347 LYS A C 1
ATOM 2768 O O . LYS A 1 347 ? -2.781 -9.656 7.722 1.00 84.50 347 LYS A O 1
ATOM 2773 N N . GLU A 1 348 ? -3.942 -10.004 5.824 1.00 82.44 348 GLU A N 1
ATOM 2774 C CA . GLU A 1 348 ? -3.699 -8.702 5.217 1.00 82.44 348 GLU A CA 1
ATOM 2775 C C . GLU A 1 348 ? -5.014 -7.935 5.176 1.00 82.44 348 GLU A C 1
ATOM 2777 O O . GLU A 1 348 ? -5.997 -8.407 4.605 1.00 82.44 348 GLU A O 1
ATOM 2782 N N . TYR A 1 349 ? -5.047 -6.765 5.804 1.00 84.81 349 TYR A N 1
ATOM 2783 C CA . TYR A 1 349 ? -6.243 -5.937 5.851 1.00 84.81 349 TYR A CA 1
ATOM 2784 C C . TYR A 1 349 ? -5.896 -4.466 6.036 1.00 84.81 349 TYR A C 1
ATOM 2786 O O . TYR A 1 349 ? -4.865 -4.105 6.601 1.00 84.81 349 TYR A O 1
ATOM 2794 N N . LEU A 1 350 ? -6.820 -3.610 5.609 1.00 85.94 350 LEU A N 1
ATOM 2795 C CA . LEU A 1 350 ? -6.798 -2.180 5.868 1.00 85.94 350 LEU A CA 1
ATOM 2796 C C . LEU A 1 350 ? -8.181 -1.752 6.351 1.00 85.94 350 LEU A C 1
ATOM 2798 O O . LEU A 1 350 ? -9.165 -1.865 5.623 1.00 85.94 350 LEU A O 1
ATOM 2802 N N . VAL A 1 351 ? -8.236 -1.214 7.563 1.00 90.19 351 VAL A N 1
ATOM 2803 C CA . VAL A 1 351 ? -9.385 -0.492 8.101 1.00 90.19 351 VAL A CA 1
ATOM 2804 C C . VAL A 1 351 ? -9.081 0.996 7.984 1.00 90.19 351 VAL A C 1
ATOM 2806 O O . VAL A 1 351 ? -8.105 1.483 8.552 1.00 90.19 351 VAL A O 1
ATOM 2809 N N . SER A 1 352 ? -9.900 1.726 7.229 1.00 88.62 352 SER A N 1
ATOM 2810 C CA . SER A 1 352 ? -9.778 3.177 7.076 1.00 88.62 352 SER A CA 1
ATOM 2811 C C . SER A 1 352 ? -11.131 3.838 7.281 1.00 88.62 352 SER A C 1
ATOM 2813 O O . SER A 1 352 ? -12.132 3.384 6.726 1.00 88.62 352 SER A O 1
ATOM 2815 N N . PHE A 1 353 ? -11.160 4.888 8.094 1.00 89.00 353 PHE A N 1
ATOM 2816 C CA . PHE A 1 353 ? -12.367 5.661 8.363 1.00 89.00 353 PHE A CA 1
ATOM 2817 C C . PHE A 1 353 ? -12.016 7.097 8.746 1.00 89.00 353 PHE A C 1
ATOM 2819 O O . PHE A 1 353 ? -10.966 7.354 9.332 1.00 89.00 353 PHE A O 1
ATOM 2826 N N . ASP A 1 354 ? -12.935 8.017 8.467 1.00 89.75 354 ASP A N 1
ATOM 2827 C CA . ASP A 1 354 ? -12.857 9.392 8.945 1.00 89.75 354 ASP A CA 1
ATOM 2828 C C . ASP A 1 354 ? -13.661 9.543 10.238 1.00 89.75 354 ASP A C 1
ATOM 2830 O O . ASP A 1 354 ? -14.800 9.082 10.344 1.00 89.75 354 ASP A O 1
ATOM 2834 N N . VAL A 1 355 ? -13.076 10.209 11.232 1.00 93.88 355 VAL A N 1
ATOM 2835 C CA . VAL A 1 355 ? -13.733 10.541 12.500 1.00 93.88 355 VAL A CA 1
ATOM 2836 C C . VAL A 1 355 ? -13.750 12.053 12.695 1.00 93.88 355 VAL A C 1
ATOM 2838 O O . VAL A 1 355 ? -12.761 12.732 12.433 1.00 93.88 355 VAL A O 1
ATOM 2841 N N . ASN A 1 356 ? -14.881 12.585 13.159 1.00 93.94 356 ASN A N 1
ATOM 2842 C CA . ASN A 1 356 ? -15.034 13.991 13.527 1.00 93.94 356 ASN A CA 1
ATOM 2843 C C . ASN A 1 356 ? -15.558 14.089 14.970 1.00 93.94 356 ASN A C 1
ATOM 2845 O O . ASN A 1 356 ? -16.770 13.995 15.196 1.00 93.94 356 ASN A O 1
ATOM 2849 N N . PRO A 1 357 ? -14.662 14.199 15.966 1.00 93.69 357 PRO A N 1
ATOM 2850 C CA . PRO A 1 357 ? -15.062 14.265 17.362 1.00 93.69 357 PRO A CA 1
ATOM 2851 C C . PRO A 1 357 ? -15.593 15.655 17.717 1.00 93.69 357 PRO A C 1
ATOM 2853 O O . PRO A 1 357 ? -14.938 16.663 17.484 1.00 93.69 357 PRO A O 1
ATOM 2856 N N . ASN A 1 358 ? -16.760 15.720 18.356 1.00 93.81 358 ASN A N 1
ATOM 2857 C CA . ASN A 1 358 ? -17.349 16.984 18.821 1.00 93.81 358 ASN A CA 1
ATOM 2858 C C . ASN A 1 358 ? -17.039 17.302 20.294 1.00 93.81 358 ASN A C 1
ATOM 2860 O O . ASN A 1 358 ? -17.280 18.418 20.757 1.00 93.81 358 ASN A O 1
ATOM 2864 N N . LYS A 1 359 ? -16.509 16.327 21.042 1.00 93.62 359 LYS A N 1
ATOM 2865 C CA . LYS A 1 359 ? -16.147 16.464 22.452 1.00 93.62 359 LYS A CA 1
ATOM 2866 C C . LYS A 1 359 ? -15.133 15.396 22.852 1.00 93.62 359 LY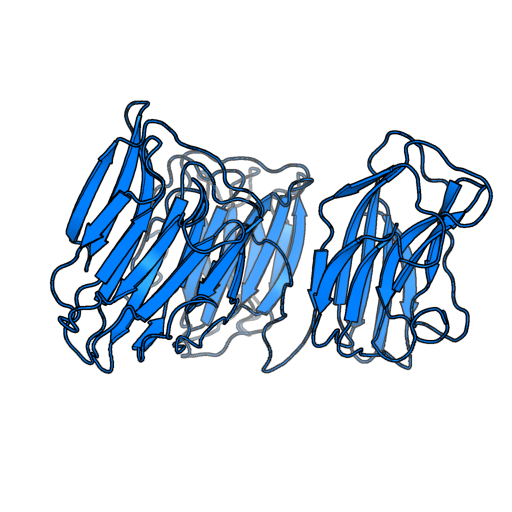S A C 1
ATOM 2868 O O . LYS A 1 359 ? -15.265 14.242 22.453 1.00 93.62 359 LYS A O 1
ATOM 2873 N N . PHE A 1 360 ? -14.208 15.764 23.734 1.00 95.38 360 PHE A N 1
ATOM 2874 C CA . PHE A 1 360 ? -13.391 14.818 24.488 1.00 95.38 360 PHE A CA 1
ATOM 2875 C C . PHE A 1 360 ? -13.743 14.886 25.971 1.00 95.38 360 PHE A C 1
ATOM 2877 O O . PHE A 1 360 ? -14.006 15.953 26.526 1.00 95.38 360 PHE A O 1
ATOM 2884 N N . VAL A 1 361 ? -13.810 13.720 26.599 1.00 93.25 361 VAL A N 1
ATOM 2885 C CA . VAL A 1 361 ? -14.182 13.530 28.003 1.00 93.25 361 VAL A CA 1
ATOM 2886 C C . VAL A 1 361 ? -13.360 12.379 28.558 1.00 93.25 361 VAL A C 1
ATOM 2888 O O . VAL A 1 361 ? -12.992 11.476 27.813 1.00 93.25 361 VAL A O 1
ATOM 2891 N N . ALA A 1 362 ? -13.069 12.411 29.857 1.00 94.75 362 ALA A N 1
ATOM 2892 C CA . ALA A 1 362 ? -12.342 11.328 30.506 1.00 94.75 362 ALA A CA 1
ATOM 2893 C C . ALA A 1 362 ? -13.121 10.001 30.418 1.00 94.75 362 ALA A C 1
ATOM 2895 O O . ALA A 1 362 ? -14.356 9.980 30.502 1.00 94.75 362 ALA A O 1
ATOM 2896 N N . GLY A 1 363 ? -12.384 8.903 30.263 1.00 94.88 363 GLY A N 1
ATOM 2897 C CA . GLY A 1 363 ? -12.908 7.561 29.990 1.00 94.88 363 GLY A CA 1
ATOM 2898 C C . GLY A 1 363 ? -12.612 7.077 28.567 1.00 94.88 363 GLY A C 1
ATOM 2899 O O . GLY A 1 363 ? -12.285 7.864 27.688 1.00 94.88 363 GLY A O 1
ATOM 2900 N N . PHE A 1 364 ? -12.685 5.765 28.345 1.00 93.44 364 PHE A N 1
ATOM 2901 C CA . PHE A 1 364 ? -12.474 5.188 27.017 1.00 93.44 364 PHE A CA 1
ATOM 2902 C C . PHE A 1 364 ? -13.754 5.289 26.185 1.00 93.44 364 PHE A C 1
ATOM 2904 O O . PHE A 1 364 ? -14.786 4.737 26.572 1.00 93.44 364 PHE A O 1
ATOM 2911 N N . TYR A 1 365 ? -13.685 5.951 25.029 1.00 93.62 365 TYR A N 1
ATOM 2912 C CA . TYR A 1 365 ? -14.828 6.103 24.119 1.00 93.62 365 TYR A CA 1
ATOM 2913 C C . TYR A 1 365 ? -14.543 5.393 22.808 1.00 93.62 365 TYR A C 1
ATOM 2915 O O . TYR A 1 365 ? -13.649 5.797 22.072 1.00 93.62 365 TYR A O 1
ATOM 2923 N N . ASN A 1 366 ? -15.284 4.321 22.530 1.00 92.12 366 ASN A N 1
ATOM 2924 C CA . ASN A 1 366 ? -15.067 3.511 21.336 1.00 92.12 366 ASN A CA 1
ATOM 2925 C C . ASN A 1 366 ? -15.460 4.276 20.066 1.00 92.12 366 ASN A C 1
ATOM 2927 O O . ASN A 1 366 ? -16.514 4.910 20.022 1.00 92.12 366 ASN A O 1
ATOM 2931 N N . VAL A 1 367 ? -14.602 4.194 19.052 1.00 94.94 367 VAL A N 1
ATOM 2932 C CA . VAL A 1 367 ? -14.846 4.721 17.707 1.00 94.94 367 VAL A CA 1
ATOM 2933 C C . VAL A 1 367 ? -15.237 3.577 16.779 1.00 94.94 367 VAL A C 1
ATOM 2935 O O . VAL A 1 367 ? -16.279 3.633 16.133 1.00 94.94 367 VAL A O 1
ATOM 2938 N N . ILE A 1 368 ? -14.425 2.520 16.762 1.00 94.62 368 ILE A N 1
ATOM 2939 C CA . ILE A 1 368 ? -14.706 1.274 16.054 1.00 94.62 368 ILE A CA 1
ATOM 2940 C C . ILE A 1 368 ? -14.130 0.101 16.852 1.00 94.62 368 ILE A C 1
ATOM 2942 O O . ILE A 1 368 ? -13.104 0.235 17.524 1.00 94.62 368 ILE A O 1
ATOM 2946 N N . HIS A 1 369 ? -14.791 -1.050 16.811 1.00 94.75 369 HIS A N 1
ATOM 2947 C CA . HIS A 1 369 ? -14.338 -2.268 17.476 1.00 94.75 369 HIS A CA 1
ATOM 2948 C C . HIS A 1 369 ? -14.599 -3.451 16.558 1.00 94.75 369 HIS A C 1
ATOM 2950 O O . HIS A 1 369 ? -15.714 -3.950 16.528 1.00 94.75 369 HIS A O 1
ATOM 2956 N N . LEU A 1 370 ? -13.578 -3.882 15.818 1.00 95.50 370 LEU A N 1
ATOM 2957 C CA . LEU A 1 370 ? -13.648 -5.141 15.084 1.00 95.50 370 LEU A CA 1
ATOM 2958 C C . LEU A 1 370 ? -13.367 -6.271 16.069 1.00 95.50 370 LEU A C 1
ATOM 2960 O O . LEU A 1 370 ? -12.294 -6.310 16.679 1.00 95.50 370 LEU A O 1
ATOM 2964 N N . THR A 1 371 ? -14.333 -7.166 16.238 1.00 95.31 371 THR A N 1
ATOM 2965 C CA . THR A 1 371 ? -14.258 -8.243 17.232 1.00 95.31 371 THR A CA 1
ATOM 2966 C C . THR A 1 371 ? -14.770 -9.569 16.684 1.00 95.31 371 THR A C 1
ATOM 2968 O O . THR A 1 371 ? -15.671 -9.599 15.854 1.00 95.31 371 THR A O 1
ATOM 2971 N N . ILE A 1 372 ? -14.216 -10.675 17.186 1.00 95.25 372 ILE A N 1
ATOM 2972 C CA . ILE A 1 372 ? -14.731 -12.039 16.973 1.00 95.25 372 ILE A CA 1
ATOM 2973 C C . ILE A 1 372 ? -15.805 -12.450 17.998 1.00 95.25 372 ILE A C 1
ATOM 2975 O O . ILE A 1 372 ? -16.245 -13.599 18.002 1.00 95.25 372 ILE A O 1
ATOM 2979 N N . GLY A 1 373 ? -16.228 -11.534 18.875 1.00 90.19 373 GLY A N 1
ATOM 2980 C CA . GLY A 1 373 ? -17.401 -11.706 19.734 1.00 90.19 373 GLY A CA 1
ATOM 2981 C C . GLY A 1 373 ? -17.230 -11.249 21.181 1.00 90.19 373 GLY A C 1
ATOM 2982 O O . GLY A 1 373 ? -18.239 -11.029 21.852 1.00 90.19 373 GLY A O 1
ATOM 2983 N N . SER A 1 374 ? -16.001 -11.083 21.683 1.00 91.38 374 SER A N 1
ATOM 2984 C CA . SER A 1 374 ? -15.759 -10.604 23.050 1.00 91.38 374 SER A CA 1
ATOM 2985 C C . SER A 1 374 ? -14.803 -9.402 23.092 1.00 91.38 374 SER A C 1
ATOM 2987 O O . SER A 1 374 ? -14.386 -8.898 22.051 1.00 91.38 374 SER A O 1
ATOM 2989 N N . ASP A 1 375 ? -14.549 -8.827 24.274 1.00 89.94 375 ASP A N 1
ATOM 2990 C CA . ASP A 1 375 ? -13.796 -7.564 24.373 1.00 89.94 375 ASP A CA 1
ATOM 2991 C C . ASP A 1 375 ? -12.276 -7.755 24.453 1.00 89.94 375 ASP A C 1
ATOM 2993 O O . ASP A 1 375 ? -11.545 -7.115 23.710 1.00 89.94 375 ASP A O 1
ATOM 2997 N N . ASN A 1 376 ? -11.765 -8.572 25.377 1.00 93.81 376 ASN A N 1
ATOM 2998 C CA . ASN A 1 376 ? -10.316 -8.731 25.574 1.00 93.81 376 ASN A CA 1
ATOM 2999 C C . ASN A 1 376 ? -9.963 -10.059 26.270 1.00 93.81 376 ASN A C 1
ATOM 3001 O O . ASN A 1 376 ? -9.099 -10.129 27.152 1.00 93.81 376 ASN A O 1
ATOM 3005 N N . PHE A 1 377 ? -10.671 -11.127 25.935 1.00 93.75 377 PHE A N 1
ATOM 3006 C CA . PHE A 1 377 ? -10.448 -12.468 26.465 1.00 93.75 377 PHE A CA 1
ATOM 3007 C C . PHE A 1 377 ? -9.552 -13.288 25.537 1.00 93.75 377 PHE A C 1
ATOM 3009 O O . PHE A 1 377 ? -8.569 -13.866 26.008 1.00 93.75 377 PHE A O 1
ATOM 3016 N N . ASP A 1 378 ? -9.790 -13.204 24.237 1.00 94.25 378 ASP A N 1
ATOM 3017 C CA . ASP A 1 378 ? -9.192 -14.031 23.207 1.00 94.25 378 ASP A CA 1
ATOM 3018 C C . ASP A 1 378 ? -8.358 -13.226 22.203 1.00 94.25 378 ASP A C 1
ATOM 3020 O O . ASP A 1 378 ? -8.514 -12.021 21.989 1.00 94.25 378 ASP A O 1
ATOM 3024 N N . TYR A 1 379 ? -7.418 -13.922 21.565 1.00 93.25 379 TYR A N 1
ATOM 3025 C CA . TYR A 1 379 ? -6.625 -13.363 20.476 1.00 93.25 379 TYR A CA 1
ATOM 3026 C C . TYR A 1 379 ? -7.529 -13.146 19.256 1.00 93.25 379 TYR A C 1
ATOM 3028 O O . TYR A 1 379 ? -7.927 -14.118 18.616 1.00 93.25 379 TYR A O 1
ATOM 3036 N N . GLY A 1 380 ? -7.829 -11.883 18.937 1.00 91.94 380 GLY A N 1
ATOM 3037 C CA . GLY A 1 380 ? -8.762 -11.500 17.867 1.00 91.94 380 GLY A CA 1
ATOM 3038 C C . GLY A 1 380 ? -9.959 -10.675 18.328 1.00 91.94 380 GLY A C 1
ATOM 3039 O O . GLY A 1 380 ? -10.670 -10.132 17.492 1.00 91.94 380 GLY A O 1
ATOM 3040 N N . ASP A 1 381 ? -10.166 -10.517 19.635 1.00 95.38 381 ASP A N 1
ATOM 3041 C CA . ASP A 1 381 ? -11.273 -9.708 20.158 1.00 95.38 381 ASP A CA 1
ATOM 3042 C C . ASP A 1 381 ? -11.189 -8.221 19.797 1.00 95.38 381 ASP A C 1
ATOM 3044 O O . ASP A 1 381 ? -12.192 -7.517 19.833 1.00 95.38 381 ASP A O 1
ATOM 3048 N N . ARG A 1 382 ? -9.992 -7.719 19.482 1.00 95.88 382 ARG A N 1
ATOM 3049 C CA . ARG A 1 382 ? -9.741 -6.315 19.132 1.00 95.88 382 ARG A CA 1
ATOM 3050 C C . ARG A 1 382 ? -8.887 -6.261 17.876 1.00 95.88 382 ARG A C 1
ATOM 3052 O O . ARG A 1 382 ? -7.685 -6.086 17.990 1.00 95.88 382 ARG A O 1
ATOM 3059 N N . VAL A 1 383 ? -9.462 -6.451 16.689 1.00 95.12 383 VAL A N 1
ATOM 3060 C CA . VAL A 1 383 ? -8.713 -6.589 15.422 1.00 95.12 383 VAL A CA 1
ATOM 3061 C C . VAL A 1 383 ? -9.177 -5.641 14.300 1.00 95.12 383 VAL A C 1
ATOM 3063 O O . VAL A 1 383 ? -9.770 -6.068 13.315 1.00 95.12 383 VAL A O 1
ATOM 3066 N N . PRO A 1 384 ? -8.870 -4.337 14.383 1.00 96.44 384 PRO A N 1
ATOM 3067 C CA . PRO A 1 384 ? -8.411 -3.610 15.556 1.00 96.44 384 PRO A CA 1
ATOM 3068 C C . PRO A 1 384 ? -9.589 -3.073 16.385 1.00 96.44 384 PRO A C 1
ATOM 3070 O O . PRO A 1 384 ? -10.709 -2.902 15.899 1.00 96.44 384 PRO A O 1
ATOM 3073 N N . GLY A 1 385 ? -9.315 -2.739 17.642 1.00 97.31 385 GLY A N 1
ATOM 3074 C CA . GLY A 1 385 ? -10.180 -1.867 18.436 1.00 97.31 385 GLY A CA 1
ATOM 3075 C C . GLY A 1 385 ? -9.598 -0.456 18.517 1.00 97.31 385 GLY A C 1
ATOM 3076 O O . GLY A 1 385 ? -8.397 -0.304 18.730 1.00 97.31 385 GLY A O 1
ATOM 3077 N N . VAL A 1 386 ? -10.430 0.577 18.364 1.00 97.94 386 VAL A N 1
ATOM 3078 C CA . VAL A 1 386 ? -10.020 1.989 18.422 1.00 97.94 386 VAL A CA 1
ATOM 3079 C C . VAL A 1 386 ? -10.925 2.763 19.373 1.00 97.94 386 VAL A C 1
ATOM 3081 O O . VAL A 1 386 ? -12.147 2.782 19.218 1.00 97.94 386 VAL A O 1
ATOM 3084 N N . TRP A 1 387 ? -10.319 3.456 20.333 1.00 97.56 387 TRP A N 1
ATOM 3085 C CA . TRP A 1 387 ? -10.996 4.320 21.295 1.00 97.56 387 TRP A CA 1
ATOM 3086 C C . TRP A 1 387 ? -10.305 5.681 21.368 1.00 97.56 387 TRP A C 1
ATOM 3088 O O . TRP A 1 387 ? -9.104 5.776 21.141 1.00 97.56 387 TRP A O 1
ATOM 3098 N N . PHE A 1 388 ? -11.023 6.723 21.779 1.00 97.50 388 PHE A N 1
ATOM 3099 C CA . PHE A 1 388 ? -10.377 7.866 22.420 1.00 97.50 388 PHE A CA 1
ATOM 3100 C C . PHE A 1 388 ? -9.865 7.454 23.802 1.00 97.50 388 PHE A C 1
ATOM 3102 O O . PHE A 1 388 ? -10.536 6.716 24.533 1.00 97.50 388 PHE A O 1
ATOM 3109 N N . ASN A 1 389 ? -8.663 7.916 24.131 1.00 94.81 389 ASN A N 1
ATOM 3110 C CA . ASN A 1 389 ? -7.955 7.592 25.357 1.00 94.81 389 ASN A CA 1
ATOM 3111 C C . ASN A 1 389 ? -8.675 8.144 26.596 1.00 94.81 389 ASN A C 1
ATOM 3113 O O . ASN A 1 389 ? -9.401 9.138 26.538 1.00 94.81 389 ASN A O 1
ATOM 3117 N N . ASN A 1 390 ? -8.429 7.510 27.744 1.00 95.88 390 ASN A N 1
ATOM 3118 C CA . ASN A 1 390 ? -9.138 7.808 28.986 1.00 95.88 390 ASN A CA 1
ATOM 3119 C C . ASN A 1 390 ? -8.823 9.172 29.612 1.00 95.88 390 ASN A C 1
ATOM 3121 O O . ASN A 1 390 ? -9.554 9.602 30.504 1.00 95.88 390 ASN A O 1
ATOM 3125 N N . ASP A 1 391 ? -7.771 9.843 29.154 1.00 95.19 391 ASP A N 1
ATOM 3126 C CA . ASP A 1 391 ? -7.327 11.138 29.662 1.00 95.19 391 ASP A CA 1
ATOM 3127 C C . ASP A 1 391 ? -8.220 12.304 29.214 1.00 95.19 391 ASP A C 1
ATOM 3129 O O . ASP A 1 391 ? -8.086 13.414 29.731 1.00 95.19 391 ASP A O 1
ATOM 3133 N N . GLY A 1 392 ? -9.136 12.063 28.269 1.00 94.38 392 GLY A N 1
ATOM 3134 C CA . GLY A 1 392 ? -10.034 13.080 27.732 1.00 94.38 392 GLY A CA 1
ATOM 3135 C C . GLY A 1 392 ? -9.329 14.156 26.908 1.00 94.38 392 GLY A C 1
ATOM 3136 O O . GLY A 1 392 ? -9.910 15.216 26.691 1.00 94.38 392 GLY A O 1
ATOM 3137 N N . LYS A 1 393 ? -8.096 13.909 26.448 1.00 95.31 393 LYS A N 1
ATOM 3138 C CA . LYS A 1 393 ? -7.320 14.865 25.645 1.00 95.31 393 LYS A CA 1
ATOM 3139 C C . LYS A 1 393 ? -7.503 14.685 24.142 1.00 95.31 393 LYS A C 1
ATOM 3141 O O . LYS A 1 393 ? -7.071 15.549 23.396 1.00 95.31 393 LYS A O 1
ATOM 3146 N N . GLY A 1 394 ? -8.128 13.589 23.709 1.00 95.19 394 GLY A N 1
ATOM 3147 C CA . GLY A 1 394 ? -8.410 13.313 22.296 1.00 95.19 394 GLY A CA 1
ATOM 3148 C C . GLY A 1 394 ? -7.366 12.461 21.574 1.00 95.19 394 GLY A C 1
ATOM 3149 O O . GLY A 1 394 ? -7.459 12.305 20.360 1.00 95.19 394 GLY A O 1
ATOM 3150 N N . GLY A 1 395 ? -6.377 11.904 22.283 1.00 96.88 395 GLY A N 1
ATOM 3151 C CA . GLY A 1 395 ? -5.484 10.886 21.714 1.00 96.88 395 GLY A CA 1
ATOM 3152 C C . GLY A 1 395 ? -6.224 9.567 21.502 1.00 96.88 395 GLY A C 1
ATOM 3153 O O . GLY A 1 395 ? -7.173 9.276 22.232 1.00 96.88 395 GLY A O 1
ATOM 3154 N N . LEU A 1 396 ? -5.811 8.761 20.525 1.00 97.88 396 LEU A N 1
ATOM 3155 C CA . LEU A 1 396 ? -6.393 7.442 20.293 1.00 97.88 396 LEU A CA 1
ATOM 3156 C C . LEU A 1 396 ? -5.636 6.364 21.073 1.00 97.88 396 LEU A C 1
ATOM 3158 O O . LEU A 1 396 ? -4.410 6.377 21.156 1.00 97.88 396 LEU A O 1
ATOM 3162 N N . TYR A 1 397 ? -6.399 5.424 21.618 1.00 97.69 397 TYR A N 1
ATOM 3163 C CA . TYR A 1 397 ? -5.966 4.146 22.162 1.00 97.69 397 TYR A CA 1
ATOM 3164 C C . TYR A 1 397 ? -6.366 3.079 21.145 1.00 97.69 397 TYR A C 1
ATOM 3166 O O . TYR A 1 397 ? -7.557 2.881 20.899 1.00 97.69 397 TYR A O 1
ATOM 3174 N N . ILE A 1 398 ? -5.395 2.424 20.517 1.00 98.31 398 ILE A N 1
ATOM 3175 C CA . ILE A 1 398 ? -5.634 1.438 19.459 1.00 98.31 398 ILE A CA 1
ATOM 3176 C C . ILE A 1 398 ? -5.075 0.102 19.924 1.00 98.31 398 ILE A C 1
ATOM 3178 O O . ILE A 1 398 ? -3.899 0.010 20.260 1.00 98.31 398 ILE A O 1
ATOM 3182 N N . ALA A 1 399 ? -5.911 -0.929 19.944 1.00 97.62 399 ALA A N 1
ATOM 3183 C CA . ALA A 1 399 ? -5.523 -2.270 20.354 1.00 97.62 399 ALA A CA 1
ATOM 3184 C C . ALA A 1 399 ? -5.557 -3.239 19.174 1.00 97.62 399 ALA A C 1
ATOM 3186 O O . ALA A 1 399 ? -6.503 -3.209 18.382 1.00 97.62 399 ALA A O 1
ATOM 3187 N N . ALA A 1 400 ? -4.554 -4.114 19.106 1.00 97.06 400 ALA A N 1
ATOM 3188 C CA . ALA A 1 400 ? -4.499 -5.201 18.139 1.00 97.06 400 ALA A CA 1
ATOM 3189 C C . ALA A 1 400 ? -3.819 -6.471 18.668 1.00 97.06 400 ALA A C 1
ATOM 3191 O O . ALA A 1 400 ? -2.978 -6.405 19.571 1.00 97.06 400 ALA A O 1
ATOM 3192 N N . PRO A 1 401 ? -4.139 -7.637 18.083 1.00 96.00 401 PRO A N 1
ATOM 3193 C CA . PRO A 1 401 ? -3.440 -8.879 18.349 1.00 96.00 401 PRO A CA 1
ATOM 3194 C C . PRO A 1 401 ? -2.102 -8.928 17.585 1.00 96.00 401 PRO A C 1
ATOM 3196 O O . PRO A 1 401 ? -2.079 -9.141 16.376 1.00 96.00 401 PRO A O 1
ATOM 3199 N N . ILE A 1 402 ? -0.971 -8.793 18.283 1.00 93.31 402 ILE A N 1
ATOM 3200 C CA . ILE A 1 402 ? 0.378 -8.744 17.684 1.00 93.31 402 ILE A CA 1
ATOM 3201 C C . ILE A 1 402 ? 1.308 -9.736 18.392 1.00 93.31 402 ILE A C 1
ATOM 3203 O O . ILE A 1 402 ? 1.411 -9.709 19.615 1.00 93.31 402 ILE A O 1
ATOM 3207 N N . ASN A 1 403 ? 1.976 -10.629 17.647 1.00 88.50 403 ASN A N 1
ATOM 3208 C CA . ASN A 1 403 ? 2.977 -11.578 18.177 1.00 88.50 403 ASN A CA 1
ATOM 3209 C C . ASN A 1 403 ? 2.528 -12.371 19.422 1.00 88.50 403 ASN A C 1
ATOM 3211 O O . ASN A 1 403 ? 3.262 -12.496 20.398 1.00 88.50 403 ASN A O 1
ATOM 3215 N N . GLY A 1 404 ? 1.291 -12.876 19.424 1.00 88.19 404 GLY A N 1
ATOM 3216 C CA . GLY A 1 404 ? 0.726 -13.605 20.568 1.00 88.19 404 GLY A CA 1
ATOM 3217 C C . GLY A 1 404 ? 0.201 -12.726 21.714 1.00 88.19 404 GLY A C 1
ATOM 3218 O O . GLY A 1 404 ? -0.586 -13.212 22.525 1.00 88.19 404 GLY A O 1
ATOM 3219 N N . ASN A 1 405 ? 0.521 -11.427 21.756 1.00 92.56 405 ASN A N 1
ATOM 3220 C CA . ASN A 1 405 ? -0.163 -10.477 22.631 1.00 92.56 405 ASN A CA 1
ATOM 3221 C C . ASN A 1 405 ? -1.530 -10.125 22.028 1.00 92.56 405 ASN A C 1
ATOM 3223 O O . ASN A 1 405 ? -1.599 -9.476 20.989 1.00 92.56 405 ASN A O 1
ATOM 3227 N N . LYS A 1 406 ? -2.621 -10.537 22.681 1.00 94.94 406 LYS A N 1
ATOM 3228 C CA . LYS A 1 406 ? -3.999 -10.289 22.215 1.00 94.94 406 LYS A CA 1
ATOM 3229 C C . LYS A 1 406 ? -4.428 -8.815 22.228 1.00 94.94 406 LYS A C 1
ATOM 3231 O O . LYS A 1 406 ? -5.419 -8.480 21.592 1.00 94.94 406 LYS A O 1
ATOM 3236 N N . ASN A 1 407 ? -3.716 -7.959 22.960 1.00 96.06 407 ASN A N 1
ATOM 3237 C CA . ASN A 1 407 ? -4.103 -6.573 23.220 1.00 96.06 407 ASN A CA 1
ATOM 3238 C C . ASN A 1 407 ? -2.863 -5.669 23.257 1.00 96.06 407 ASN A C 1
ATOM 3240 O O . ASN A 1 407 ? -2.619 -4.966 24.239 1.00 96.06 407 ASN A O 1
ATOM 3244 N N . TYR A 1 408 ? -2.046 -5.738 22.204 1.00 96.62 408 TYR A N 1
ATOM 3245 C CA . TYR A 1 408 ? -0.920 -4.831 21.998 1.00 96.62 408 TYR A CA 1
ATOM 3246 C C . TYR A 1 408 ? -1.454 -3.426 21.709 1.00 96.62 408 TYR A C 1
ATOM 3248 O O . TYR A 1 408 ? -2.373 -3.279 20.903 1.00 96.62 408 TYR A O 1
ATOM 3256 N N . ILE A 1 409 ? -0.909 -2.408 22.378 1.00 97.00 409 ILE A N 1
ATOM 3257 C CA . ILE A 1 409 ? -1.480 -1.057 22.383 1.00 97.00 409 ILE A CA 1
ATOM 3258 C C . ILE A 1 409 ? -0.601 -0.073 21.622 1.00 97.00 409 ILE A C 1
ATOM 3260 O O . ILE A 1 409 ? 0.601 0.013 21.859 1.00 97.00 409 ILE A O 1
ATOM 3264 N N . PHE A 1 410 ? -1.247 0.725 20.779 1.00 93.94 410 PHE A N 1
ATOM 3265 C CA . PHE A 1 410 ? -0.688 1.870 20.080 1.00 93.94 410 PHE A CA 1
ATOM 3266 C C . PHE A 1 410 ? 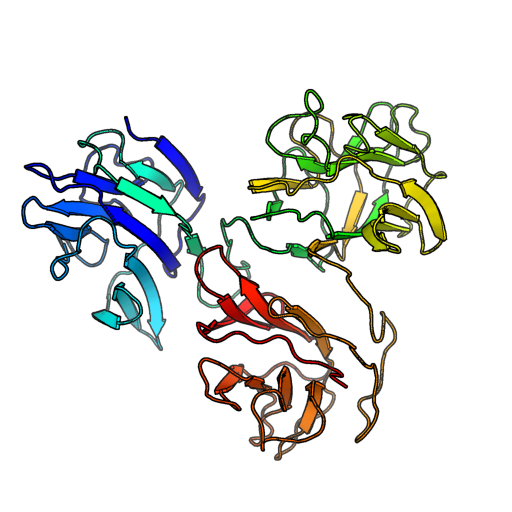-1.398 3.141 20.543 1.00 93.94 410 PHE A C 1
ATOM 3268 O O . PHE A 1 410 ? -2.611 3.141 20.772 1.00 93.94 410 PHE A O 1
ATOM 3275 N N . PHE A 1 411 ? -0.643 4.229 20.659 1.00 93.25 411 PHE A N 1
ATOM 3276 C CA . PHE A 1 411 ? -1.160 5.531 21.066 1.00 93.25 411 PHE A CA 1
ATOM 3277 C C . PHE A 1 411 ? -0.896 6.567 19.983 1.00 93.25 411 PHE A C 1
ATOM 3279 O O . PHE A 1 411 ? 0.152 6.543 19.341 1.00 93.25 411 PHE A O 1
ATOM 3286 N N . THR A 1 412 ? -1.818 7.512 19.821 1.00 91.38 412 THR A N 1
ATOM 3287 C CA . THR A 1 412 ? -1.614 8.678 18.953 1.00 91.38 412 THR A CA 1
ATOM 3288 C C . THR A 1 412 ? -1.534 9.959 19.775 1.00 91.38 412 THR A C 1
ATOM 3290 O O . THR A 1 412 ? -2.036 10.035 20.901 1.00 91.38 412 THR A O 1
ATOM 3293 N N . LYS A 1 413 ? -0.959 11.010 19.180 1.00 92.62 413 LYS A N 1
ATOM 3294 C CA . LYS A 1 413 ? -1.187 12.380 19.657 1.00 92.62 413 LYS A CA 1
ATOM 3295 C C . LYS A 1 413 ? -2.692 12.714 19.573 1.00 92.62 413 LYS A C 1
ATOM 3297 O O . LYS A 1 413 ? -3.407 12.079 18.787 1.00 92.62 413 LYS A O 1
ATOM 3302 N N . PRO A 1 414 ? -3.181 13.678 20.374 1.00 95.19 414 PRO A N 1
ATOM 3303 C CA . PRO A 1 414 ? -4.528 14.212 20.230 1.00 95.19 414 PRO A CA 1
ATOM 3304 C C . PRO A 1 414 ? -4.869 14.649 18.809 1.00 95.19 414 PRO A C 1
ATOM 3306 O O . PRO A 1 414 ? -4.036 15.263 18.147 1.00 95.19 414 PRO A O 1
ATOM 3309 N N . ILE A 1 415 ? -6.097 14.357 18.378 1.00 95.12 415 ILE A N 1
ATOM 3310 C CA . ILE A 1 415 ? -6.668 14.879 17.130 1.00 95.12 415 ILE A CA 1
ATOM 3311 C C . ILE A 1 415 ? -7.613 16.053 17.423 1.00 95.12 415 ILE A C 1
ATOM 3313 O O . ILE A 1 415 ? -8.118 16.191 18.539 1.00 95.12 415 ILE A O 1
ATOM 3317 N N . ASP A 1 416 ? -7.858 16.899 16.425 1.00 93.81 416 ASP A N 1
ATOM 3318 C CA . ASP A 1 416 ? -8.638 18.129 16.590 1.00 93.81 416 ASP A CA 1
ATOM 3319 C C . ASP A 1 416 ? -10.141 17.866 16.789 1.00 93.81 416 ASP A C 1
ATOM 3321 O O . ASP A 1 416 ? -10.737 16.984 16.167 1.00 93.81 416 ASP A O 1
ATOM 3325 N N . LEU A 1 417 ? -10.784 18.700 17.614 1.00 94.75 417 LEU A N 1
ATOM 3326 C CA . LEU A 1 417 ? -12.244 18.750 17.718 1.00 94.75 417 LEU A CA 1
ATOM 3327 C C . LEU A 1 417 ? -12.870 19.395 16.478 1.00 94.75 417 LEU A C 1
ATOM 3329 O O . LEU A 1 417 ? -12.350 20.364 15.931 1.00 94.75 417 LEU A O 1
ATOM 3333 N N . ASN A 1 418 ? -14.056 18.913 16.106 1.00 92.25 418 ASN A N 1
ATOM 3334 C CA . ASN A 1 418 ? -14.882 19.411 15.004 1.00 92.25 418 ASN A CA 1
ATOM 3335 C C . ASN A 1 418 ? -14.186 19.376 13.633 1.00 92.25 418 ASN A C 1
ATOM 3337 O O . ASN A 1 418 ? -14.554 20.123 12.723 1.00 92.25 418 ASN A O 1
ATOM 3341 N N . ARG A 1 419 ? -13.195 18.495 13.477 1.00 90.12 419 ARG A N 1
ATOM 3342 C CA . ARG A 1 419 ? -12.428 18.314 12.250 1.00 90.12 419 ARG A CA 1
ATOM 3343 C C . ARG A 1 419 ? -12.429 16.847 11.847 1.00 90.12 419 ARG A C 1
ATOM 3345 O O . ARG A 1 419 ? -12.176 15.969 12.668 1.00 90.12 419 ARG A O 1
ATOM 3352 N N . TRP A 1 420 ? -12.695 16.588 10.569 1.00 87.69 420 TRP A N 1
ATOM 3353 C CA . TRP A 1 420 ? -12.521 15.254 10.003 1.00 87.69 420 TRP A CA 1
ATOM 3354 C C . TRP A 1 420 ? -11.045 14.871 10.028 1.00 87.69 420 TRP A C 1
ATOM 3356 O O . TRP A 1 420 ? -10.195 15.621 9.551 1.00 87.69 420 TRP A O 1
ATOM 3366 N N . THR A 1 421 ? -10.770 13.711 10.609 1.00 89.38 421 THR A N 1
ATOM 3367 C CA . THR A 1 421 ? -9.441 13.116 10.697 1.00 89.38 421 THR A CA 1
ATOM 3368 C C . THR A 1 421 ? -9.522 11.691 10.179 1.00 89.38 421 THR A C 1
ATOM 3370 O O . THR A 1 421 ? -10.335 10.907 10.674 1.00 89.38 421 THR A O 1
ATOM 3373 N N . ASN A 1 422 ? -8.679 11.350 9.210 1.00 89.12 422 ASN A N 1
ATOM 3374 C CA . ASN A 1 422 ? -8.613 10.002 8.675 1.00 89.12 422 ASN A CA 1
ATOM 3375 C C . ASN A 1 422 ? -7.740 9.117 9.561 1.00 89.12 422 ASN A C 1
ATOM 3377 O O . ASN A 1 422 ? -6.595 9.457 9.854 1.00 89.12 422 ASN A O 1
ATOM 3381 N N . ILE A 1 423 ? -8.264 7.964 9.958 1.00 93.12 423 ILE A N 1
ATOM 3382 C CA . ILE A 1 423 ? -7.533 6.950 10.709 1.00 93.12 423 ILE A CA 1
ATOM 3383 C C . ILE A 1 423 ? -7.372 5.731 9.809 1.00 93.12 423 ILE A C 1
ATOM 3385 O O . ILE A 1 423 ? -8.357 5.207 9.285 1.00 93.12 423 ILE A O 1
ATOM 3389 N N . LYS A 1 424 ? -6.131 5.266 9.637 1.00 87.38 424 LYS A N 1
ATOM 3390 C CA . LYS A 1 424 ? -5.818 4.028 8.911 1.00 87.38 424 LYS A CA 1
ATOM 3391 C C . LYS A 1 424 ? -5.123 3.069 9.852 1.00 87.38 424 LYS A C 1
ATOM 3393 O O . LYS A 1 424 ? -4.116 3.404 10.469 1.00 87.38 424 LYS A O 1
ATOM 3398 N N . VAL A 1 425 ? -5.654 1.865 9.939 1.00 93.00 425 VAL A N 1
ATOM 3399 C CA . VAL A 1 425 ? -5.079 0.783 10.718 1.00 93.00 425 VAL A CA 1
ATOM 3400 C C . VAL A 1 425 ? -5.052 -0.445 9.835 1.00 93.00 425 VAL A C 1
ATOM 3402 O O . VAL A 1 425 ? -6.074 -0.817 9.263 1.00 93.00 425 VAL A O 1
ATOM 3405 N N . GLY A 1 426 ? -3.894 -1.067 9.676 1.00 89.00 426 GLY A N 1
ATOM 3406 C CA . GLY A 1 426 ? -3.783 -2.181 8.746 1.00 89.00 426 GLY A CA 1
ATOM 3407 C C . GLY A 1 426 ? -2.602 -3.078 9.019 1.00 89.00 426 GLY A C 1
ATOM 3408 O O . GLY A 1 426 ? -1.669 -2.697 9.721 1.00 89.00 426 GLY A O 1
ATOM 3409 N N . GLN A 1 427 ? -2.664 -4.266 8.436 1.00 84.81 427 GLN A N 1
ATOM 3410 C CA . GLN A 1 427 ? -1.623 -5.273 8.479 1.00 84.81 427 GLN A CA 1
ATOM 3411 C C . GLN A 1 427 ? -1.321 -5.729 7.056 1.00 84.81 427 GLN A C 1
ATOM 3413 O O . GLN A 1 427 ? -2.242 -6.041 6.305 1.00 84.81 427 GLN A O 1
ATOM 3418 N N . PHE A 1 428 ? -0.042 -5.772 6.695 1.00 73.94 428 PHE A N 1
ATOM 3419 C CA . PHE A 1 428 ? 0.395 -5.996 5.315 1.00 73.94 428 PHE A CA 1
ATOM 3420 C C . PHE A 1 428 ? 1.585 -6.943 5.270 1.00 73.94 428 PHE A C 1
ATOM 3422 O O . PHE A 1 428 ? 2.450 -6.858 6.144 1.00 73.94 428 PHE A O 1
ATOM 3429 N N . PHE A 1 429 ? 1.647 -7.839 4.284 1.00 59.25 429 PHE A N 1
ATOM 3430 C CA . PHE A 1 429 ? 2.793 -8.723 4.106 1.00 59.25 429 PHE A CA 1
ATOM 3431 C C . PHE A 1 429 ? 3.810 -8.112 3.141 1.00 59.25 429 PHE A C 1
ATOM 3433 O O . PHE A 1 429 ? 3.590 -8.053 1.938 1.00 59.25 429 PHE A O 1
ATOM 3440 N N . ASN A 1 430 ? 4.995 -7.761 3.640 1.00 49.19 430 ASN A N 1
ATOM 3441 C CA . ASN A 1 430 ? 6.026 -7.118 2.818 1.00 49.19 430 ASN A CA 1
ATOM 3442 C C . ASN A 1 430 ? 6.868 -8.094 1.964 1.00 49.19 430 ASN A C 1
ATOM 3444 O O . ASN A 1 430 ? 7.883 -7.700 1.394 1.00 49.19 430 ASN A O 1
ATOM 3448 N N . GLY A 1 431 ? 6.509 -9.383 1.924 1.00 43.88 431 GLY A N 1
ATOM 3449 C CA . GLY A 1 431 ? 7.297 -10.442 1.277 1.00 43.88 431 GLY A CA 1
ATOM 3450 C C . GLY A 1 431 ? 8.173 -11.277 2.222 1.00 43.88 431 GLY A C 1
ATOM 3451 O O . GLY A 1 431 ? 8.691 -12.321 1.808 1.00 43.88 431 GLY A O 1
ATOM 3452 N N . SER A 1 432 ? 8.312 -10.871 3.486 1.00 45.72 432 SER A N 1
ATOM 3453 C CA . SER A 1 432 ? 9.088 -11.597 4.503 1.00 45.72 432 SER A CA 1
ATOM 3454 C C . SER A 1 432 ? 8.351 -11.744 5.829 1.00 45.72 432 SER A C 1
ATOM 3456 O O . SER A 1 432 ? 8.298 -12.841 6.381 1.00 45.72 432 SER A O 1
ATOM 3458 N N . PHE A 1 433 ? 7.736 -10.672 6.314 1.00 54.16 433 PHE A N 1
ATOM 3459 C CA . PHE A 1 433 ? 6.951 -10.649 7.544 1.00 54.16 433 PHE A CA 1
ATOM 3460 C C . PHE A 1 433 ? 5.747 -9.723 7.377 1.00 54.16 433 PHE A C 1
ATOM 3462 O O . PHE A 1 433 ? 5.631 -9.001 6.385 1.00 54.16 433 PHE A O 1
ATOM 3469 N N . TYR A 1 434 ? 4.820 -9.771 8.332 1.00 72.31 434 TYR A N 1
ATOM 3470 C CA . TYR A 1 434 ? 3.685 -8.859 8.328 1.00 72.31 434 TYR A CA 1
ATOM 3471 C C . TYR A 1 434 ? 4.049 -7.613 9.123 1.00 72.31 434 TYR A C 1
ATOM 3473 O O . TYR A 1 434 ? 4.696 -7.711 10.162 1.00 72.31 434 TYR A O 1
ATOM 3481 N N . ILE A 1 435 ? 3.641 -6.445 8.648 1.00 71.00 435 ILE A N 1
ATOM 3482 C CA . ILE A 1 435 ? 3.806 -5.171 9.343 1.00 71.00 435 ILE A CA 1
ATOM 3483 C C . ILE A 1 435 ? 2.417 -4.650 9.663 1.00 71.00 435 ILE A C 1
ATOM 3485 O O . ILE A 1 435 ? 1.594 -4.463 8.767 1.00 71.00 435 ILE A O 1
ATOM 3489 N N . TYR A 1 436 ? 2.164 -4.416 10.943 1.00 84.62 436 TYR A N 1
ATOM 3490 C CA . TYR A 1 436 ? 0.997 -3.693 11.410 1.00 84.62 436 TYR A CA 1
ATOM 3491 C C . TYR A 1 436 ? 1.318 -2.200 11.456 1.00 84.62 436 TYR A C 1
ATOM 3493 O O . TYR A 1 436 ? 2.382 -1.815 11.935 1.00 84.62 436 TYR A O 1
ATOM 3501 N N . THR A 1 437 ? 0.415 -1.352 10.972 1.00 81.81 437 THR A N 1
ATOM 3502 C CA . THR A 1 437 ? 0.612 0.101 10.902 1.00 81.81 437 THR A CA 1
ATOM 3503 C C . THR A 1 437 ? -0.603 0.854 11.416 1.00 81.81 437 THR A C 1
ATOM 3505 O O . THR A 1 437 ? -1.744 0.444 11.200 1.00 81.81 437 THR A O 1
ATOM 3508 N N . VAL A 1 438 ? -0.336 1.989 12.056 1.00 83.62 438 VAL A N 1
ATOM 3509 C CA . VAL A 1 438 ? -1.321 2.996 12.441 1.00 83.62 438 VAL A CA 1
ATOM 3510 C C . VAL A 1 438 ? -0.924 4.309 11.785 1.00 83.62 438 VAL A C 1
ATOM 3512 O O . VAL A 1 438 ? 0.192 4.791 11.993 1.00 83.62 438 VAL A O 1
ATOM 3515 N N . LYS A 1 439 ? -1.844 4.901 11.026 1.00 81.25 439 LYS A N 1
ATOM 3516 C CA . LYS A 1 439 ? -1.688 6.223 10.426 1.00 81.25 439 LYS A CA 1
ATOM 3517 C C . LYS A 1 439 ? -2.835 7.150 10.802 1.00 81.25 439 LYS A C 1
ATOM 3519 O O . LYS A 1 439 ? -3.977 6.706 10.941 1.00 81.25 439 LYS A O 1
ATOM 3524 N N . VA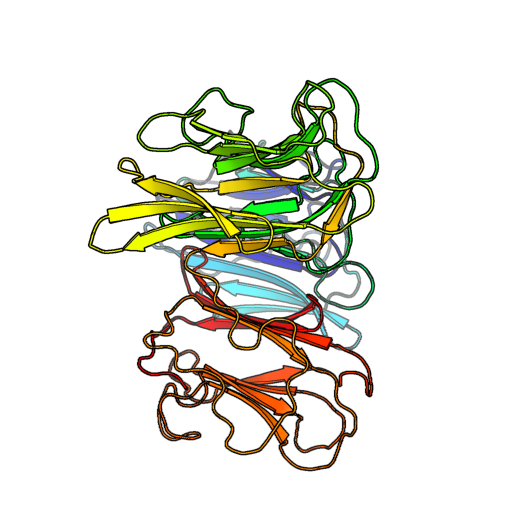L A 1 440 ? -2.523 8.434 10.916 1.00 82.56 440 VAL A N 1
ATOM 3525 C CA . VAL A 1 440 ? -3.484 9.519 11.140 1.00 82.56 440 VAL A CA 1
ATOM 3526 C C . VAL A 1 440 ? -3.245 10.567 10.061 1.00 82.56 440 VAL A C 1
ATOM 3528 O O . VAL A 1 440 ? -2.136 11.068 9.954 1.00 82.56 440 VAL A O 1
ATOM 3531 N N . ASN A 1 441 ? -4.253 10.870 9.239 1.00 77.19 441 ASN A N 1
ATOM 3532 C CA . ASN A 1 441 ? -4.124 11.744 8.062 1.00 77.19 441 ASN A CA 1
ATOM 3533 C C . ASN A 1 441 ? -2.906 11.382 7.192 1.00 77.19 441 ASN A C 1
ATOM 3535 O O . ASN A 1 441 ? -2.104 12.238 6.837 1.00 77.19 441 ASN A O 1
ATOM 3539 N N . ASP A 1 442 ? -2.742 10.084 6.918 1.00 66.81 442 ASP A N 1
ATOM 3540 C CA . ASP A 1 442 ? -1.605 9.502 6.188 1.00 66.81 442 ASP A CA 1
ATOM 3541 C C . ASP A 1 442 ? -0.217 9.604 6.847 1.00 66.81 442 ASP A C 1
ATOM 3543 O O . ASP A 1 442 ? 0.705 8.906 6.414 1.00 66.81 442 ASP A O 1
ATOM 3547 N N . GLU A 1 443 ? -0.073 10.335 7.952 1.00 67.62 443 GLU A N 1
ATOM 3548 C CA . GLU A 1 443 ? 1.129 10.322 8.787 1.00 67.62 443 GLU A CA 1
ATOM 3549 C C . GLU A 1 443 ? 1.259 8.966 9.492 1.00 67.62 443 GLU A C 1
ATOM 3551 O O . GLU A 1 443 ? 0.340 8.524 10.187 1.00 67.62 443 GLU A O 1
ATOM 3556 N N . LEU A 1 444 ? 2.398 8.285 9.320 1.00 69.38 444 LEU A N 1
ATOM 3557 C CA . LEU A 1 444 ? 2.694 7.044 10.036 1.00 69.38 444 LEU A CA 1
ATOM 3558 C C . LEU A 1 444 ? 2.966 7.351 11.510 1.00 69.38 444 LEU A C 1
ATOM 3560 O O . LEU A 1 444 ? 4.009 7.892 11.851 1.00 69.38 444 LEU A O 1
ATOM 3564 N N . ILE A 1 445 ? 2.048 6.949 12.387 1.00 78.38 445 ILE A N 1
ATOM 3565 C CA . ILE A 1 445 ? 2.169 7.182 13.830 1.00 78.38 445 ILE A CA 1
ATOM 3566 C C . ILE A 1 445 ? 2.896 6.033 14.518 1.00 78.38 445 ILE A C 1
ATOM 3568 O O . ILE A 1 445 ? 3.647 6.232 15.472 1.00 78.38 445 ILE A O 1
ATOM 3572 N N . SER A 1 446 ? 2.641 4.801 14.084 1.00 75.50 446 SER A N 1
ATOM 3573 C CA . SER A 1 446 ? 3.275 3.616 14.659 1.00 75.50 446 SER A CA 1
ATOM 3574 C C . SER A 1 446 ? 3.300 2.465 13.667 1.00 75.50 446 SER A C 1
ATOM 3576 O O . SER A 1 446 ? 2.405 2.324 12.830 1.00 75.50 446 SER A O 1
ATOM 3578 N N . SER A 1 447 ? 4.304 1.605 13.809 1.00 77.12 447 SER A N 1
ATOM 3579 C CA . SER A 1 447 ? 4.408 0.340 13.089 1.00 77.12 447 SER A CA 1
ATOM 3580 C C . SER A 1 447 ? 5.013 -0.738 13.978 1.00 77.12 447 SER A C 1
ATOM 3582 O O . SER A 1 447 ? 5.915 -0.439 14.756 1.00 77.12 447 SER A O 1
ATOM 3584 N N . GLU A 1 448 ? 4.568 -1.980 13.824 1.00 78.94 448 GLU A N 1
ATOM 3585 C CA . GLU A 1 448 ? 5.082 -3.137 14.560 1.00 78.94 448 GLU A CA 1
ATOM 3586 C C . GLU A 1 448 ? 5.150 -4.356 13.637 1.00 78.94 448 GLU A C 1
ATOM 3588 O O . GLU A 1 448 ? 4.237 -4.594 12.842 1.00 78.94 448 GLU A O 1
ATOM 3593 N N . ILE A 1 449 ? 6.222 -5.142 13.733 1.00 71.81 449 ILE A N 1
ATOM 3594 C CA . ILE A 1 449 ? 6.356 -6.377 12.954 1.00 71.81 449 ILE A CA 1
ATOM 3595 C C . ILE A 1 449 ? 5.525 -7.472 13.626 1.00 71.81 449 ILE A C 1
ATOM 3597 O O . ILE A 1 449 ? 5.698 -7.743 14.810 1.00 71.81 449 ILE A O 1
ATOM 3601 N N . ASN A 1 450 ? 4.653 -8.143 12.877 1.00 79.94 450 ASN A N 1
ATOM 3602 C CA . ASN A 1 450 ? 3.859 -9.277 13.335 1.00 79.94 450 ASN A CA 1
ATOM 3603 C C . ASN A 1 450 ? 4.313 -10.578 12.648 1.00 79.94 450 ASN A C 1
ATOM 3605 O O . ASN A 1 450 ? 4.017 -10.838 11.484 1.00 79.94 450 ASN A O 1
ATOM 3609 N N . TYR A 1 451 ? 5.010 -11.432 13.390 1.00 77.25 451 TYR A N 1
ATOM 3610 C CA . TYR A 1 451 ? 5.439 -12.765 12.965 1.00 77.25 451 TYR A CA 1
ATOM 3611 C C . TYR A 1 451 ? 4.349 -13.830 13.132 1.00 77.25 451 TYR A C 1
ATOM 3613 O O . TYR A 1 451 ? 4.458 -14.914 12.561 1.00 77.25 451 TYR A O 1
ATOM 3621 N N . MET A 1 452 ? 3.289 -13.541 13.897 1.00 84.25 452 MET A N 1
ATOM 3622 C CA . MET A 1 452 ? 2.178 -14.470 14.148 1.00 84.25 452 MET A CA 1
ATOM 3623 C C . MET A 1 452 ? 0.824 -13.930 13.647 1.00 84.25 452 MET A C 1
ATOM 3625 O O . MET A 1 452 ? -0.153 -13.921 14.400 1.00 84.25 452 MET A O 1
ATOM 3629 N N . PRO A 1 453 ? 0.723 -13.497 12.379 1.00 88.00 453 PRO A N 1
ATOM 3630 C CA . PRO A 1 453 ? -0.516 -12.979 11.811 1.00 88.00 453 PRO A CA 1
ATOM 3631 C C . PRO A 1 453 ? -1.567 -14.094 11.697 1.00 88.00 453 PRO A C 1
ATOM 3633 O O . PRO A 1 453 ? -1.270 -15.228 11.299 1.00 88.00 453 PRO A O 1
ATOM 3636 N N . LYS A 1 454 ? -2.828 -13.767 11.985 1.00 91.50 454 LYS A N 1
ATOM 3637 C CA . LYS A 1 454 ? -3.968 -14.681 11.825 1.00 91.50 454 LYS A CA 1
ATOM 3638 C C . LYS A 1 454 ? -5.069 -14.031 10.993 1.00 91.50 454 LYS A C 1
ATOM 3640 O O . LYS A 1 454 ? -5.209 -12.814 11.028 1.00 91.50 454 LYS A O 1
ATOM 3645 N N . SER A 1 455 ? -5.815 -14.858 10.260 1.00 92.69 455 SER A N 1
ATOM 3646 C CA . SER A 1 455 ? -7.131 -14.476 9.740 1.00 92.69 455 SER A CA 1
ATOM 3647 C C . SER A 1 455 ? -8.172 -14.737 10.830 1.00 92.69 455 SER A C 1
ATOM 3649 O O . SER A 1 455 ? -8.012 -15.663 11.633 1.00 92.69 455 SER A O 1
ATOM 3651 N N . PHE A 1 456 ? -9.238 -13.950 10.841 1.00 94.00 456 PHE A N 1
ATOM 3652 C CA . PHE A 1 456 ? -10.320 -14.031 11.817 1.00 94.00 456 PHE A CA 1
ATOM 3653 C C . PHE A 1 456 ? -11.645 -14.249 11.098 1.00 94.00 456 PHE A C 1
ATOM 3655 O O . PHE A 1 456 ? -11.880 -13.672 10.041 1.00 94.00 456 PHE A O 1
ATOM 3662 N N . VAL A 1 457 ? -12.503 -15.099 11.656 1.00 91.25 457 VAL A N 1
ATOM 3663 C CA . VAL A 1 457 ? -13.816 -15.418 11.081 1.00 91.25 457 VAL A CA 1
ATOM 3664 C C . VAL A 1 457 ? -14.915 -14.682 11.831 1.00 91.25 457 VAL A C 1
ATOM 3666 O O . VAL A 1 457 ? -14.818 -14.516 13.044 1.00 91.25 457 VAL A O 1
ATOM 3669 N N . ASN A 1 458 ? -15.970 -14.298 11.111 1.00 89.94 458 ASN A N 1
ATOM 3670 C CA . ASN A 1 458 ? -17.150 -13.624 11.658 1.00 89.94 458 ASN A CA 1
ATOM 3671 C C . ASN A 1 458 ? -16.803 -12.384 12.495 1.00 89.94 458 ASN A C 1
ATOM 3673 O O . ASN A 1 458 ? -17.304 -12.221 13.605 1.00 89.94 458 ASN A O 1
ATOM 3677 N N . VAL A 1 459 ? -15.939 -11.521 11.961 1.00 93.38 459 VAL A N 1
ATOM 3678 C CA . VAL A 1 459 ? -15.606 -10.254 12.617 1.00 93.38 459 VAL A CA 1
ATOM 3679 C C . VAL A 1 459 ? -16.799 -9.309 12.485 1.00 93.38 459 VAL A C 1
ATOM 3681 O O . VAL A 1 459 ? -17.289 -9.098 11.377 1.00 93.38 459 VAL A O 1
ATOM 3684 N N . THR A 1 460 ? -17.281 -8.757 13.594 1.00 90.06 460 THR A N 1
ATOM 3685 C CA . THR A 1 460 ? -18.425 -7.824 13.639 1.00 90.06 460 THR A CA 1
ATOM 3686 C C . THR A 1 460 ? -18.010 -6.402 13.949 1.00 90.06 460 THR A C 1
ATOM 3688 O O . THR A 1 460 ? -16.996 -6.266 14.676 1.00 90.06 460 THR A O 1
#

Secondary structure (DSSP, 8-state):
--EEEEEEEEE-SSEEEEEEEEES---SS-EEEEEEE-TT-SS-GGG-SEEEEE-TTSEEEEE-TTSTT-EEEEEEPPTTS-EEEEEEEEEETTEEEEEEEETTEEEEEEEESS---EEEEEEEES-SSSEEPSEEEEEEEEEE--SSSSS-----SEESEEEE-S-B---TTEEEEEEEEE-SSEEEEEEEEE----SS-EEEEEEESSSSSSSTTS-SSEEEE-TTSS-EEEEEEEETTEEEEEEEEEEPPTTS-EEEEEEEEEETTEEEEEEEETTEEEEEEE-SS---EEEEEEEES-SSSEEP-EEEEEEEEEES----SSTTS-----TT-----EEEE-SSEEEEEEE--S---SS-EEEEE--SSSSSSSTTSSTTEEEE-TTSS--EEEEEEETTEEEEEEE-PPPPTTS-EEEEEEEEE-SSSEEEEEEETTEEEEEEEESS---EEEE-

Sequence (460 aa):
MGKLIAEIPDLNEEYLISFDINPNQFLSGKRSVVHFADKNNIGSYENSPLSIWFTEDSRLAIRAPISDDWIFYSNLIGTNMWSNIDLCQILKGSDYIYIIRINGEMVYSQFITQPKSFNNVKVYATDPWGDSQDGSIKSLFVINGISNSEIQPIVILPTDYINHQEEFTPTKGFLLGTLNVMAKTYTLSFNLKPLNYSYGWKSVLHLTLGSSSEAYGYRNPGVFFDDDGSGKLVIYSAISGNNKYSIKTDQLTLGQWSNIKIYQFLQDSKYWFAVDLNKVNILRVENSDVRDFKTVKVYVSNPWDAAQNSSLSDLLIINGKAEYLVGSIITPLLKGKIVAIIPILDKEYLVSFDVNPNKFVAGFYNVIHLTIGSDNFDYGDRVPGVWFNNDGKGGLYIAAPINGNKNYIFFTKPIDLNRWTNIKVGQFFNGSFYIYTVKVNDELISSEINYMPKSFVNVT